Protein AF-A0A7S2BVB6-F1 (afdb_monomer_lite)

Structure (mmCIF, N/CA/C/O backbone):
data_AF-A0A7S2BVB6-F1
#
_entry.id   AF-A0A7S2BVB6-F1
#
loop_
_atom_site.group_PDB
_atom_site.id
_atom_site.type_symbol
_atom_site.label_atom_id
_atom_site.label_alt_id
_atom_site.label_comp_id
_atom_site.label_asym_id
_atom_site.label_entity_id
_atom_site.label_seq_id
_atom_site.pdbx_PDB_ins_code
_atom_site.Cartn_x
_atom_site.Cartn_y
_atom_site.Cartn_z
_atom_site.occupancy
_atom_site.B_iso_or_equiv
_atom_site.auth_seq_id
_atom_site.auth_comp_id
_atom_site.auth_asym_id
_atom_site.auth_atom_id
_atom_site.pdbx_PDB_model_num
ATOM 1 N N . ASN A 1 1 ? 15.156 13.366 -55.997 1.00 27.11 1 ASN A N 1
ATOM 2 C CA . ASN A 1 1 ? 14.305 14.552 -55.785 1.00 27.11 1 ASN A CA 1
ATOM 3 C C . ASN A 1 1 ? 14.972 15.459 -54.782 1.00 27.11 1 ASN A C 1
ATOM 5 O O . ASN A 1 1 ? 15.080 15.095 -53.618 1.00 27.11 1 ASN A O 1
ATOM 9 N N . ALA A 1 2 ? 15.514 16.560 -55.292 1.00 30.41 2 ALA A N 1
ATOM 10 C CA . ALA A 1 2 ? 16.058 17.651 -54.509 1.00 30.41 2 ALA A CA 1
ATOM 11 C C . ALA A 1 2 ? 14.886 18.476 -53.969 1.00 30.41 2 ALA A C 1
ATOM 13 O O . ALA A 1 2 ? 14.149 19.052 -54.754 1.00 30.41 2 ALA A O 1
ATOM 14 N N . GLU A 1 3 ? 14.701 18.439 -52.654 1.00 26.47 3 GLU A N 1
ATOM 15 C CA . GLU A 1 3 ? 14.014 19.425 -51.815 1.00 26.47 3 GLU A CA 1
ATOM 16 C C . GLU A 1 3 ? 14.265 19.015 -50.353 1.00 26.47 3 GLU A C 1
ATOM 18 O O . GLU A 1 3 ? 14.366 17.826 -50.038 1.00 26.47 3 GLU A O 1
ATOM 23 N N . GLY A 1 4 ? 14.474 19.998 -49.476 1.00 29.19 4 GLY A N 1
ATOM 24 C CA . GLY A 1 4 ? 15.047 19.852 -48.135 1.00 29.19 4 GLY A CA 1
ATOM 25 C C . GLY A 1 4 ? 14.201 19.052 -47.142 1.00 29.19 4 GLY A C 1
ATOM 26 O O . GLY A 1 4 ? 13.566 19.615 -46.256 1.00 29.19 4 GLY A O 1
ATOM 27 N N . GLY A 1 5 ? 14.247 17.726 -47.234 1.00 24.59 5 GLY A N 1
ATOM 28 C CA . GLY A 1 5 ? 13.707 16.822 -46.228 1.00 24.59 5 GLY A CA 1
ATOM 29 C C . GLY A 1 5 ? 14.816 16.292 -45.329 1.00 24.59 5 GLY A C 1
ATOM 30 O O . GLY A 1 5 ? 15.674 15.543 -45.794 1.00 24.59 5 GLY A O 1
ATOM 31 N N . TYR A 1 6 ? 14.771 16.621 -44.034 1.00 32.56 6 TYR A N 1
ATOM 32 C CA . TYR A 1 6 ? 15.411 15.816 -42.990 1.00 32.56 6 TYR A CA 1
ATOM 33 C C . TYR A 1 6 ? 15.157 14.337 -43.312 1.00 32.56 6 TYR A C 1
ATOM 35 O O . TYR A 1 6 ? 14.004 13.897 -43.322 1.00 32.56 6 TYR A O 1
ATOM 43 N N . LEU A 1 7 ? 16.217 13.589 -43.631 1.00 39.62 7 LEU A N 1
ATOM 44 C CA . LEU A 1 7 ? 16.149 12.152 -43.878 1.00 39.62 7 LEU A CA 1
ATOM 45 C C . LEU A 1 7 ? 15.531 11.516 -42.634 1.00 39.62 7 LEU A C 1
ATOM 47 O O . LEU A 1 7 ? 16.192 11.411 -41.602 1.00 39.62 7 LEU A O 1
ATOM 51 N N . ARG A 1 8 ? 14.237 11.172 -42.707 1.00 47.62 8 ARG A N 1
ATOM 52 C CA . ARG A 1 8 ? 13.449 10.654 -41.583 1.00 47.62 8 ARG A CA 1
ATOM 53 C C . ARG A 1 8 ? 14.240 9.535 -40.894 1.00 47.62 8 ARG A C 1
ATOM 55 O O . ARG A 1 8 ? 14.338 8.435 -41.426 1.00 47.62 8 ARG A O 1
ATOM 62 N N . GLY A 1 9 ? 14.799 9.829 -39.717 1.00 55.34 9 GLY A N 1
ATOM 63 C CA . GLY A 1 9 ? 15.445 8.841 -38.850 1.00 55.34 9 GLY A CA 1
ATOM 64 C C . GLY A 1 9 ? 16.943 8.637 -38.964 1.00 55.34 9 GLY A C 1
ATOM 65 O O . GLY A 1 9 ? 17.428 7.690 -38.352 1.00 55.34 9 GLY A O 1
ATOM 66 N N . LYS A 1 10 ? 17.677 9.457 -39.720 1.00 65.31 10 LYS A N 1
ATOM 67 C CA . LYS A 1 10 ? 19.145 9.397 -39.762 1.00 65.31 10 LYS A CA 1
ATOM 68 C C . LYS A 1 10 ? 19.737 10.608 -39.044 1.00 65.31 10 LYS A C 1
ATOM 70 O O . LYS A 1 10 ? 19.393 11.740 -39.371 1.00 65.31 10 LYS A O 1
ATOM 75 N N . VAL A 1 11 ? 20.623 10.371 -38.079 1.00 71.12 11 VAL A N 1
ATOM 76 C CA . VAL A 1 11 ? 21.390 11.409 -37.378 1.00 71.12 11 VAL A CA 1
ATOM 77 C C . VAL A 1 11 ? 22.814 11.373 -37.907 1.00 71.12 11 VAL A C 1
ATOM 79 O O . VAL A 1 11 ? 23.478 10.342 -37.813 1.00 71.12 11 VAL A O 1
ATOM 82 N N . LYS A 1 12 ? 23.280 12.485 -38.475 1.00 80.25 12 LYS A N 1
ATOM 83 C CA . LYS A 1 12 ? 24.670 12.615 -38.916 1.00 80.25 12 LYS A CA 1
ATOM 84 C C . LYS A 1 12 ? 25.571 12.800 -37.694 1.00 80.25 12 LYS A C 1
ATOM 86 O O . LYS A 1 12 ? 25.297 13.658 -36.862 1.00 80.25 12 LYS A O 1
ATOM 91 N N . LEU A 1 13 ? 26.602 11.970 -37.574 1.00 79.06 13 LEU A N 1
ATOM 92 C CA . LEU A 1 13 ? 27.528 11.935 -36.436 1.00 79.06 13 LEU A CA 1
ATOM 93 C C . LEU A 1 13 ? 28.867 12.609 -36.748 1.00 79.06 13 LEU A C 1
ATOM 95 O O . LEU A 1 13 ? 29.561 13.045 -35.833 1.00 79.06 13 LEU A O 1
ATOM 99 N N . ASP A 1 14 ? 29.259 12.641 -38.022 1.00 83.12 14 ASP A N 1
ATOM 100 C CA . ASP A 1 14 ? 30.399 13.402 -38.536 1.00 83.12 14 ASP A CA 1
ATOM 101 C C . ASP A 1 14 ? 30.291 13.599 -40.059 1.00 83.12 14 ASP A C 1
ATOM 103 O O . ASP A 1 14 ? 29.449 12.977 -40.707 1.00 83.12 14 ASP A O 1
ATOM 107 N N . ASP A 1 15 ? 31.162 14.442 -40.620 1.00 86.88 15 ASP A N 1
ATOM 108 C CA . ASP A 1 15 ? 31.224 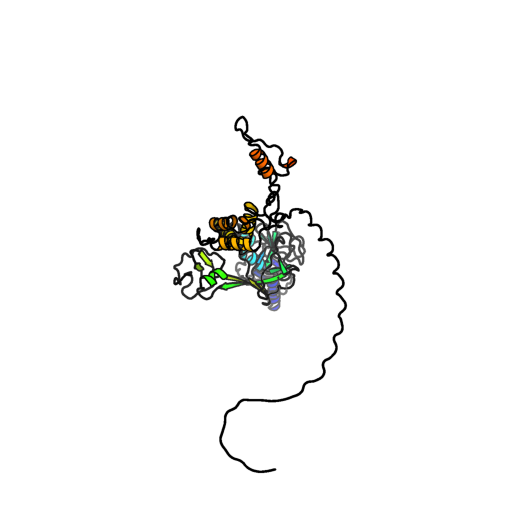14.785 -42.051 1.00 86.88 15 ASP A CA 1
ATOM 109 C C . ASP A 1 15 ? 32.454 14.188 -42.775 1.00 86.88 15 ASP A C 1
ATOM 111 O O . ASP A 1 15 ? 32.846 14.649 -43.847 1.00 86.88 15 ASP A O 1
ATOM 115 N N . LYS A 1 16 ? 33.114 13.180 -42.186 1.00 86.25 16 LYS A N 1
ATOM 116 C CA . LYS A 1 16 ? 34.396 12.647 -42.686 1.00 86.25 16 LYS A CA 1
ATOM 117 C C . LYS A 1 16 ? 34.229 11.815 -43.967 1.00 86.25 16 LYS A C 1
ATOM 119 O O . LYS A 1 16 ? 33.437 10.875 -43.989 1.00 86.25 16 LYS A O 1
ATOM 124 N N . ASN A 1 17 ? 35.061 12.073 -44.984 1.00 85.12 17 ASN A N 1
ATOM 125 C CA . ASN A 1 17 ? 35.145 11.290 -46.229 1.00 85.12 17 ASN A CA 1
ATOM 126 C C . ASN A 1 17 ? 36.442 10.459 -46.302 1.00 85.12 17 ASN A C 1
ATOM 128 O O . ASN A 1 17 ? 37.291 10.672 -47.161 1.00 85.12 17 ASN A O 1
ATOM 132 N N . GLU A 1 18 ? 36.615 9.529 -45.364 1.00 87.88 18 GLU A N 1
ATOM 133 C CA . GLU A 1 18 ? 37.840 8.718 -45.211 1.00 87.88 18 GLU A CA 1
ATOM 134 C C . GLU A 1 18 ? 37.693 7.301 -45.811 1.00 87.88 18 GLU A C 1
ATOM 136 O O . GLU A 1 18 ? 38.426 6.375 -45.462 1.00 87.88 18 GLU A O 1
ATOM 141 N N . GLY A 1 19 ? 36.720 7.104 -46.707 1.00 86.81 19 GLY A N 1
ATOM 142 C CA . GLY A 1 19 ? 36.464 5.810 -47.340 1.00 86.81 19 GLY A CA 1
ATOM 143 C C . GLY A 1 19 ? 35.855 4.765 -46.396 1.00 86.81 19 GLY A C 1
ATOM 144 O O . GLY A 1 19 ? 35.128 5.079 -45.451 1.00 86.81 19 GLY A O 1
ATOM 145 N N . ASP A 1 20 ? 36.152 3.495 -46.673 1.00 88.50 20 ASP A N 1
ATOM 146 C CA . ASP A 1 20 ? 35.557 2.324 -46.012 1.00 88.50 20 ASP A CA 1
ATOM 147 C C . ASP A 1 20 ? 36.606 1.371 -45.421 1.00 88.50 20 ASP A C 1
ATOM 149 O O . ASP A 1 20 ? 36.461 0.146 -45.412 1.00 88.50 20 ASP A O 1
ATOM 153 N N . GLY A 1 21 ? 37.711 1.946 -44.947 1.00 89.75 21 GLY A N 1
ATOM 154 C CA . GLY A 1 21 ? 38.770 1.195 -44.283 1.00 89.75 21 GLY A CA 1
ATOM 155 C C . GLY A 1 21 ? 38.319 0.602 -42.935 1.00 89.75 21 GLY A C 1
ATOM 156 O O . GLY A 1 21 ? 37.399 1.128 -42.301 1.00 89.75 21 GLY A O 1
ATOM 157 N N . PRO A 1 22 ? 38.983 -0.456 -42.431 1.00 89.25 22 PRO A N 1
ATOM 158 C CA . PRO A 1 22 ? 38.637 -1.100 -41.157 1.00 89.25 22 PRO A CA 1
ATOM 159 C C . PRO A 1 22 ? 38.596 -0.135 -39.964 1.00 89.25 22 PRO A C 1
ATOM 161 O O . PRO A 1 22 ? 37.680 -0.205 -39.146 1.00 89.25 22 PRO A O 1
ATOM 164 N 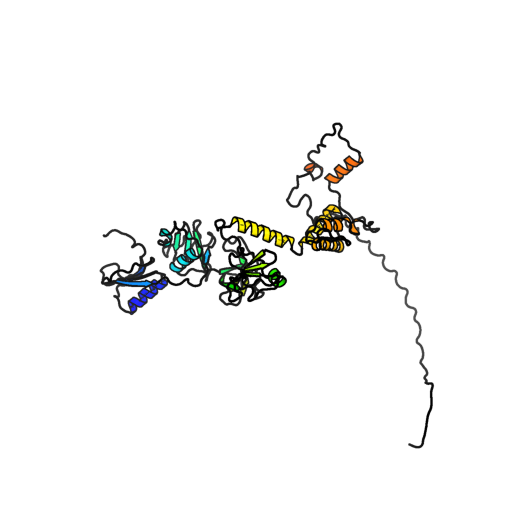N . GLN A 1 23 ? 39.551 0.798 -39.896 1.00 90.38 23 GLN A N 1
ATOM 165 C CA . GLN A 1 23 ? 39.605 1.824 -38.854 1.00 90.38 23 GLN A CA 1
ATOM 166 C C . GLN A 1 23 ? 38.391 2.756 -38.929 1.00 90.38 23 GLN A C 1
ATOM 168 O O . GLN A 1 23 ? 37.699 2.957 -37.932 1.00 90.38 23 GLN A O 1
ATOM 173 N N . ARG A 1 24 ? 38.065 3.247 -40.130 1.00 91.25 24 ARG A N 1
ATOM 174 C CA . ARG A 1 24 ? 36.916 4.129 -40.344 1.00 91.25 24 ARG A CA 1
ATOM 175 C C . ARG A 1 24 ? 35.592 3.441 -40.001 1.00 91.25 24 ARG A C 1
ATOM 177 O O . ARG A 1 24 ? 34.732 4.042 -39.357 1.00 91.25 24 ARG A O 1
ATOM 184 N N . ARG A 1 25 ? 35.449 2.161 -40.361 1.00 89.25 25 ARG A N 1
ATOM 185 C CA . ARG A 1 25 ? 34.302 1.324 -39.976 1.00 89.25 25 ARG A CA 1
ATOM 186 C C . ARG A 1 25 ? 34.181 1.193 -38.457 1.00 89.25 25 ARG A C 1
ATOM 188 O O . ARG A 1 25 ? 33.085 1.355 -37.929 1.00 89.25 25 ARG A O 1
ATOM 195 N N . ALA A 1 26 ? 35.283 0.926 -37.755 1.00 88.62 26 ALA A N 1
ATOM 196 C CA . ALA A 1 26 ? 35.295 0.794 -36.298 1.00 88.62 26 ALA A CA 1
ATOM 197 C C . ALA A 1 26 ? 34.937 2.113 -35.592 1.00 88.62 26 ALA A C 1
ATOM 199 O O . ALA A 1 26 ? 34.099 2.114 -34.690 1.00 88.62 26 ALA A O 1
ATOM 200 N N . GLU A 1 27 ? 35.505 3.236 -36.038 1.00 89.88 27 GLU A N 1
ATOM 201 C CA . GLU A 1 27 ? 35.192 4.571 -35.516 1.00 89.88 27 GLU A CA 1
ATOM 202 C C . GLU A 1 27 ? 33.717 4.932 -35.726 1.00 89.88 27 GLU A C 1
ATOM 204 O O . GLU A 1 27 ? 33.039 5.361 -34.790 1.00 89.88 27 GLU A O 1
ATOM 209 N N . CYS A 1 28 ? 33.197 4.720 -36.939 1.00 86.19 28 CYS A N 1
ATOM 210 C CA . CYS A 1 28 ? 31.801 5.007 -37.253 1.00 86.19 28 CYS A CA 1
ATOM 211 C C . CYS A 1 28 ? 30.849 4.115 -36.435 1.00 86.19 28 CYS A C 1
ATOM 213 O O . CYS A 1 28 ? 29.916 4.615 -35.808 1.00 86.19 28 CYS A O 1
ATOM 215 N N . LEU A 1 29 ? 31.140 2.815 -36.318 1.00 84.81 29 LEU A N 1
ATOM 216 C CA . LEU A 1 29 ? 30.390 1.894 -35.461 1.00 84.81 29 LEU A CA 1
ATOM 217 C C . LEU A 1 29 ? 30.387 2.311 -33.987 1.00 84.81 29 LEU A C 1
ATOM 219 O O . LEU A 1 29 ? 29.337 2.252 -33.346 1.00 84.81 29 LEU A O 1
ATOM 223 N N . ALA A 1 30 ? 31.535 2.720 -33.444 1.00 82.25 30 ALA A N 1
ATOM 224 C CA . ALA A 1 30 ? 31.644 3.167 -32.059 1.00 82.25 30 ALA A CA 1
ATOM 225 C C . ALA A 1 30 ? 30.784 4.413 -31.812 1.00 82.25 30 ALA A C 1
ATOM 227 O O . ALA A 1 30 ? 29.992 4.429 -30.869 1.00 82.25 30 ALA A O 1
ATOM 228 N N . LYS A 1 31 ? 30.856 5.408 -32.707 1.00 79.56 31 LYS A N 1
ATOM 229 C CA . LYS A 1 31 ? 30.015 6.612 -32.647 1.00 79.56 31 LYS A CA 1
ATOM 230 C C . LYS A 1 31 ? 28.530 6.283 -32.772 1.00 79.56 31 LYS A C 1
ATOM 232 O O . LYS A 1 31 ? 27.736 6.779 -31.984 1.00 79.56 31 LYS A O 1
ATOM 237 N N . CYS A 1 32 ? 28.146 5.420 -33.710 1.00 76.12 32 CYS A N 1
ATOM 238 C CA . CYS A 1 32 ? 26.756 4.998 -33.888 1.00 76.12 32 CYS A CA 1
ATOM 239 C C . CYS A 1 32 ? 26.195 4.263 -32.667 1.00 76.12 32 CYS A C 1
ATOM 241 O O . CYS A 1 32 ? 25.042 4.479 -32.294 1.00 76.12 32 CYS A O 1
ATOM 243 N N . ARG A 1 33 ? 27.002 3.400 -32.035 1.00 74.25 33 ARG A N 1
ATOM 244 C CA . ARG A 1 33 ? 26.623 2.702 -30.799 1.00 74.25 33 ARG A CA 1
ATOM 245 C C . ARG A 1 33 ? 26.507 3.668 -29.626 1.00 74.25 33 ARG A C 1
ATOM 247 O O . ARG A 1 33 ? 25.525 3.594 -28.898 1.00 74.25 33 ARG A O 1
ATOM 254 N N . ALA A 1 34 ? 27.454 4.595 -29.486 1.00 66.06 34 ALA A N 1
ATOM 255 C CA . ALA A 1 34 ? 27.394 5.657 -28.483 1.00 66.06 34 ALA A CA 1
ATOM 256 C C . ALA A 1 34 ? 26.179 6.580 -28.688 1.00 66.06 34 ALA A C 1
ATOM 258 O O . ALA A 1 34 ? 25.542 6.980 -27.721 1.00 66.06 34 ALA A O 1
ATOM 259 N N . ALA A 1 35 ? 25.804 6.850 -29.941 1.00 65.00 35 ALA A N 1
ATOM 260 C CA . ALA A 1 35 ? 24.602 7.602 -30.294 1.00 65.00 35 ALA A CA 1
ATOM 261 C C . ALA A 1 35 ? 23.296 6.804 -30.105 1.00 65.00 35 ALA A C 1
ATOM 263 O O . ALA A 1 35 ? 22.209 7.365 -30.235 1.00 65.00 35 ALA A O 1
ATOM 264 N N . GLY A 1 36 ? 23.377 5.499 -29.815 1.00 61.03 36 GLY A N 1
ATOM 265 C CA . GLY A 1 36 ? 22.210 4.653 -29.579 1.00 61.03 36 GLY A CA 1
ATOM 266 C C . GLY A 1 36 ? 21.381 4.357 -30.830 1.00 61.03 36 GLY A C 1
ATOM 267 O O . GLY A 1 36 ? 20.178 4.138 -30.713 1.00 61.03 36 GLY A O 1
ATOM 268 N N . GLY A 1 37 ? 21.991 4.353 -32.021 1.00 65.50 37 GLY A N 1
ATOM 269 C CA . GLY A 1 37 ? 21.303 3.954 -33.251 1.00 65.50 37 GLY A CA 1
ATOM 270 C C . GLY A 1 37 ? 20.776 2.514 -33.179 1.00 65.50 37 GLY A C 1
ATOM 271 O O . GLY A 1 37 ? 21.231 1.701 -32.385 1.00 65.50 37 GLY A O 1
ATOM 272 N N . THR A 1 38 ? 19.803 2.178 -34.015 1.00 61.94 38 THR A N 1
ATOM 273 C CA . THR A 1 38 ? 19.370 0.795 -34.336 1.00 61.94 38 THR A CA 1
ATOM 274 C C . THR A 1 38 ? 20.141 0.216 -35.525 1.00 61.94 38 THR A C 1
ATOM 276 O O . THR A 1 38 ? 19.982 -0.939 -35.896 1.00 61.94 38 THR A O 1
ATOM 279 N N . GLY A 1 39 ? 21.002 1.031 -36.117 1.00 74.25 39 GLY A N 1
ATOM 280 C CA . GLY A 1 39 ? 21.900 0.687 -37.195 1.00 74.25 39 GLY A CA 1
ATOM 281 C C . GLY A 1 39 ? 22.862 1.843 -37.436 1.00 74.25 39 GLY A C 1
ATOM 282 O O . GLY A 1 39 ? 22.779 2.898 -36.796 1.00 74.25 39 GLY A O 1
ATOM 283 N N . CYS A 1 40 ? 23.803 1.623 -38.336 1.00 83.19 40 CYS A N 1
ATOM 284 C CA . CYS A 1 40 ? 24.849 2.575 -38.663 1.00 83.19 40 CYS A CA 1
ATOM 285 C C . CYS A 1 40 ? 25.066 2.586 -40.170 1.00 83.19 40 CYS A C 1
ATOM 287 O O . CYS A 1 40 ? 24.898 1.557 -40.819 1.00 83.19 40 CYS A O 1
ATOM 289 N N . GLU A 1 41 ? 25.443 3.727 -40.722 1.00 85.88 41 GLU A N 1
ATOM 290 C CA . GLU A 1 41 ? 25.705 3.900 -42.145 1.00 85.88 41 GLU A CA 1
ATOM 291 C C . GLU A 1 41 ? 26.937 4.789 -42.317 1.00 85.88 41 GLU A C 1
ATOM 293 O O . GLU A 1 41 ? 26.958 5.938 -41.881 1.00 85.88 41 GLU A O 1
ATOM 298 N N . ASN A 1 42 ? 27.980 4.243 -42.933 1.00 89.44 42 ASN A N 1
ATOM 299 C CA . ASN A 1 42 ? 29.151 4.987 -43.376 1.00 89.44 42 ASN A CA 1
ATOM 300 C C . ASN A 1 42 ? 28.967 5.312 -44.860 1.00 89.44 42 ASN A C 1
ATOM 302 O O . ASN A 1 42 ? 28.931 4.395 -45.682 1.00 89.44 42 ASN A O 1
ATOM 306 N N . VAL A 1 43 ? 28.837 6.599 -45.181 1.00 87.94 43 VAL A N 1
ATOM 307 C CA . VAL A 1 43 ? 28.706 7.104 -46.553 1.00 87.94 43 VAL A CA 1
ATOM 308 C C . VAL A 1 43 ? 30.045 7.683 -46.991 1.00 87.94 43 VAL A C 1
ATOM 310 O O . VAL A 1 43 ? 30.611 8.527 -46.291 1.00 87.94 43 VAL A O 1
ATOM 313 N N . PHE A 1 44 ? 30.556 7.237 -48.135 1.00 89.56 44 PHE A N 1
ATOM 314 C CA . PHE A 1 44 ? 31.870 7.624 -48.646 1.00 89.56 44 PHE A CA 1
ATOM 315 C C . PHE A 1 44 ? 31.901 7.659 -50.176 1.00 89.56 44 PHE A C 1
ATOM 317 O O . PHE A 1 44 ? 31.158 6.946 -50.846 1.00 89.56 44 PHE A O 1
ATOM 324 N N . GLY A 1 45 ? 32.809 8.461 -50.738 1.00 84.50 45 GLY A N 1
ATOM 325 C CA . GLY A 1 45 ? 33.018 8.522 -52.189 1.00 84.50 45 GLY A CA 1
ATOM 326 C C . GLY A 1 45 ? 31.928 9.268 -52.968 1.00 84.50 45 GLY A C 1
ATOM 327 O O . GLY A 1 45 ? 31.837 9.101 -54.181 1.00 84.50 45 GLY A O 1
ATOM 328 N N . HIS A 1 46 ? 31.115 10.083 -52.292 1.00 83.94 46 HIS A N 1
ATOM 329 C CA . HIS A 1 46 ? 30.142 10.981 -52.917 1.00 83.94 46 HIS A CA 1
ATOM 330 C C . HIS A 1 46 ? 30.624 12.439 -52.880 1.00 83.94 46 HIS A C 1
ATOM 332 O O . HIS A 1 46 ? 31.448 12.804 -52.049 1.00 83.94 46 HIS A O 1
ATOM 338 N N . ASP A 1 47 ? 30.087 13.305 -53.740 1.00 81.69 47 ASP A N 1
ATOM 339 C CA . ASP A 1 47 ? 30.441 14.739 -53.736 1.00 81.69 47 ASP A CA 1
ATOM 340 C C . ASP A 1 47 ? 29.791 15.516 -52.573 1.00 81.69 47 ASP A C 1
ATOM 342 O O . ASP A 1 47 ? 30.123 16.667 -52.302 1.00 81.69 47 ASP A O 1
ATOM 346 N N . TRP A 1 48 ? 28.843 14.894 -51.870 1.00 78.50 48 TRP A N 1
ATOM 347 C CA . TRP A 1 48 ? 28.075 15.484 -50.777 1.00 78.50 48 TRP A CA 1
ATOM 348 C C . TRP A 1 48 ? 27.607 14.391 -49.810 1.00 78.50 48 TRP A C 1
ATOM 350 O O . TRP A 1 48 ? 27.498 13.225 -50.179 1.00 78.50 48 TRP A O 1
ATOM 360 N N . ASN A 1 49 ? 27.307 14.770 -48.562 1.00 80.75 49 ASN A N 1
ATOM 361 C CA . ASN A 1 49 ? 26.784 13.861 -47.531 1.00 80.75 49 ASN A CA 1
ATOM 362 C C . ASN A 1 49 ? 27.649 12.622 -47.231 1.00 80.75 49 ASN A C 1
ATOM 364 O O . ASN A 1 49 ? 27.134 11.597 -46.791 1.00 80.75 49 ASN A O 1
ATOM 368 N N . ASN A 1 50 ? 28.970 12.732 -47.382 1.00 86.44 50 ASN A N 1
ATOM 369 C CA . ASN A 1 50 ? 29.869 11.765 -46.757 1.00 86.44 50 ASN A CA 1
ATOM 370 C C . ASN A 1 50 ? 29.838 11.933 -45.238 1.00 86.44 50 ASN A C 1
ATOM 372 O O . ASN A 1 50 ? 29.587 13.033 -44.725 1.00 86.44 50 ASN A O 1
ATOM 376 N N . GLY A 1 51 ? 30.112 10.843 -44.536 1.00 88.00 51 GLY A N 1
ATOM 377 C CA . GLY A 1 51 ? 30.159 10.833 -43.087 1.00 88.00 51 GLY A CA 1
ATOM 378 C C . GLY A 1 51 ? 29.515 9.605 -42.474 1.00 88.00 51 GLY A C 1
ATOM 379 O O . GLY A 1 51 ? 29.007 8.712 -43.155 1.00 88.00 51 GLY A O 1
ATOM 380 N N . CYS A 1 52 ? 29.561 9.570 -41.150 1.00 87.62 52 CYS A N 1
ATOM 381 C CA . CYS A 1 52 ? 28.931 8.533 -40.357 1.00 87.62 52 CYS A CA 1
ATOM 382 C C . CYS A 1 52 ? 27.515 8.951 -39.958 1.00 87.62 52 CYS A C 1
ATOM 384 O O . CYS A 1 52 ? 27.303 10.064 -39.474 1.00 87.62 52 CYS A O 1
ATOM 386 N N . TYR A 1 53 ? 26.555 8.046 -40.103 1.00 82.62 53 TYR A N 1
ATOM 387 C CA . TYR A 1 53 ? 25.155 8.267 -39.773 1.00 82.62 53 TYR A CA 1
ATOM 388 C C . TYR A 1 53 ? 24.652 7.164 -38.840 1.00 82.62 53 TYR A C 1
ATOM 390 O O . TYR A 1 53 ? 24.803 5.978 -39.126 1.00 82.62 53 TYR A O 1
ATOM 398 N N . ALA A 1 54 ? 23.997 7.544 -37.743 1.00 76.56 54 ALA A N 1
ATOM 399 C CA . ALA A 1 54 ? 23.204 6.624 -36.934 1.00 76.56 54 ALA A CA 1
ATOM 400 C C . ALA A 1 54 ? 21.769 6.575 -37.463 1.00 76.56 54 ALA A C 1
ATOM 402 O O . ALA A 1 54 ? 21.121 7.612 -37.626 1.00 76.56 54 ALA A O 1
ATOM 403 N N . THR A 1 55 ? 21.236 5.375 -37.684 1.00 68.31 55 THR A N 1
ATOM 404 C CA . THR A 1 55 ? 19.811 5.190 -37.983 1.00 68.31 55 THR A CA 1
ATOM 405 C C . THR A 1 55 ? 19.043 4.975 -36.683 1.00 68.31 55 THR A C 1
ATOM 407 O O . THR A 1 55 ? 19.305 4.026 -35.951 1.00 68.31 55 THR A O 1
ATOM 410 N N . MET A 1 56 ? 18.048 5.806 -36.398 1.00 61.50 56 MET A N 1
ATOM 411 C CA . MET A 1 56 ? 17.256 5.763 -35.158 1.00 61.50 56 MET A CA 1
ATOM 412 C C . MET A 1 56 ? 15.983 4.897 -35.283 1.00 61.50 56 MET A C 1
ATOM 414 O O . MET A 1 56 ? 15.206 4.778 -34.335 1.00 61.50 56 MET A O 1
ATOM 418 N N . PHE A 1 57 ? 15.771 4.266 -36.445 1.00 58.28 57 PHE A N 1
ATOM 419 C CA . PHE A 1 57 ? 14.641 3.381 -36.751 1.00 58.28 57 PHE A CA 1
ATOM 420 C C . PHE A 1 57 ? 15.097 2.016 -37.250 1.00 58.28 57 PHE A C 1
ATOM 422 O O . PHE A 1 57 ? 16.102 1.929 -37.951 1.00 58.28 57 PHE A O 1
ATOM 429 N N . LYS A 1 58 ? 14.282 0.983 -36.980 1.00 55.88 58 LYS A N 1
ATOM 430 C CA . LYS A 1 58 ? 14.499 -0.382 -37.472 1.00 55.88 58 LYS A CA 1
ATOM 431 C C . LYS A 1 58 ? 14.772 -0.349 -38.976 1.00 55.88 58 LYS A C 1
ATOM 433 O O . LYS A 1 58 ? 13.907 0.040 -39.762 1.00 55.88 58 LYS A O 1
ATOM 438 N N . VAL A 1 59 ? 15.981 -0.739 -39.357 1.00 55.84 59 VAL A N 1
ATOM 439 C CA . VAL A 1 59 ? 16.439 -0.647 -40.740 1.00 55.84 59 VAL A CA 1
ATOM 440 C C . VAL A 1 59 ? 15.904 -1.854 -41.507 1.00 55.84 59 VAL A C 1
ATOM 442 O O . VAL A 1 59 ? 16.129 -3.001 -41.125 1.00 55.84 59 VAL A O 1
ATOM 445 N N . ALA A 1 60 ? 15.172 -1.617 -42.596 1.00 51.09 60 ALA A N 1
ATOM 446 C CA . ALA A 1 60 ? 14.872 -2.678 -43.550 1.00 51.09 60 ALA A CA 1
ATOM 447 C C . ALA A 1 60 ? 16.164 -3.040 -44.293 1.00 51.09 60 ALA A C 1
ATOM 449 O O . ALA A 1 60 ? 16.834 -2.153 -44.829 1.00 51.09 60 ALA A O 1
ATOM 450 N N . LYS A 1 61 ? 16.507 -4.332 -44.327 1.00 54.06 61 LYS A N 1
ATOM 451 C CA . LYS A 1 61 ? 17.678 -4.864 -45.036 1.00 54.06 61 LYS A CA 1
ATOM 452 C C . LYS A 1 61 ? 17.650 -4.372 -46.492 1.00 54.06 61 LYS A C 1
ATOM 454 O O . LYS A 1 61 ? 16.780 -4.785 -47.252 1.00 54.06 61 LYS A O 1
ATOM 459 N N . HIS A 1 62 ? 18.548 -3.459 -46.858 1.00 51.31 62 HIS A N 1
ATOM 460 C CA . HIS A 1 62 ? 18.660 -2.948 -48.226 1.00 51.31 62 HIS A CA 1
ATOM 461 C C . HIS A 1 62 ? 19.702 -3.735 -49.026 1.00 51.31 62 HIS A C 1
ATOM 463 O O . HIS A 1 62 ? 20.630 -4.321 -48.466 1.00 51.31 62 HIS A O 1
ATOM 469 N N . THR A 1 63 ? 19.529 -3.741 -50.346 1.00 54.78 63 THR A N 1
ATOM 470 C CA . THR A 1 63 ? 20.486 -4.260 -51.328 1.00 54.78 63 THR A CA 1
ATOM 471 C C . THR A 1 63 ? 21.808 -3.476 -51.255 1.00 54.78 63 THR A C 1
ATOM 473 O O . THR A 1 63 ? 21.767 -2.266 -51.017 1.00 54.78 63 THR A O 1
ATOM 476 N N . PRO A 1 64 ? 22.977 -4.117 -51.459 1.00 62.81 64 PRO A N 1
ATOM 477 C CA . PRO A 1 64 ? 24.272 -3.436 -51.422 1.00 62.81 64 PRO A CA 1
ATOM 478 C C . PRO A 1 64 ? 24.318 -2.267 -52.413 1.00 62.81 64 PRO A C 1
ATOM 480 O O . PRO A 1 64 ? 23.910 -2.422 -53.565 1.00 62.81 64 PRO A O 1
ATOM 483 N N . ARG A 1 65 ? 24.827 -1.109 -51.978 1.00 72.50 65 ARG A N 1
ATOM 484 C CA . ARG A 1 65 ? 24.967 0.094 -52.809 1.00 72.50 65 ARG A CA 1
ATOM 485 C C . ARG A 1 65 ? 26.416 0.601 -52.744 1.00 72.50 65 ARG A C 1
ATOM 487 O O . ARG A 1 65 ? 26.952 0.683 -51.641 1.00 72.50 65 ARG A O 1
ATOM 494 N N . PRO A 1 66 ? 27.064 0.931 -53.878 1.00 78.38 66 PRO A N 1
ATOM 495 C CA . PRO A 1 66 ? 28.423 1.478 -53.872 1.00 78.38 66 PRO A CA 1
ATOM 496 C C . PRO A 1 66 ? 28.488 2.787 -53.078 1.00 78.38 66 PRO A C 1
ATOM 498 O O . PRO A 1 66 ? 27.595 3.616 -53.235 1.00 78.38 66 PRO A O 1
ATOM 501 N N . GLY A 1 67 ? 29.524 2.961 -52.250 1.00 82.06 67 GLY A N 1
ATOM 502 C CA . GLY A 1 67 ? 29.700 4.155 -51.407 1.00 82.06 67 GLY A CA 1
ATOM 503 C C . GLY A 1 67 ? 28.958 4.122 -50.064 1.00 82.06 67 GLY A C 1
ATOM 504 O O . GLY A 1 67 ? 28.969 5.114 -49.338 1.00 82.06 67 GLY A O 1
ATOM 505 N N . PHE A 1 68 ? 28.323 2.995 -49.713 1.00 84.94 68 PHE A N 1
ATOM 506 C CA . PHE A 1 68 ? 27.576 2.829 -48.464 1.00 84.94 68 PHE A CA 1
ATOM 507 C C . PHE A 1 68 ? 27.968 1.539 -47.745 1.00 84.94 68 PHE A C 1
ATOM 509 O O . PHE A 1 68 ? 27.849 0.446 -48.304 1.00 84.94 68 PHE A O 1
ATOM 516 N N . THR A 1 69 ? 28.322 1.655 -46.467 1.00 84.81 69 THR A N 1
ATOM 517 C CA . THR A 1 69 ? 28.479 0.505 -45.568 1.00 84.81 69 THR A CA 1
ATOM 518 C C . THR A 1 69 ? 27.478 0.619 -44.437 1.00 84.81 69 THR A C 1
ATOM 520 O O . THR A 1 69 ? 27.533 1.566 -43.657 1.00 84.81 69 THR A O 1
ATOM 523 N N . CYS A 1 70 ? 26.561 -0.346 -44.350 1.00 81.00 70 CYS A N 1
ATOM 524 C CA . CYS A 1 70 ? 25.463 -0.324 -43.391 1.00 81.00 70 CYS A CA 1
ATOM 525 C C . CYS A 1 70 ? 25.567 -1.468 -42.378 1.00 81.00 70 CYS A C 1
ATOM 527 O O . CYS A 1 70 ? 25.894 -2.603 -42.728 1.00 81.00 70 CYS A O 1
ATOM 529 N N . TRP A 1 71 ? 25.190 -1.185 -41.137 1.00 82.25 71 TRP A N 1
ATOM 530 C CA . TRP A 1 71 ? 25.058 -2.149 -40.052 1.00 82.25 71 TRP A CA 1
ATOM 531 C C . TRP A 1 71 ? 23.654 -2.079 -39.468 1.00 82.25 71 TRP A C 1
ATOM 533 O O . TRP A 1 71 ? 23.115 -0.993 -39.281 1.00 82.25 71 TRP A O 1
ATOM 543 N N . ASP A 1 72 ? 23.088 -3.236 -39.146 1.00 72.94 72 ASP A N 1
ATOM 544 C CA . ASP A 1 72 ? 21.868 -3.364 -38.351 1.00 72.94 72 ASP A CA 1
ATOM 545 C C . ASP A 1 72 ? 22.268 -3.868 -36.963 1.00 72.94 72 ASP A C 1
ATOM 547 O O . ASP A 1 72 ? 22.982 -4.869 -36.829 1.00 72.94 72 ASP A O 1
ATOM 551 N N . PHE A 1 73 ? 21.848 -3.154 -35.926 1.00 68.00 73 PHE A N 1
ATOM 552 C CA . PHE A 1 73 ? 22.019 -3.598 -34.557 1.00 68.00 73 PHE A CA 1
ATOM 553 C C . PHE A 1 73 ? 20.741 -4.333 -34.176 1.00 68.00 73 PHE A C 1
ATOM 555 O O . PHE A 1 73 ? 19.714 -3.712 -33.910 1.00 68.00 73 PHE A O 1
ATOM 562 N N . LYS A 1 74 ? 20.796 -5.672 -34.138 1.00 55.12 74 LYS A N 1
ATOM 563 C CA . LYS A 1 74 ? 19.688 -6.472 -33.606 1.00 55.12 74 LYS A CA 1
ATOM 564 C C . LYS A 1 74 ? 19.341 -5.949 -32.210 1.00 55.12 74 LYS A C 1
ATOM 566 O O . LYS A 1 74 ? 20.099 -6.162 -31.267 1.00 55.12 74 LYS A O 1
ATOM 571 N N . ALA A 1 75 ? 18.196 -5.278 -32.096 1.00 51.53 75 ALA A N 1
ATOM 572 C CA . ALA A 1 75 ? 17.592 -4.841 -30.841 1.00 51.53 75 ALA A CA 1
ATOM 573 C C . ALA A 1 75 ? 17.055 -6.063 -30.079 1.00 51.53 75 ALA A C 1
ATOM 575 O O . ALA A 1 75 ? 15.852 -6.274 -29.951 1.00 51.53 75 ALA A O 1
ATOM 576 N N . SER A 1 76 ? 17.957 -6.949 -29.673 1.00 40.69 76 SER A N 1
ATOM 577 C CA . SER A 1 76 ? 17.649 -8.105 -28.848 1.00 40.69 76 SER A CA 1
ATOM 578 C C . SER A 1 76 ? 18.385 -7.938 -27.533 1.00 40.69 76 SER A C 1
ATOM 580 O O . SER A 1 76 ? 19.513 -8.405 -27.386 1.00 40.69 76 SER A O 1
ATOM 582 N N . GLY A 1 77 ? 17.759 -7.259 -26.583 1.00 39.56 77 GLY A N 1
ATOM 583 C CA . GLY A 1 77 ? 18.279 -7.241 -25.232 1.00 39.56 77 GLY A CA 1
ATOM 584 C C . GLY A 1 77 ? 17.492 -6.310 -24.348 1.00 39.56 77 GLY A C 1
ATOM 585 O O . GLY A 1 77 ? 17.914 -5.179 -24.174 1.00 39.56 77 GLY A O 1
ATOM 586 N N . LYS A 1 78 ? 16.429 -6.835 -23.720 1.00 42.34 78 LYS A N 1
ATOM 587 C CA . LYS A 1 78 ? 15.967 -6.318 -22.429 1.00 42.34 78 LYS A CA 1
ATOM 588 C C . LYS A 1 78 ? 17.225 -6.060 -21.599 1.00 42.34 78 LYS A C 1
ATOM 590 O O . LYS A 1 78 ? 17.900 -7.023 -21.240 1.00 42.34 78 LYS A O 1
ATOM 595 N N . VAL A 1 79 ? 17.565 -4.803 -21.328 1.00 49.78 79 VAL A N 1
ATOM 596 C CA . VAL A 1 79 ? 18.870 -4.419 -20.744 1.00 49.78 79 VAL A CA 1
ATOM 597 C C . VAL A 1 79 ? 19.027 -4.876 -19.277 1.00 49.78 79 VAL A C 1
ATOM 599 O O . VAL A 1 79 ? 19.947 -4.474 -18.577 1.00 49.78 79 VAL A O 1
ATOM 602 N N . GLY A 1 80 ? 18.114 -5.715 -18.772 1.00 55.09 80 GLY A N 1
ATOM 603 C CA . GLY A 1 80 ? 18.095 -6.190 -17.388 1.00 55.09 80 GLY A CA 1
ATOM 604 C C . GLY A 1 80 ? 17.756 -5.099 -16.370 1.00 55.09 80 GLY A C 1
ATOM 605 O O . GLY A 1 80 ? 17.894 -5.327 -15.172 1.00 55.09 80 GLY A O 1
ATOM 606 N N . HIS A 1 81 ? 17.320 -3.922 -16.824 1.00 68.19 81 HIS A N 1
ATOM 607 C CA . HIS A 1 81 ? 16.956 -2.799 -15.969 1.00 68.19 81 HIS A CA 1
ATOM 608 C C . HIS A 1 81 ? 15.439 -2.735 -15.755 1.00 68.19 81 HIS A C 1
ATOM 610 O O . HIS A 1 81 ? 14.651 -3.094 -16.629 1.00 68.19 81 HIS A O 1
ATOM 616 N N . SER A 1 82 ? 15.043 -2.283 -14.566 1.00 72.75 82 SER A N 1
ATOM 617 C CA . SER A 1 82 ? 13.686 -1.800 -14.289 1.00 72.75 82 SER A CA 1
ATOM 618 C C . SER A 1 82 ? 13.650 -0.285 -14.492 1.00 72.75 82 SER A C 1
ATOM 620 O O . SER A 1 82 ? 14.699 0.360 -14.434 1.00 72.75 82 SER A O 1
ATOM 622 N N . TYR A 1 83 ? 12.467 0.287 -14.712 1.00 83.00 83 TYR A N 1
ATOM 623 C CA . TYR A 1 83 ? 12.302 1.707 -15.035 1.00 83.00 83 TYR A CA 1
ATOM 624 C C . TYR A 1 83 ? 11.200 2.348 -14.193 1.00 83.00 83 TYR A C 1
ATOM 626 O O . TYR A 1 83 ? 10.360 1.647 -13.631 1.00 83.00 83 TYR A O 1
ATOM 634 N N . VAL A 1 84 ? 11.214 3.676 -14.107 1.00 83.81 84 VAL A N 1
ATOM 635 C CA . VAL A 1 84 ? 10.230 4.488 -13.382 1.00 83.81 84 VAL A CA 1
ATOM 636 C C . VAL A 1 84 ? 9.978 5.802 -14.125 1.00 83.81 84 VAL A C 1
ATOM 638 O O . VAL A 1 84 ? 10.859 6.304 -14.824 1.00 83.81 84 VAL A O 1
ATOM 641 N N . VAL A 1 85 ? 8.772 6.353 -13.980 1.00 86.06 85 VAL A N 1
ATOM 642 C CA . VAL A 1 85 ? 8.411 7.692 -14.466 1.00 86.06 85 VAL A CA 1
ATOM 643 C C . VAL A 1 85 ? 8.510 8.671 -13.299 1.00 86.06 85 VAL A C 1
ATOM 645 O O . VAL A 1 85 ? 7.939 8.415 -12.240 1.00 86.06 85 VAL A O 1
ATOM 648 N N . LEU A 1 86 ? 9.240 9.769 -13.482 1.00 85.62 86 LEU A N 1
ATOM 649 C CA . LEU A 1 86 ? 9.386 10.822 -12.477 1.00 85.62 86 LEU A CA 1
ATOM 650 C C . LEU A 1 86 ? 8.281 11.883 -12.587 1.00 85.62 86 LEU A C 1
ATOM 652 O O . LEU A 1 86 ? 7.536 11.948 -13.569 1.00 85.62 86 LEU A O 1
ATOM 656 N N . SER A 1 87 ? 8.193 12.753 -11.580 1.00 82.75 87 SER A N 1
ATOM 657 C CA . SER A 1 87 ? 7.333 13.938 -11.631 1.00 82.75 87 SER A CA 1
ATOM 658 C C . SER A 1 87 ? 7.651 14.846 -12.824 1.00 82.75 87 SER A C 1
ATOM 660 O O . SER A 1 87 ? 8.811 15.015 -13.201 1.00 82.75 87 SER A O 1
ATOM 662 N N . GLN A 1 88 ? 6.634 15.525 -13.357 1.00 83.75 88 GLN A N 1
ATOM 663 C CA . GLN A 1 88 ? 6.779 16.568 -14.386 1.00 83.75 88 GLN A CA 1
ATOM 664 C C . GLN A 1 88 ? 7.628 17.766 -13.919 1.00 83.75 88 GLN A C 1
ATOM 666 O O . GLN A 1 88 ? 8.152 18.519 -14.736 1.00 83.75 88 GLN A O 1
ATOM 671 N N . SER A 1 89 ? 7.808 17.932 -12.605 1.00 80.56 89 SER A N 1
ATOM 672 C CA . SER A 1 89 ? 8.674 18.961 -12.017 1.00 80.56 89 SER A CA 1
ATOM 673 C C . SER A 1 89 ? 10.173 18.640 -12.092 1.00 80.56 89 SER A C 1
ATOM 675 O O . SER A 1 89 ? 10.984 19.435 -11.619 1.00 80.56 89 SER A O 1
ATOM 677 N N . THR A 1 90 ? 10.571 17.508 -12.684 1.00 84.19 90 THR A N 1
ATOM 678 C CA . THR A 1 90 ? 11.980 17.093 -12.763 1.00 84.19 90 THR A CA 1
ATOM 679 C C . THR A 1 90 ? 12.629 17.442 -14.106 1.00 84.19 90 THR A C 1
ATOM 681 O O . THR A 1 90 ? 12.034 17.308 -15.173 1.00 84.19 90 THR A O 1
ATOM 684 N N . ALA A 1 91 ? 13.884 17.898 -14.048 1.00 88.56 91 ALA A N 1
ATOM 685 C CA . ALA A 1 91 ? 14.680 18.324 -15.205 1.00 88.56 91 ALA A CA 1
ATOM 686 C C . ALA A 1 91 ? 15.412 17.173 -15.929 1.00 88.56 91 ALA A C 1
ATOM 688 O O . ALA A 1 91 ? 16.071 17.384 -16.948 1.00 88.56 91 ALA A O 1
ATOM 689 N N . GLY A 1 92 ? 15.327 15.955 -15.398 1.00 87.25 92 GLY A N 1
ATOM 690 C CA . GLY A 1 92 ? 16.038 14.779 -15.886 1.00 87.25 92 GLY A CA 1
ATOM 691 C C . GLY A 1 92 ? 16.127 13.709 -14.803 1.00 87.25 92 GLY A C 1
ATOM 692 O O . GLY A 1 92 ? 15.523 13.835 -13.736 1.00 87.25 92 GLY A O 1
ATOM 693 N N . CYS A 1 93 ? 16.882 12.652 -15.083 1.00 88.62 93 CYS A N 1
ATOM 694 C CA . CYS A 1 93 ? 17.117 11.578 -14.124 1.00 88.62 93 CYS A CA 1
ATOM 695 C C . CYS A 1 93 ? 18.183 11.960 -13.090 1.00 88.62 93 CYS A C 1
ATOM 697 O O . CYS A 1 93 ? 19.118 12.686 -13.433 1.00 88.62 93 CYS A O 1
ATOM 699 N N . PRO A 1 94 ? 18.091 11.452 -11.847 1.00 84.62 94 PRO A N 1
ATOM 700 C CA . PRO A 1 94 ? 19.179 11.588 -10.892 1.00 84.62 94 PRO A CA 1
ATOM 701 C C . PRO A 1 94 ? 20.424 10.843 -11.377 1.00 84.62 94 PRO A C 1
ATOM 703 O O . PRO A 1 94 ? 20.337 9.911 -12.185 1.00 84.62 94 PRO A O 1
ATOM 706 N N . VAL A 1 95 ? 21.576 11.252 -10.844 1.00 81.69 95 VAL A N 1
ATOM 707 C CA . VAL A 1 95 ? 22.882 10.712 -11.232 1.00 81.69 95 VAL A CA 1
ATOM 708 C C . VAL A 1 95 ? 22.902 9.190 -11.076 1.00 81.69 95 VAL A C 1
ATOM 710 O O . VAL A 1 95 ? 22.596 8.660 -10.011 1.00 81.69 95 VAL A O 1
ATOM 713 N N . GLY A 1 96 ? 23.256 8.480 -12.146 1.00 76.25 96 GLY A N 1
ATOM 714 C CA . GLY A 1 96 ? 23.306 7.016 -12.213 1.00 76.25 96 GLY A CA 1
ATOM 715 C C . GLY A 1 96 ? 22.012 6.344 -12.694 1.00 76.25 96 GLY A C 1
ATOM 716 O O . GLY A 1 96 ? 22.066 5.208 -13.181 1.00 76.25 96 GLY A O 1
ATOM 717 N N . ALA A 1 97 ? 20.868 7.030 -12.612 1.00 84.19 97 ALA A N 1
ATOM 718 C CA . ALA A 1 97 ? 19.575 6.535 -13.085 1.00 84.19 97 ALA A CA 1
ATOM 719 C C . ALA A 1 97 ? 19.264 6.943 -14.533 1.00 84.19 97 ALA A C 1
ATOM 721 O O . ALA A 1 97 ? 18.180 6.638 -15.044 1.00 84.19 97 ALA A O 1
ATOM 722 N N . GLU A 1 98 ? 20.183 7.636 -15.207 1.00 86.69 98 GLU A N 1
ATOM 723 C CA . GLU A 1 98 ? 19.975 8.117 -16.562 1.00 86.69 98 GLU A CA 1
ATOM 724 C C . GLU A 1 98 ? 19.832 6.951 -17.540 1.00 86.69 98 GLU A C 1
ATOM 726 O O . GLU A 1 98 ? 20.625 6.003 -17.578 1.00 86.69 98 GLU A O 1
ATOM 731 N N . ILE A 1 99 ? 18.817 7.055 -18.390 1.00 86.62 99 ILE A N 1
ATOM 732 C CA . ILE A 1 99 ? 18.720 6.223 -19.579 1.00 86.62 99 ILE A CA 1
ATOM 733 C C . ILE A 1 99 ? 19.799 6.684 -20.555 1.00 86.62 99 ILE A C 1
ATOM 735 O O . ILE A 1 99 ? 19.882 7.865 -20.883 1.00 86.62 99 ILE A O 1
ATOM 739 N N . LYS A 1 100 ? 20.627 5.749 -21.027 1.00 80.88 100 LYS A N 1
ATOM 740 C CA . LYS A 1 100 ? 21.848 6.082 -21.782 1.00 80.88 100 LYS A CA 1
ATOM 741 C C . LYS A 1 100 ? 21.645 6.128 -23.290 1.00 80.88 100 LYS A C 1
ATOM 743 O O . LYS A 1 100 ? 22.518 6.593 -24.013 1.00 80.88 100 LYS A O 1
ATOM 748 N N . SER A 1 101 ? 20.519 5.618 -23.784 1.00 77.19 101 SER A N 1
ATOM 749 C CA . SER A 1 101 ? 20.225 5.606 -25.215 1.00 77.19 101 SER A CA 1
ATOM 750 C C . SER A 1 101 ? 18.735 5.713 -25.506 1.00 77.19 101 SER A C 1
ATOM 752 O O . SER A 1 101 ? 17.888 5.294 -24.716 1.00 77.19 101 SER A O 1
ATOM 754 N N . ILE A 1 102 ? 18.414 6.188 -26.707 1.00 76.12 102 ILE A N 1
ATOM 755 C CA . ILE A 1 102 ? 17.034 6.232 -27.189 1.00 76.12 102 ILE A CA 1
ATOM 756 C C . ILE A 1 102 ? 16.396 4.838 -27.303 1.00 76.12 102 ILE A C 1
ATOM 758 O O . ILE A 1 102 ? 15.187 4.696 -27.139 1.00 76.12 102 ILE A O 1
ATOM 762 N N . ASN A 1 103 ? 17.190 3.796 -27.557 1.00 72.06 103 ASN A N 1
ATOM 763 C CA . ASN A 1 103 ? 16.687 2.423 -27.618 1.00 72.06 103 ASN A CA 1
ATOM 764 C C . ASN A 1 103 ? 16.254 1.946 -26.236 1.00 72.06 103 ASN A C 1
ATOM 766 O O . ASN A 1 103 ? 15.141 1.454 -26.077 1.00 72.06 103 ASN A O 1
ATOM 770 N N . GLU A 1 104 ? 17.097 2.181 -25.233 1.00 79.81 104 GLU A N 1
ATOM 771 C CA . GLU A 1 104 ? 16.754 1.905 -23.843 1.00 79.81 104 GLU A CA 1
ATOM 772 C C . GLU A 1 104 ? 15.515 2.707 -23.412 1.00 79.81 104 GLU A C 1
ATOM 774 O O . GLU A 1 104 ? 14.625 2.158 -22.780 1.00 79.81 104 GLU A O 1
ATOM 779 N N . CYS A 1 105 ? 15.396 3.970 -23.829 1.00 83.56 105 CYS A N 1
ATOM 780 C CA . CYS A 1 105 ? 14.217 4.805 -23.576 1.00 83.56 105 CYS A CA 1
ATOM 781 C C . CYS A 1 105 ? 12.924 4.189 -24.139 1.00 83.56 105 CYS A C 1
ATOM 783 O O . CYS A 1 105 ? 11.887 4.169 -23.476 1.00 83.56 105 CYS A O 1
ATOM 785 N N . ARG A 1 106 ? 12.978 3.630 -25.352 1.00 79.12 106 ARG A N 1
ATOM 786 C CA . ARG A 1 106 ? 11.831 2.951 -25.971 1.00 79.12 106 ARG A CA 1
ATOM 787 C C . ARG A 1 106 ? 11.471 1.660 -25.241 1.00 79.12 106 ARG A C 1
ATOM 789 O O . ARG A 1 106 ? 10.289 1.420 -25.004 1.00 79.12 106 ARG A O 1
ATOM 796 N N . GLU A 1 107 ? 12.465 0.856 -24.872 1.00 75.69 107 GLU A N 1
ATOM 797 C CA . GLU A 1 107 ? 12.251 -0.355 -24.071 1.00 75.69 107 GLU A CA 1
ATOM 798 C C . GLU A 1 107 ? 11.700 -0.025 -22.679 1.00 75.69 107 GLU A C 1
ATOM 800 O O . GLU A 1 107 ? 10.808 -0.717 -22.189 1.00 75.69 107 GLU A O 1
ATOM 805 N N . ALA A 1 108 ? 12.160 1.069 -22.073 1.00 80.62 108 ALA A N 1
ATOM 806 C CA . ALA A 1 108 ? 11.665 1.563 -20.798 1.00 80.62 108 ALA A CA 1
ATOM 807 C C . ALA A 1 108 ? 10.178 1.914 -20.887 1.00 80.62 108 ALA A C 1
ATOM 809 O O . ALA A 1 108 ? 9.367 1.347 -20.161 1.00 80.62 108 ALA A O 1
ATOM 810 N N . VAL A 1 109 ? 9.792 2.760 -21.845 1.00 80.88 109 VAL A N 1
ATOM 811 C CA . VAL A 1 109 ? 8.389 3.152 -22.069 1.00 80.88 109 VAL A CA 1
ATOM 812 C C . VAL A 1 109 ? 7.505 1.943 -22.386 1.00 80.88 109 VAL A C 1
ATOM 814 O O . VAL A 1 109 ? 6.384 1.847 -21.887 1.00 80.88 109 VAL A O 1
ATOM 817 N N . GLN A 1 110 ? 8.014 0.992 -23.173 1.00 75.88 110 GLN A N 1
ATOM 818 C CA . GLN A 1 110 ? 7.301 -0.246 -23.472 1.00 75.88 110 GLN A CA 1
ATOM 819 C C . GLN A 1 110 ? 7.118 -1.124 -22.227 1.00 75.88 110 GLN A C 1
ATOM 821 O O . GLN A 1 110 ? 6.027 -1.642 -22.000 1.00 75.88 110 GLN A O 1
ATOM 826 N N . SER A 1 111 ? 8.165 -1.300 -21.419 1.00 71.25 111 SER A N 1
ATOM 827 C CA . SER A 1 111 ? 8.115 -2.134 -20.209 1.00 71.25 111 SER A CA 1
ATOM 828 C C . SER A 1 111 ? 7.258 -1.525 -19.098 1.00 71.25 111 SER A C 1
ATOM 830 O O . SER A 1 111 ? 6.672 -2.266 -18.314 1.00 71.25 111 SER A O 1
ATOM 832 N N . LEU A 1 112 ? 7.121 -0.198 -19.082 1.00 77.12 112 LEU A N 1
ATOM 833 C CA . LEU A 1 112 ? 6.223 0.544 -18.199 1.00 77.12 112 LEU A CA 1
ATOM 834 C C . LEU A 1 112 ? 4.748 0.490 -18.627 1.00 77.12 112 LEU A C 1
ATOM 836 O O . LEU A 1 112 ? 3.903 1.067 -17.952 1.00 77.12 112 LEU A O 1
ATOM 840 N N . GLY A 1 113 ? 4.415 -0.168 -19.743 1.00 72.38 113 GLY A N 1
ATOM 841 C CA . GLY A 1 113 ? 3.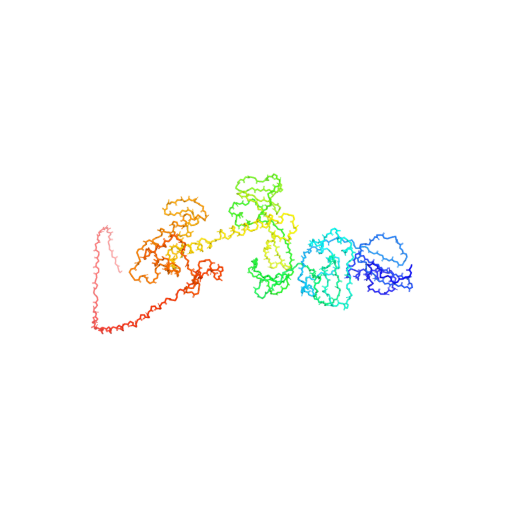028 -0.280 -20.202 1.00 72.38 113 GLY A CA 1
ATOM 842 C C . GLY A 1 113 ? 2.421 1.041 -20.686 1.00 72.38 113 GLY A C 1
ATOM 843 O O . GLY A 1 113 ? 1.220 1.117 -20.910 1.00 72.38 113 GLY A O 1
ATOM 844 N N . LEU A 1 114 ? 3.237 2.072 -20.931 1.00 76.12 114 LEU A N 1
ATOM 845 C CA . LEU A 1 114 ? 2.799 3.367 -21.479 1.00 76.12 114 LEU A CA 1
ATOM 846 C C . LEU A 1 114 ? 2.442 3.279 -22.981 1.00 76.12 114 LEU A C 1
ATOM 848 O O . LEU A 1 114 ? 2.206 4.280 -23.658 1.00 76.12 114 LEU A O 1
ATOM 852 N N . TRP A 1 115 ? 2.421 2.059 -23.518 1.00 63.78 115 TRP A N 1
ATOM 853 C CA . TRP A 1 115 ? 2.184 1.724 -24.909 1.00 63.78 115 TRP A CA 1
ATOM 854 C C . TRP A 1 115 ? 0.744 1.244 -25.121 1.00 63.78 115 TRP A C 1
ATOM 856 O O . TRP A 1 115 ? 0.321 0.248 -24.543 1.00 63.78 115 TRP A O 1
ATOM 866 N N . THR A 1 116 ? 0.018 1.914 -26.018 1.00 56.69 116 THR A N 1
ATOM 867 C CA . THR A 1 116 ? -1.293 1.486 -26.528 1.00 56.69 116 THR A CA 1
ATOM 868 C C . THR A 1 116 ? -1.239 1.265 -28.045 1.00 56.69 116 THR A C 1
ATOM 870 O O . THR A 1 116 ? -0.385 1.836 -28.737 1.00 56.69 116 THR A O 1
ATOM 873 N N . ASP A 1 117 ? -2.168 0.472 -28.595 1.00 50.84 117 ASP A N 1
ATOM 874 C CA . ASP A 1 117 ? -2.251 0.190 -30.040 1.00 50.84 117 ASP A CA 1
ATOM 875 C C . ASP A 1 117 ? -2.415 1.459 -30.904 1.00 50.84 117 ASP A C 1
ATOM 877 O O . ASP A 1 117 ? -1.954 1.496 -32.046 1.00 50.84 117 ASP A O 1
ATOM 881 N N . SER A 1 118 ? -2.968 2.542 -30.347 1.00 55.41 118 SER A N 1
ATOM 882 C CA . SER A 1 118 ? -3.078 3.855 -31.004 1.00 55.41 118 SER A CA 1
ATOM 883 C C . SER A 1 118 ? -1.738 4.592 -31.150 1.00 55.41 118 SER A C 1
ATOM 885 O O . SER A 1 118 ? -1.585 5.435 -32.033 1.00 55.41 118 SER A O 1
ATOM 887 N N . ASN A 1 119 ? -0.739 4.264 -30.322 1.00 53.53 119 ASN A N 1
ATOM 888 C CA . ASN A 1 119 ? 0.553 4.961 -30.258 1.00 53.53 119 ASN A CA 1
ATOM 889 C C . ASN A 1 119 ? 1.664 4.254 -31.053 1.00 53.53 119 ASN A C 1
ATOM 891 O O . ASN A 1 119 ? 2.830 4.662 -31.018 1.00 53.53 119 ASN A O 1
ATOM 895 N N . ARG A 1 120 ? 1.305 3.215 -31.821 1.00 55.50 120 ARG A N 1
ATOM 896 C CA . ARG A 1 120 ? 2.233 2.378 -32.603 1.00 55.50 120 ARG A CA 1
ATOM 897 C C . ARG A 1 120 ? 3.103 3.180 -33.575 1.00 55.50 120 ARG A C 1
ATOM 899 O O . ARG A 1 120 ? 4.264 2.836 -33.776 1.00 55.50 120 ARG A O 1
ATOM 906 N N . ASN A 1 121 ? 2.573 4.263 -34.144 1.00 58.75 121 ASN A N 1
ATOM 907 C CA . ASN A 1 121 ? 3.316 5.113 -35.078 1.00 58.75 121 ASN A CA 1
ATOM 908 C C . ASN A 1 121 ? 4.273 6.082 -34.366 1.00 58.75 121 ASN A C 1
ATOM 910 O O . ASN A 1 121 ? 5.355 6.351 -34.876 1.00 58.75 121 ASN A O 1
ATOM 914 N N . TRP A 1 122 ? 3.928 6.574 -33.173 1.00 57.38 122 TRP A N 1
ATOM 915 C CA . TRP A 1 122 ? 4.682 7.637 -32.495 1.00 57.38 122 TRP A CA 1
ATOM 916 C C . TRP A 1 122 ? 5.854 7.124 -31.653 1.00 57.38 122 TRP A C 1
ATOM 918 O O . TRP A 1 122 ? 6.892 7.774 -31.611 1.00 57.38 122 TRP A O 1
ATOM 928 N N . ILE A 1 123 ? 5.768 5.924 -31.068 1.00 55.38 123 ILE A N 1
ATOM 929 C CA . ILE A 1 123 ? 6.938 5.261 -30.447 1.00 55.38 123 ILE A CA 1
ATOM 930 C C . ILE A 1 123 ? 7.988 4.892 -31.509 1.00 55.38 123 ILE A C 1
ATOM 932 O O . ILE A 1 123 ? 9.189 4.869 -31.239 1.00 55.38 123 ILE A O 1
ATOM 936 N N . ASN A 1 124 ? 7.543 4.643 -32.743 1.00 57.69 124 ASN A N 1
ATOM 937 C CA . ASN A 1 124 ? 8.419 4.464 -33.896 1.00 57.69 124 ASN A CA 1
ATOM 938 C C . ASN A 1 124 ? 8.931 5.785 -34.482 1.00 57.69 124 ASN A C 1
ATOM 940 O O . ASN A 1 124 ? 9.756 5.729 -35.382 1.00 57.69 124 ASN A O 1
ATOM 944 N N . HIS A 1 125 ? 8.494 6.941 -33.975 1.00 67.62 125 HIS A N 1
ATOM 945 C CA . HIS A 1 125 ? 8.931 8.276 -34.386 1.00 67.62 125 HIS A CA 1
ATOM 946 C C . HIS A 1 125 ? 9.145 9.166 -33.148 1.00 67.62 125 HIS A C 1
ATOM 948 O O . HIS A 1 125 ? 8.374 10.106 -32.923 1.00 67.62 125 HIS A O 1
ATOM 954 N N . PRO A 1 126 ? 10.174 8.871 -32.326 1.00 73.19 126 PRO A N 1
ATOM 955 C CA . PRO A 1 126 ? 10.483 9.684 -31.170 1.00 73.19 126 PRO A CA 1
ATOM 956 C C . PRO A 1 126 ? 10.887 11.082 -31.633 1.00 73.19 126 PRO A C 1
ATOM 958 O O . PRO A 1 126 ? 11.507 11.263 -32.687 1.00 73.19 126 PRO A O 1
ATOM 961 N N . TRP A 1 127 ? 10.533 12.080 -30.836 1.00 82.50 127 TRP A N 1
ATOM 962 C CA . TRP A 1 127 ? 11.049 13.419 -31.042 1.00 82.50 127 TRP A CA 1
ATOM 963 C C . TRP A 1 127 ? 12.505 13.466 -30.572 1.00 82.50 127 TRP A C 1
ATOM 965 O O . TRP A 1 127 ? 12.813 13.045 -29.458 1.00 82.50 127 TRP A O 1
ATOM 975 N N . LEU A 1 128 ? 13.391 13.966 -31.433 1.00 80.94 128 LEU A N 1
ATOM 976 C CA . LEU A 1 128 ? 14.810 14.137 -31.135 1.00 80.94 128 LEU A CA 1
ATOM 977 C C . LEU A 1 128 ? 15.077 15.612 -30.837 1.00 80.94 128 LEU A C 1
ATOM 979 O O . LEU A 1 128 ? 14.901 16.470 -31.707 1.00 80.94 128 LEU A O 1
ATOM 983 N N . GLY A 1 129 ? 15.493 15.888 -29.607 1.00 73.25 129 GLY A N 1
ATOM 984 C CA . GLY A 1 129 ? 15.984 17.187 -29.183 1.00 73.25 129 GLY A CA 1
ATOM 985 C C . GLY A 1 129 ? 17.370 17.461 -29.737 1.00 73.25 129 GLY A C 1
ATOM 986 O O . GLY A 1 129 ? 18.167 16.547 -29.953 1.00 73.25 129 GLY A O 1
ATOM 987 N N . ARG A 1 130 ? 17.649 18.739 -29.992 1.00 69.75 130 ARG A N 1
ATOM 988 C CA . ARG A 1 130 ? 18.990 19.173 -30.375 1.00 69.75 130 ARG A CA 1
ATOM 989 C C . ARG A 1 130 ? 19.891 19.255 -29.129 1.00 69.75 130 ARG A C 1
ATOM 991 O O . ARG A 1 130 ? 19.369 19.485 -28.041 1.00 69.75 130 ARG A O 1
ATOM 998 N N . PRO A 1 131 ? 21.219 19.098 -29.260 1.00 71.81 131 PRO A N 1
ATOM 999 C CA . PRO A 1 131 ? 22.137 19.134 -28.115 1.00 71.81 131 PRO A CA 1
ATOM 1000 C C . PRO A 1 131 ? 22.181 20.477 -27.365 1.00 71.81 131 PRO A C 1
ATOM 1002 O O . PRO A 1 131 ? 22.566 20.510 -26.204 1.00 71.81 131 PRO A O 1
ATOM 1005 N N . ASP A 1 132 ? 21.798 21.573 -28.021 1.00 74.88 132 ASP A N 1
ATOM 1006 C CA . ASP A 1 132 ? 21.729 22.939 -27.484 1.00 74.88 132 ASP A CA 1
ATOM 1007 C C . ASP A 1 132 ? 20.396 23.255 -26.788 1.00 74.88 132 ASP A C 1
ATOM 1009 O O . ASP A 1 132 ? 20.215 24.333 -26.224 1.00 74.88 132 ASP A O 1
ATOM 1013 N N . ARG A 1 133 ? 19.443 22.322 -26.832 1.00 78.25 133 ARG A N 1
ATOM 1014 C CA . ARG A 1 133 ? 18.073 22.542 -26.390 1.00 78.25 133 ARG A CA 1
ATOM 1015 C C . ARG A 1 133 ? 17.879 22.111 -24.927 1.00 78.25 133 ARG A C 1
ATOM 1017 O O . ARG A 1 133 ? 17.606 20.945 -24.656 1.00 78.25 133 ARG A O 1
ATOM 1024 N N . THR A 1 134 ? 18.007 23.065 -24.003 1.00 86.50 134 THR A N 1
ATOM 1025 C CA . THR A 1 134 ? 17.937 22.868 -22.537 1.00 86.50 134 THR A CA 1
ATOM 1026 C C . THR A 1 134 ? 16.561 23.172 -21.916 1.00 86.50 134 THR A C 1
ATOM 1028 O O . THR A 1 134 ? 16.388 23.039 -20.705 1.00 86.50 134 THR A O 1
ATOM 1031 N N . ASP A 1 135 ? 15.562 23.556 -22.722 1.00 87.69 135 ASP A N 1
ATOM 1032 C CA . ASP A 1 135 ? 14.165 23.831 -22.315 1.00 87.69 135 ASP A CA 1
ATOM 1033 C C . ASP A 1 135 ? 13.311 22.560 -22.144 1.00 87.69 135 ASP A C 1
ATOM 1035 O O . ASP A 1 135 ? 12.104 22.637 -21.920 1.00 87.69 135 ASP A O 1
ATOM 1039 N N . VAL A 1 136 ? 13.921 21.385 -22.280 1.00 87.94 136 VAL A N 1
ATOM 1040 C CA . VAL A 1 136 ? 13.290 20.075 -22.098 1.00 87.94 136 VAL A CA 1
ATOM 1041 C C . VAL A 1 136 ? 14.145 19.220 -21.167 1.00 87.94 136 VAL A C 1
ATOM 1043 O O . VAL A 1 136 ? 15.349 19.477 -21.068 1.00 87.94 136 VAL A O 1
ATOM 1046 N N . PRO A 1 137 ? 13.586 18.192 -20.506 1.00 92.00 137 PRO A N 1
ATOM 1047 C CA . PRO A 1 137 ? 14.386 17.357 -19.631 1.00 92.00 137 PRO A CA 1
ATOM 1048 C C . PRO A 1 137 ? 15.479 16.608 -20.399 1.00 92.00 137 PRO A C 1
ATOM 1050 O O . PRO A 1 137 ? 15.278 16.180 -21.543 1.00 92.00 137 PRO A O 1
ATOM 1053 N N . THR A 1 138 ? 16.636 16.428 -19.765 1.00 90.44 138 THR A N 1
ATOM 1054 C CA . THR A 1 138 ? 17.743 15.651 -20.337 1.00 90.44 138 THR A CA 1
ATOM 1055 C C . THR A 1 138 ? 17.381 14.167 -20.404 1.00 90.44 138 THR A C 1
ATOM 1057 O O . THR A 1 138 ? 16.814 13.604 -19.467 1.00 90.44 138 THR A O 1
ATOM 1060 N N . GLY A 1 139 ? 17.754 13.502 -21.502 1.00 90.56 139 GLY A N 1
ATOM 1061 C CA . GLY A 1 139 ? 17.555 12.068 -21.683 1.00 90.56 139 GLY A CA 1
ATOM 1062 C C . GLY A 1 139 ? 16.148 11.711 -22.161 1.00 90.56 139 GLY A C 1
ATOM 1063 O O . GLY A 1 139 ? 15.639 12.282 -23.127 1.00 90.56 139 GLY A O 1
ATOM 1064 N N . CYS A 1 140 ? 15.545 10.705 -21.527 1.00 91.38 140 CYS A N 1
ATOM 1065 C CA . CYS A 1 140 ? 14.265 10.126 -21.927 1.00 91.38 140 CYS A CA 1
ATOM 1066 C C . CYS A 1 140 ? 13.095 10.827 -21.230 1.00 91.38 140 CYS A C 1
ATOM 1068 O O . CYS A 1 140 ? 13.042 10.862 -20.005 1.00 91.38 140 CYS A O 1
ATOM 1070 N N . THR A 1 141 ? 12.128 11.323 -22.000 1.00 92.38 141 THR A N 1
ATOM 1071 C CA . THR A 1 141 ? 10.885 11.923 -21.495 1.00 92.38 141 THR A CA 1
ATOM 1072 C C . THR A 1 141 ? 9.683 11.288 -22.190 1.00 92.38 141 THR A C 1
ATOM 1074 O O . THR A 1 141 ? 9.675 11.131 -23.414 1.00 92.38 141 THR A O 1
ATOM 1077 N N . TRP A 1 142 ? 8.650 10.938 -21.427 1.00 89.62 142 TRP A N 1
ATOM 1078 C CA . TRP A 1 142 ? 7.360 10.498 -21.955 1.00 89.62 142 TRP A CA 1
ATOM 1079 C C . TRP A 1 142 ? 6.322 11.607 -21.802 1.00 89.62 142 TRP A C 1
ATOM 1081 O O . TRP A 1 142 ? 6.066 12.083 -20.698 1.00 89.62 142 TRP A O 1
ATOM 1091 N N . GLY A 1 143 ? 5.715 12.016 -22.912 1.00 86.56 143 GLY A N 1
ATOM 1092 C CA . GLY A 1 143 ? 4.713 13.078 -22.944 1.00 86.56 143 GLY A CA 1
ATOM 1093 C C . GLY A 1 143 ? 3.962 13.073 -24.268 1.00 86.56 143 GLY A C 1
ATOM 1094 O O . GLY A 1 143 ? 4.463 12.553 -25.262 1.00 86.56 143 GLY A O 1
ATOM 1095 N N . HIS A 1 144 ? 2.730 13.584 -24.292 1.00 82.88 144 HIS A N 1
ATOM 1096 C CA . HIS A 1 144 ? 1.886 13.593 -25.500 1.00 82.88 144 HIS A CA 1
ATOM 1097 C C . HIS A 1 144 ? 1.784 12.238 -26.228 1.00 82.88 144 HIS A C 1
ATOM 1099 O O . HIS A 1 144 ? 1.732 12.190 -27.458 1.00 82.88 144 HIS A O 1
ATOM 1105 N N . SER A 1 145 ? 1.773 11.122 -25.486 1.00 77.06 145 SER A N 1
ATOM 1106 C CA . SER A 1 145 ? 1.762 9.776 -26.080 1.00 77.06 145 SER A CA 1
ATOM 1107 C C . SER A 1 145 ? 2.958 9.489 -27.012 1.00 77.06 145 SER A C 1
ATOM 1109 O O . SER A 1 145 ? 2.869 8.678 -27.940 1.00 77.06 145 SER A O 1
ATOM 1111 N N . ARG A 1 146 ? 4.091 10.166 -26.787 1.00 81.38 146 ARG A N 1
ATOM 1112 C CA . ARG A 1 146 ? 5.307 10.086 -27.597 1.00 81.38 146 ARG A CA 1
ATOM 1113 C C . ARG A 1 146 ? 6.556 10.040 -26.712 1.00 81.38 146 ARG A C 1
ATOM 1115 O O . ARG A 1 146 ? 6.614 10.617 -25.630 1.00 81.38 146 ARG A O 1
ATOM 1122 N N . VAL A 1 147 ? 7.589 9.371 -27.220 1.00 85.12 147 VAL A N 1
ATOM 1123 C CA . VAL A 1 147 ? 8.947 9.425 -26.666 1.00 85.12 147 VAL A CA 1
ATOM 1124 C C . VAL A 1 147 ? 9.648 10.707 -27.116 1.00 85.12 147 VAL A C 1
ATOM 1126 O O . VAL A 1 147 ? 9.729 10.986 -28.314 1.00 85.12 147 VAL A O 1
ATOM 1129 N N . HIS A 1 148 ? 10.206 11.447 -26.168 1.00 87.62 148 HIS A N 1
ATOM 1130 C CA . HIS A 1 148 ? 11.079 12.593 -26.394 1.00 87.62 148 HIS A CA 1
ATOM 1131 C C . HIS A 1 148 ? 12.483 12.250 -25.889 1.00 87.62 148 HIS A C 1
ATOM 1133 O O . HIS A 1 148 ? 12.641 11.793 -24.759 1.00 87.62 148 HIS A O 1
ATOM 1139 N N . TRP A 1 149 ? 13.494 12.439 -26.735 1.00 88.44 149 TRP A N 1
ATOM 1140 C CA . TRP A 1 149 ? 14.888 12.142 -26.417 1.00 88.44 149 TRP A CA 1
ATOM 1141 C C . TRP A 1 149 ? 15.745 13.396 -26.562 1.00 88.44 149 TRP A C 1
ATOM 1143 O O . TRP A 1 149 ? 15.868 13.921 -27.668 1.00 88.44 149 TRP A O 1
ATOM 1153 N N . SER A 1 150 ? 16.341 13.861 -25.467 1.00 87.69 150 SER A N 1
ATOM 1154 C CA . SER A 1 150 ? 17.278 14.987 -25.455 1.00 87.69 150 SER A CA 1
ATOM 1155 C C . SER A 1 150 ? 18.693 14.513 -25.142 1.00 87.69 150 SER A C 1
ATOM 1157 O O . SER A 1 150 ? 18.907 13.761 -24.192 1.00 87.69 150 SER A O 1
ATOM 1159 N N . THR A 1 151 ? 19.670 14.982 -25.918 1.00 83.50 151 THR A N 1
ATOM 1160 C CA . THR A 1 151 ? 21.103 14.768 -25.655 1.00 83.50 151 THR A CA 1
ATOM 1161 C C . THR A 1 151 ? 21.768 15.982 -25.005 1.00 83.50 151 THR A C 1
ATOM 1163 O O . THR A 1 151 ? 22.994 16.017 -24.920 1.00 83.50 151 THR A O 1
ATOM 1166 N N . ALA A 1 152 ? 20.996 17.001 -24.609 1.00 82.81 152 ALA A N 1
ATOM 1167 C CA . ALA A 1 152 ? 21.535 18.177 -23.937 1.00 82.81 152 ALA A CA 1
ATOM 1168 C C . ALA A 1 152 ? 22.120 17.786 -22.565 1.00 82.81 152 ALA A C 1
ATOM 1170 O O . ALA A 1 152 ? 21.501 16.991 -21.852 1.00 82.81 152 ALA A O 1
ATOM 1171 N N . PRO A 1 153 ? 23.290 18.325 -22.172 1.00 81.56 153 PRO A N 1
ATOM 1172 C CA . PRO A 1 153 ? 23.947 17.965 -20.912 1.00 81.56 153 PRO A CA 1
ATOM 1173 C C . PRO A 1 153 ? 23.139 18.391 -19.680 1.00 81.56 153 PRO A C 1
ATOM 1175 O O . PRO A 1 153 ? 23.288 17.804 -18.613 1.00 81.56 153 PRO A O 1
ATOM 1178 N N . THR A 1 154 ? 22.280 19.397 -19.836 1.00 86.38 154 THR A N 1
ATOM 1179 C CA . THR A 1 154 ? 21.344 19.882 -18.824 1.00 86.38 154 THR A CA 1
ATOM 1180 C C . THR A 1 154 ? 19.968 20.093 -19.447 1.00 86.38 154 THR A C 1
ATOM 1182 O O . THR A 1 154 ? 19.844 20.292 -20.660 1.00 86.38 154 THR A O 1
ATOM 1185 N N . GLY A 1 155 ? 18.935 20.036 -18.610 1.00 88.81 155 GLY A N 1
ATOM 1186 C CA . GLY A 1 155 ? 17.545 20.154 -19.026 1.00 88.81 155 GLY A CA 1
ATOM 1187 C C . GLY A 1 155 ? 16.725 20.989 -18.054 1.00 88.81 155 GLY A C 1
ATOM 1188 O O . GLY A 1 155 ? 17.215 21.405 -17.003 1.00 88.81 155 GLY A O 1
ATOM 1189 N N . SER A 1 156 ? 15.466 21.213 -18.415 1.00 91.25 156 SER A N 1
ATOM 1190 C CA . SER A 1 156 ? 14.479 21.939 -17.611 1.00 91.25 156 SER A CA 1
ATOM 1191 C C . SER A 1 156 ? 13.182 21.131 -17.519 1.00 91.25 156 SER A C 1
ATOM 1193 O O . SER A 1 156 ? 12.853 20.414 -18.468 1.00 91.25 156 SER A O 1
ATOM 1195 N N . PRO A 1 157 ? 12.434 21.222 -16.406 1.00 90.81 157 PRO A N 1
ATOM 1196 C CA . PRO A 1 157 ? 11.152 20.540 -16.268 1.00 90.81 157 PRO A CA 1
ATOM 1197 C C . PRO A 1 157 ? 10.110 21.093 -17.243 1.00 90.81 157 PRO A C 1
ATOM 1199 O O . PRO A 1 157 ? 10.141 22.267 -17.617 1.00 90.81 157 PRO A O 1
ATOM 1202 N N . VAL A 1 158 ? 9.157 20.247 -17.636 1.00 89.62 158 VAL A N 1
ATOM 1203 C CA . VAL A 1 158 ? 8.100 20.596 -18.594 1.00 89.62 158 VAL A CA 1
ATOM 1204 C C . VAL A 1 158 ? 6.744 20.092 -18.116 1.00 89.62 158 VAL A C 1
ATOM 1206 O O . VAL A 1 158 ? 6.613 18.983 -17.620 1.00 89.62 158 VAL A O 1
ATOM 1209 N N . HIS A 1 159 ? 5.697 20.886 -18.330 1.00 89.00 159 HIS A N 1
ATOM 1210 C CA . HIS A 1 159 ? 4.333 20.541 -17.904 1.00 89.00 159 HIS A CA 1
ATOM 1211 C C . HIS A 1 159 ? 3.681 19.420 -18.734 1.00 89.00 159 HIS A C 1
ATOM 1213 O O . HIS A 1 159 ? 2.640 18.890 -18.361 1.00 89.00 159 HIS A O 1
ATOM 1219 N N . TRP A 1 160 ? 4.234 19.087 -19.901 1.00 87.31 160 TRP A N 1
ATOM 1220 C CA . TRP A 1 160 ? 3.622 18.146 -20.844 1.00 87.31 160 TRP A CA 1
ATOM 1221 C C . TRP A 1 160 ? 4.231 16.741 -20.809 1.00 87.31 160 TRP A C 1
ATOM 1223 O O . TRP A 1 160 ? 3.738 15.839 -21.495 1.00 87.31 160 TRP A O 1
ATOM 1233 N N . GLY A 1 161 ? 5.312 16.546 -20.054 1.00 87.56 161 GLY A N 1
ATOM 1234 C CA . GLY A 1 161 ? 6.087 15.317 -20.096 1.00 87.56 161 GLY A CA 1
ATOM 1235 C C . GLY A 1 161 ? 6.838 15.041 -18.806 1.00 87.56 161 GLY A C 1
ATOM 1236 O O . GLY A 1 161 ? 7.247 15.950 -18.094 1.00 87.56 161 GLY A O 1
ATOM 1237 N N . SER A 1 162 ? 7.026 13.756 -18.537 1.00 91.25 162 SER A N 1
ATOM 1238 C CA . SER A 1 162 ? 7.723 13.251 -17.362 1.00 91.25 162 SER A CA 1
ATOM 1239 C C . SER A 1 162 ? 8.995 12.510 -17.771 1.00 91.25 162 SER A C 1
ATOM 1241 O O . SER A 1 162 ? 8.928 11.665 -18.675 1.00 91.25 162 SER A O 1
ATOM 1243 N N . PRO A 1 163 ? 10.142 12.764 -17.118 1.00 92.81 163 PRO A N 1
ATOM 1244 C CA . PRO A 1 163 ? 11.346 11.972 -17.334 1.00 92.81 163 PRO A CA 1
ATOM 1245 C C . PRO A 1 163 ? 11.121 10.492 -17.018 1.00 92.81 163 PRO A C 1
ATOM 1247 O O . PRO A 1 163 ? 10.466 10.138 -16.037 1.00 92.81 163 PRO A O 1
ATOM 1250 N N . VAL A 1 164 ? 11.676 9.620 -17.855 1.00 91.25 164 VAL A N 1
ATOM 1251 C CA . VAL A 1 164 ? 11.696 8.170 -17.648 1.00 91.25 164 VAL A CA 1
ATOM 1252 C C . VAL A 1 164 ? 13.124 7.769 -17.316 1.00 91.25 164 VAL A C 1
ATOM 1254 O O . VAL A 1 164 ? 14.049 8.033 -18.085 1.00 91.25 164 VAL A O 1
ATOM 1257 N N . CYS A 1 165 ? 13.296 7.117 -16.175 1.00 89.69 165 CYS A N 1
ATOM 1258 C CA . CYS A 1 165 ? 14.601 6.814 -15.603 1.00 89.69 165 CYS A CA 1
ATOM 1259 C C . CYS A 1 165 ? 14.718 5.333 -15.276 1.00 89.69 165 CYS A C 1
ATOM 1261 O O . CYS A 1 165 ? 13.719 4.620 -15.153 1.00 89.69 165 CYS A O 1
ATOM 1263 N N . ARG A 1 166 ? 15.950 4.853 -15.111 1.00 86.69 166 ARG A N 1
ATOM 1264 C CA . ARG A 1 166 ? 16.186 3.540 -14.508 1.00 86.69 166 ARG A CA 1
ATOM 1265 C C . ARG A 1 166 ? 15.670 3.555 -13.068 1.00 86.69 166 ARG A C 1
ATOM 1267 O O . ARG A 1 166 ? 15.730 4.581 -12.390 1.00 86.69 166 ARG A O 1
ATOM 1274 N N . ALA A 1 167 ? 15.151 2.422 -12.611 1.00 81.75 167 ALA A N 1
ATOM 1275 C CA . ALA A 1 167 ? 14.621 2.281 -11.264 1.00 81.75 167 ALA A CA 1
ATOM 1276 C C . ALA A 1 167 ? 15.720 2.539 -10.223 1.00 81.75 167 ALA A C 1
ATOM 1278 O O . ALA A 1 167 ? 16.809 1.965 -10.276 1.00 81.75 167 ALA A O 1
ATOM 1279 N N . HIS A 1 168 ? 15.399 3.406 -9.276 1.00 86.06 168 HIS A N 1
ATOM 1280 C CA . HIS A 1 168 ? 16.239 3.803 -8.158 1.00 86.06 168 HIS A CA 1
ATOM 1281 C C . HIS A 1 168 ? 15.332 4.072 -6.958 1.00 86.06 168 HIS A C 1
ATOM 1283 O O . HIS A 1 168 ? 14.117 4.221 -7.105 1.00 86.06 168 HIS A O 1
ATOM 1289 N N . VAL A 1 169 ? 15.929 4.135 -5.777 1.00 87.00 169 VAL A N 1
ATOM 1290 C CA . VAL A 1 169 ? 15.274 4.633 -4.568 1.00 87.00 169 VAL A CA 1
ATOM 1291 C C . VAL A 1 169 ? 15.972 5.915 -4.146 1.00 87.00 169 VAL A C 1
ATOM 1293 O O . VAL A 1 169 ? 17.200 5.970 -4.141 1.00 87.00 169 VAL A O 1
ATOM 1296 N N . ALA A 1 170 ? 15.204 6.954 -3.839 1.00 87.38 170 ALA A N 1
ATOM 1297 C CA . ALA A 1 170 ? 15.729 8.192 -3.279 1.00 87.38 170 ALA A CA 1
ATOM 1298 C C . ALA A 1 170 ? 15.516 8.171 -1.765 1.00 87.38 170 ALA A C 1
ATOM 1300 O O . ALA A 1 170 ? 14.390 7.943 -1.321 1.00 87.38 170 ALA A O 1
ATOM 1301 N N . LEU A 1 171 ? 16.583 8.379 -0.997 1.00 89.62 171 LEU A N 1
ATOM 1302 C CA . LEU A 1 171 ? 16.531 8.492 0.456 1.00 89.62 171 LEU A CA 1
ATOM 1303 C C . LEU A 1 171 ? 16.702 9.947 0.887 1.00 89.62 171 LEU A C 1
ATOM 1305 O O . LEU A 1 171 ? 17.536 10.654 0.319 1.00 89.62 171 LEU A O 1
ATOM 1309 N N . ASP A 1 172 ? 15.928 10.370 1.882 1.00 87.81 172 ASP A N 1
ATOM 1310 C CA . ASP A 1 172 ? 16.159 11.630 2.589 1.00 87.81 172 ASP A CA 1
ATOM 1311 C C . ASP A 1 172 ? 17.167 11.470 3.737 1.00 87.81 172 ASP A C 1
ATOM 1313 O O . ASP A 1 172 ? 17.718 10.387 3.962 1.00 87.81 172 ASP A O 1
ATOM 1317 N N . ASP A 1 173 ? 17.431 12.571 4.440 1.00 88.50 173 ASP A N 1
ATOM 1318 C CA . ASP A 1 173 ? 18.390 12.626 5.546 1.00 88.50 173 ASP A CA 1
ATOM 1319 C C . ASP A 1 173 ? 17.942 11.776 6.750 1.00 88.50 173 ASP A C 1
ATOM 1321 O O . ASP A 1 173 ? 18.770 11.326 7.542 1.00 88.50 173 ASP A O 1
ATOM 1325 N N . GLU A 1 174 ? 16.643 11.480 6.855 1.00 88.31 174 GLU A N 1
ATOM 1326 C CA . GLU A 1 174 ? 16.065 10.572 7.846 1.00 88.31 174 GLU A CA 1
ATOM 1327 C C . GLU A 1 174 ? 16.095 9.091 7.412 1.00 88.31 174 GLU A C 1
ATOM 1329 O O . GLU A 1 174 ? 15.659 8.209 8.160 1.00 88.31 174 GLU A O 1
ATOM 1334 N N . GLY A 1 175 ? 16.603 8.788 6.212 1.00 88.12 175 GLY A N 1
ATOM 1335 C CA . GLY A 1 175 ? 16.690 7.433 5.668 1.00 88.12 175 GLY A CA 1
ATOM 1336 C C . GLY A 1 175 ? 15.354 6.857 5.183 1.00 88.12 175 GLY A C 1
ATOM 1337 O O . GLY A 1 175 ? 15.226 5.635 5.025 1.00 88.12 175 GLY A O 1
ATOM 1338 N N . GLN A 1 176 ? 14.348 7.705 4.956 1.00 90.50 176 GLN A N 1
ATOM 1339 C CA . GLN A 1 176 ? 13.058 7.326 4.388 1.00 90.50 176 GLN A CA 1
ATOM 1340 C C . GLN A 1 176 ? 13.114 7.321 2.864 1.00 90.50 176 GLN A C 1
ATOM 1342 O O . GLN A 1 176 ? 13.796 8.130 2.239 1.00 90.50 176 GLN A O 1
ATOM 1347 N N . ILE A 1 177 ? 12.350 6.420 2.246 1.00 88.62 177 ILE A N 1
ATOM 1348 C CA . ILE A 1 177 ? 12.197 6.406 0.793 1.00 88.62 177 ILE A CA 1
ATOM 1349 C C . ILE A 1 177 ? 11.251 7.534 0.395 1.00 88.62 177 ILE A C 1
ATOM 1351 O O . ILE A 1 177 ? 10.110 7.585 0.854 1.00 88.62 177 ILE A O 1
ATOM 1355 N N . THR A 1 178 ? 11.721 8.399 -0.498 1.00 85.69 178 THR A N 1
ATOM 1356 C CA . THR A 1 178 ? 10.933 9.457 -1.131 1.00 85.69 178 THR A CA 1
ATOM 1357 C C . THR A 1 178 ? 10.430 8.973 -2.486 1.00 85.69 178 THR A C 1
ATOM 1359 O O . THR A 1 178 ? 11.210 8.541 -3.340 1.00 85.69 178 THR A O 1
ATOM 1362 N N . MET A 1 179 ? 9.114 9.030 -2.689 1.00 78.50 179 MET A N 1
ATOM 1363 C CA . MET A 1 179 ? 8.501 8.667 -3.965 1.00 78.50 179 MET A CA 1
ATOM 1364 C C . MET A 1 179 ? 8.908 9.643 -5.087 1.00 78.50 179 MET A C 1
ATOM 1366 O O . MET A 1 179 ? 9.193 10.809 -4.812 1.00 78.50 179 MET A O 1
ATOM 1370 N N . PRO A 1 180 ? 8.903 9.209 -6.364 1.00 69.94 180 PRO A N 1
ATOM 1371 C CA . PRO A 1 180 ? 9.273 10.049 -7.513 1.00 69.94 180 PRO A CA 1
ATOM 1372 C C . PRO A 1 180 ? 8.495 11.362 -7.672 1.00 69.94 180 PRO A C 1
ATOM 1374 O O . PRO A 1 180 ? 8.947 12.269 -8.373 1.00 69.94 180 PRO A O 1
ATOM 1377 N N . ASP A 1 181 ? 7.305 11.444 -7.081 1.00 68.50 181 ASP A N 1
ATOM 1378 C CA . ASP A 1 181 ? 6.443 12.624 -7.076 1.00 68.50 181 ASP A CA 1
ATOM 1379 C C . ASP A 1 181 ? 6.755 13.603 -5.929 1.00 68.50 181 ASP A C 1
ATOM 1381 O O . ASP A 1 181 ? 6.212 14.705 -5.897 1.00 68.50 181 ASP A O 1
ATOM 1385 N N . GLY A 1 182 ? 7.629 13.210 -4.996 1.00 68.19 182 GLY A N 1
ATOM 1386 C CA . GLY A 1 182 ? 8.010 13.972 -3.809 1.00 68.19 182 GLY A CA 1
ATOM 1387 C C . GLY A 1 182 ? 6.904 14.121 -2.760 1.00 68.19 182 GLY A C 1
ATOM 1388 O O . GLY A 1 182 ? 7.144 14.741 -1.728 1.00 68.19 182 GLY A O 1
ATOM 1389 N N . SER A 1 183 ? 5.707 13.574 -2.998 1.00 69.50 183 SER A N 1
ATOM 1390 C CA . SER A 1 183 ? 4.535 13.786 -2.138 1.00 69.50 183 SER A CA 1
ATOM 1391 C C . SER A 1 183 ? 4.533 12.866 -0.921 1.00 69.50 183 SER A C 1
ATOM 1393 O O . SER A 1 183 ? 4.023 13.216 0.142 1.00 69.50 183 SER A O 1
ATOM 1395 N N . THR A 1 184 ? 5.103 11.674 -1.093 1.00 78.38 184 THR A N 1
ATOM 1396 C CA . THR A 1 184 ? 4.991 10.579 -0.140 1.00 78.38 184 THR A CA 1
ATOM 1397 C C . THR A 1 184 ? 6.371 10.109 0.282 1.00 78.38 184 THR A C 1
ATOM 1399 O O . THR A 1 184 ? 7.214 9.764 -0.552 1.00 78.38 184 THR A O 1
ATOM 1402 N N . LYS A 1 185 ? 6.569 10.058 1.597 1.00 86.50 185 LYS A N 1
ATOM 1403 C CA . LYS A 1 185 ? 7.752 9.499 2.241 1.00 86.50 185 LYS A CA 1
ATOM 1404 C C . LYS A 1 185 ? 7.341 8.340 3.129 1.00 86.50 185 LYS A C 1
ATOM 1406 O O . LYS A 1 185 ? 6.314 8.412 3.805 1.00 86.50 185 LYS A O 1
ATOM 1411 N N . PHE A 1 186 ? 8.118 7.268 3.119 1.00 85.19 186 PHE A N 1
ATOM 1412 C CA . PHE A 1 186 ? 7.857 6.134 3.994 1.00 85.19 186 PHE A CA 1
ATOM 1413 C C . PHE A 1 186 ? 9.143 5.429 4.411 1.00 85.19 186 PHE A C 1
ATOM 1415 O O . PHE A 1 186 ? 10.099 5.292 3.647 1.00 85.19 186 PHE A O 1
ATOM 1422 N N . ALA A 1 187 ? 9.148 4.943 5.649 1.00 88.25 187 ALA A N 1
ATOM 1423 C CA . ALA A 1 187 ? 10.232 4.130 6.169 1.00 88.25 187 ALA A CA 1
ATOM 1424 C C . ALA A 1 187 ? 10.091 2.677 5.698 1.00 88.25 187 ALA A C 1
ATOM 1426 O O . ALA A 1 187 ? 8.993 2.116 5.655 1.00 88.25 187 ALA A O 1
ATOM 1427 N N . VAL A 1 188 ? 11.224 2.042 5.407 1.00 88.69 188 VAL A N 1
ATOM 1428 C CA . VAL A 1 188 ? 11.300 0.603 5.142 1.00 88.69 188 VAL A CA 1
ATOM 1429 C C . VAL A 1 188 ? 12.216 -0.072 6.147 1.00 88.69 188 VAL A C 1
ATOM 1431 O O . VAL A 1 188 ? 13.141 0.531 6.687 1.00 88.69 188 VAL A O 1
ATOM 1434 N N . ARG A 1 189 ? 11.971 -1.360 6.389 1.00 89.12 189 ARG A N 1
ATOM 1435 C CA . ARG A 1 189 ? 12.879 -2.186 7.183 1.00 89.12 189 ARG A CA 1
ATOM 1436 C C . ARG A 1 189 ? 13.987 -2.726 6.289 1.00 89.12 189 ARG A C 1
ATOM 1438 O O . ARG A 1 189 ? 13.752 -3.629 5.484 1.00 89.12 189 ARG A O 1
ATOM 1445 N N . TRP A 1 190 ? 15.180 -2.172 6.453 1.00 89.81 190 TRP A N 1
ATOM 1446 C CA . TRP A 1 190 ? 16.389 -2.639 5.787 1.00 89.81 190 TRP A CA 1
ATOM 1447 C C . TRP A 1 190 ? 16.878 -3.946 6.412 1.00 89.81 190 TRP A C 1
ATOM 1449 O O . TRP A 1 190 ? 16.961 -4.070 7.631 1.00 89.81 190 TRP A O 1
ATOM 1459 N N . ALA A 1 191 ? 17.237 -4.920 5.580 1.00 89.38 191 ALA A N 1
ATOM 1460 C CA . ALA A 1 191 ? 17.809 -6.193 6.015 1.00 89.38 191 ALA A CA 1
ATOM 1461 C C . ALA A 1 191 ? 19.168 -6.012 6.713 1.00 89.38 191 ALA A C 1
ATOM 1463 O O . ALA A 1 191 ? 19.515 -6.802 7.583 1.00 89.38 191 ALA A O 1
ATOM 1464 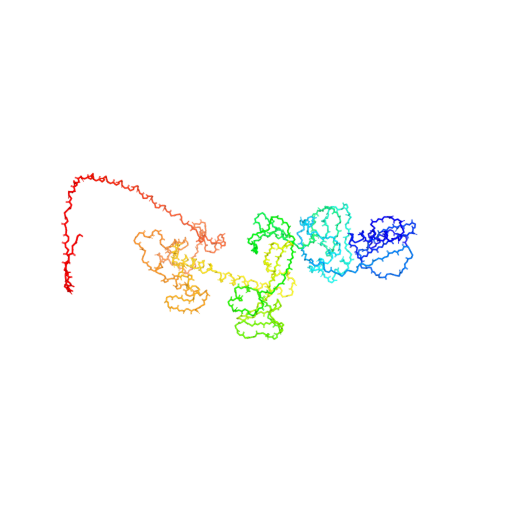N N . SER A 1 192 ? 19.904 -4.952 6.366 1.00 87.50 192 SER A N 1
ATOM 1465 C CA . SER A 1 192 ? 21.134 -4.513 7.038 1.00 87.50 192 SER A CA 1
ATOM 1466 C C . SER A 1 192 ? 20.890 -3.882 8.415 1.00 87.50 192 SER A C 1
ATOM 1468 O O . SER A 1 192 ? 21.845 -3.569 9.115 1.00 87.50 192 SER A O 1
ATOM 1470 N N . GLY A 1 193 ? 19.633 -3.637 8.802 1.00 89.56 193 GLY A N 1
ATOM 1471 C CA . GLY A 1 193 ? 19.261 -2.889 10.006 1.00 89.56 193 GLY A CA 1
ATOM 1472 C C . GLY A 1 193 ? 19.314 -1.368 9.830 1.00 89.56 193 GLY A C 1
ATOM 1473 O O . GLY A 1 193 ? 18.487 -0.669 10.409 1.00 89.56 193 GLY A O 1
ATOM 1474 N N . THR A 1 194 ? 20.213 -0.857 8.984 1.00 90.06 194 THR A N 1
ATOM 1475 C CA . THR A 1 194 ? 20.370 0.578 8.693 1.00 90.06 194 THR A CA 1
ATOM 1476 C C . THR A 1 194 ? 20.135 0.917 7.214 1.00 90.06 194 THR A C 1
ATOM 1478 O O . THR A 1 194 ? 20.421 0.077 6.348 1.00 90.06 194 THR A O 1
ATOM 1481 N N . PRO A 1 195 ? 19.612 2.125 6.910 1.00 91.00 195 PRO A N 1
ATOM 1482 C CA . PRO A 1 195 ? 19.475 2.619 5.542 1.00 91.00 195 PRO A CA 1
ATOM 1483 C C . PRO A 1 195 ? 20.839 2.959 4.909 1.00 91.00 195 PRO A C 1
ATOM 1485 O O . PRO A 1 195 ? 21.794 3.253 5.633 1.00 91.00 195 PRO A O 1
ATOM 1488 N N . PRO A 1 196 ? 20.931 2.969 3.565 1.00 89.56 196 PRO A N 1
ATOM 1489 C CA . PRO A 1 196 ? 21.981 3.682 2.841 1.00 89.56 196 PRO A CA 1
ATOM 1490 C C . PRO A 1 196 ? 22.030 5.174 3.208 1.00 89.56 196 PRO A C 1
ATOM 1492 O O . PRO A 1 196 ? 21.079 5.724 3.762 1.00 89.56 196 PRO A O 1
ATOM 1495 N N . ALA A 1 197 ? 23.118 5.851 2.830 1.00 89.94 197 ALA A N 1
ATOM 1496 C CA . ALA A 1 197 ? 23.213 7.308 2.942 1.00 89.94 197 ALA A CA 1
ATOM 1497 C C . ALA A 1 197 ? 22.106 8.022 2.137 1.00 89.94 197 ALA A C 1
ATOM 1499 O O . ALA A 1 197 ? 21.586 7.463 1.170 1.00 89.94 197 ALA A O 1
ATOM 1500 N N . ALA A 1 198 ? 21.780 9.267 2.488 1.00 89.62 198 ALA A N 1
ATOM 1501 C CA . ALA A 1 198 ? 20.828 10.078 1.729 1.00 89.62 198 ALA A CA 1
ATOM 1502 C C . ALA A 1 198 ? 21.241 10.216 0.248 1.00 89.62 198 ALA A C 1
ATOM 1504 O O . ALA A 1 198 ? 22.430 10.233 -0.087 1.00 89.62 198 ALA A O 1
ATOM 1505 N N . GLY A 1 199 ? 20.254 10.308 -0.646 1.00 85.75 199 GLY A N 1
ATOM 1506 C CA . GLY A 1 199 ? 20.458 10.419 -2.093 1.00 85.75 199 GLY A CA 1
ATOM 1507 C C . GLY A 1 199 ? 19.847 9.279 -2.912 1.00 85.75 199 GLY A C 1
ATOM 1508 O O . GLY A 1 199 ? 19.096 8.444 -2.410 1.00 85.75 199 GLY A O 1
ATOM 1509 N N . ALA A 1 200 ? 20.132 9.276 -4.217 1.00 84.75 200 ALA A N 1
ATOM 1510 C CA . ALA A 1 200 ? 19.594 8.294 -5.155 1.00 84.75 200 ALA A CA 1
ATOM 1511 C C . ALA A 1 200 ? 20.485 7.048 -5.235 1.00 84.75 200 ALA A C 1
ATOM 1513 O O . ALA A 1 200 ? 21.664 7.134 -5.571 1.00 84.75 200 ALA A O 1
ATOM 1514 N N . HIS A 1 201 ? 19.894 5.879 -4.993 1.00 86.56 201 HIS A N 1
ATOM 1515 C CA . HIS A 1 201 ? 20.569 4.586 -5.053 1.00 86.56 201 HIS A CA 1
ATOM 1516 C C . HIS A 1 201 ? 19.955 3.713 -6.130 1.00 86.56 201 HIS A C 1
ATOM 1518 O O . HIS A 1 201 ? 18.743 3.489 -6.164 1.00 86.56 201 HIS A O 1
ATOM 1524 N N . MET A 1 202 ? 20.805 3.181 -7.003 1.00 83.12 202 MET A N 1
ATOM 1525 C CA . MET A 1 202 ? 20.381 2.232 -8.024 1.00 83.12 202 MET A CA 1
ATOM 1526 C C . MET A 1 202 ? 19.989 0.907 -7.389 1.00 83.12 202 MET A C 1
ATOM 1528 O O . MET A 1 202 ? 20.701 0.386 -6.524 1.00 83.12 202 MET A O 1
ATOM 1532 N N . VAL A 1 203 ? 18.881 0.338 -7.863 1.00 82.06 203 VAL A N 1
ATOM 1533 C CA . VAL A 1 203 ? 18.339 -0.894 -7.295 1.00 82.06 203 VAL A CA 1
ATOM 1534 C C . VAL A 1 203 ? 18.008 -1.943 -8.344 1.00 82.06 203 VAL A C 1
ATOM 1536 O O . VAL A 1 203 ? 17.642 -1.646 -9.481 1.00 82.06 203 VAL A O 1
ATOM 1539 N N . ALA A 1 204 ? 18.094 -3.198 -7.921 1.00 77.25 204 ALA A N 1
ATOM 1540 C CA . ALA A 1 204 ? 17.574 -4.349 -8.632 1.00 77.25 204 ALA A CA 1
ATOM 1541 C C . ALA A 1 204 ? 16.385 -4.928 -7.862 1.00 77.25 204 ALA A C 1
ATOM 1543 O O . ALA A 1 204 ? 16.443 -5.107 -6.644 1.00 77.25 204 ALA A O 1
ATOM 1544 N N . VAL A 1 205 ? 15.320 -5.266 -8.587 1.00 77.00 205 VAL A N 1
ATOM 1545 C CA . VAL A 1 205 ? 14.172 -5.985 -8.031 1.00 77.00 205 VAL A CA 1
ATOM 1546 C C . VAL A 1 205 ? 14.359 -7.469 -8.312 1.00 77.00 205 VAL A C 1
ATOM 1548 O O . VAL A 1 205 ? 14.475 -7.879 -9.468 1.00 77.00 205 VAL A O 1
ATOM 1551 N N . LYS A 1 206 ? 14.393 -8.281 -7.257 1.00 79.19 206 LYS A N 1
ATOM 1552 C CA . LYS A 1 206 ? 14.448 -9.741 -7.355 1.00 79.19 206 LYS A CA 1
ATOM 1553 C C . LYS A 1 206 ? 13.200 -10.340 -6.734 1.00 79.19 206 LYS A C 1
ATOM 1555 O O . LYS A 1 206 ? 12.860 -10.048 -5.591 1.00 79.19 206 LYS A O 1
ATOM 1560 N N . THR A 1 207 ? 12.543 -11.210 -7.484 1.00 80.31 207 THR A N 1
ATOM 1561 C CA . THR A 1 207 ? 11.403 -11.986 -7.004 1.00 80.31 207 THR A CA 1
ATOM 1562 C C . THR A 1 207 ? 11.881 -13.370 -6.579 1.00 80.31 207 THR A C 1
ATOM 1564 O O . THR A 1 207 ? 12.598 -14.029 -7.331 1.00 80.31 207 THR A O 1
ATOM 1567 N N . ARG A 1 208 ? 11.504 -13.815 -5.379 1.00 85.19 208 ARG A N 1
ATOM 1568 C CA . ARG A 1 208 ? 11.827 -15.146 -4.842 1.00 85.19 208 ARG A CA 1
ATOM 1569 C C . ARG A 1 208 ? 10.630 -15.759 -4.121 1.00 85.19 208 ARG A C 1
ATOM 1571 O O . ARG A 1 208 ? 9.675 -15.053 -3.801 1.00 85.19 208 ARG A O 1
ATOM 1578 N N . ALA A 1 209 ? 10.692 -17.061 -3.861 1.00 88.69 209 ALA A N 1
ATOM 1579 C CA . ALA A 1 209 ? 9.667 -17.747 -3.087 1.00 88.69 209 ALA A CA 1
ATOM 1580 C C . ALA A 1 209 ? 9.729 -17.319 -1.610 1.00 88.69 209 ALA A C 1
ATOM 1582 O O . ALA A 1 209 ? 10.822 -17.201 -1.051 1.00 88.69 209 ALA A O 1
ATOM 1583 N N . ALA A 1 210 ? 8.577 -17.078 -0.980 1.00 88.94 210 ALA A N 1
ATOM 1584 C CA . ALA A 1 210 ? 8.517 -16.797 0.461 1.00 88.94 210 ALA A CA 1
ATOM 1585 C C . ALA A 1 210 ? 8.835 -18.058 1.283 1.00 88.94 210 ALA A C 1
ATOM 1587 O O . ALA A 1 210 ? 9.495 -17.984 2.322 1.00 88.94 210 ALA A O 1
ATOM 1588 N N . PHE A 1 211 ? 8.380 -19.206 0.792 1.00 91.50 211 PHE A N 1
ATOM 1589 C CA . PHE A 1 211 ? 8.636 -20.537 1.312 1.00 91.50 211 PHE A CA 1
ATOM 1590 C C . PHE A 1 211 ? 9.105 -21.456 0.185 1.00 91.50 211 PHE A C 1
ATOM 1592 O O . PHE A 1 211 ? 8.644 -21.355 -0.947 1.00 91.50 211 PHE A O 1
ATOM 1599 N N . ASP A 1 212 ? 9.999 -22.376 0.508 1.00 91.44 212 ASP A N 1
ATOM 1600 C CA . ASP A 1 212 ? 10.476 -23.471 -0.346 1.00 91.44 212 ASP A CA 1
ATOM 1601 C C . ASP A 1 212 ? 9.741 -24.799 -0.067 1.00 91.44 212 ASP A C 1
ATOM 1603 O O . ASP A 1 212 ? 9.939 -25.802 -0.755 1.00 91.44 212 ASP A O 1
ATOM 1607 N N . ARG A 1 213 ? 8.851 -24.799 0.932 1.00 91.69 213 ARG A N 1
ATOM 1608 C CA . ARG A 1 213 ? 7.981 -25.909 1.337 1.00 91.69 213 ARG A CA 1
ATOM 1609 C C . ARG A 1 213 ? 6.573 -25.417 1.652 1.00 91.69 213 ARG A C 1
ATOM 1611 O O . ARG A 1 213 ? 6.335 -24.218 1.748 1.00 91.69 213 ARG A O 1
ATOM 1618 N N . VAL A 1 214 ? 5.639 -26.347 1.854 1.00 91.75 214 VAL A N 1
ATOM 1619 C CA . VAL A 1 214 ? 4.317 -25.993 2.390 1.00 91.75 214 VAL A CA 1
ATOM 1620 C C . VAL A 1 214 ? 4.509 -25.566 3.855 1.00 91.75 214 VAL A C 1
ATOM 1622 O O . VAL A 1 214 ? 5.073 -26.345 4.633 1.00 91.75 214 VAL A O 1
ATOM 1625 N N . PRO A 1 215 ? 4.149 -24.326 4.228 1.00 93.38 215 PRO A N 1
ATOM 1626 C CA . PRO A 1 215 ? 4.285 -23.839 5.597 1.00 93.38 215 PRO A CA 1
ATOM 1627 C C . PRO A 1 215 ? 3.180 -24.395 6.501 1.00 93.38 215 PRO A C 1
ATOM 1629 O O . PRO A 1 215 ? 2.137 -24.841 6.027 1.00 93.38 215 PRO A O 1
ATOM 1632 N N . THR A 1 216 ? 3.378 -24.321 7.817 1.00 93.50 216 THR A N 1
ATOM 1633 C CA . THR A 1 216 ? 2.271 -24.510 8.768 1.00 93.50 216 THR A CA 1
ATOM 1634 C C . THR A 1 216 ? 1.308 -23.321 8.715 1.00 93.50 216 THR A C 1
ATOM 1636 O O . THR A 1 216 ? 1.670 -22.235 8.257 1.00 93.50 216 THR A O 1
ATOM 1639 N N . LYS A 1 217 ? 0.088 -23.488 9.241 1.00 90.19 217 LYS A N 1
ATOM 1640 C CA . LYS A 1 217 ? -0.889 -22.394 9.362 1.00 90.19 217 LYS A CA 1
ATOM 1641 C C . LYS A 1 217 ? -0.308 -21.170 10.082 1.00 90.19 217 LYS A C 1
ATOM 1643 O O . LYS A 1 217 ? -0.448 -20.053 9.593 1.00 90.19 217 LYS A O 1
ATOM 1648 N N . ALA A 1 218 ? 0.409 -21.383 11.187 1.00 88.81 218 ALA A N 1
ATOM 1649 C CA . ALA A 1 218 ? 1.042 -20.307 11.948 1.00 88.81 218 ALA A CA 1
ATOM 1650 C C . ALA A 1 218 ? 2.172 -19.614 11.162 1.00 88.81 218 ALA A C 1
ATOM 1652 O O . ALA A 1 218 ? 2.242 -18.387 11.144 1.00 88.81 218 ALA A O 1
ATOM 1653 N N . GLU A 1 219 ? 3.026 -20.377 10.468 1.00 91.50 219 GLU A N 1
ATOM 1654 C CA . GLU A 1 219 ? 4.095 -19.824 9.620 1.00 91.50 219 GLU A CA 1
ATOM 1655 C C . GLU A 1 219 ? 3.522 -18.994 8.465 1.00 91.50 219 GLU A C 1
ATOM 1657 O O . GLU A 1 219 ? 3.978 -17.875 8.211 1.00 91.50 219 GLU A O 1
ATOM 1662 N N . LEU A 1 220 ? 2.499 -19.528 7.790 1.00 89.31 220 LEU A N 1
ATOM 1663 C CA . LEU A 1 220 ? 1.803 -18.854 6.701 1.00 89.31 220 LEU A CA 1
ATOM 1664 C C . LEU A 1 220 ? 1.197 -17.546 7.194 1.00 89.31 220 LEU A C 1
ATOM 1666 O O . LEU A 1 220 ? 1.498 -16.497 6.632 1.00 89.31 220 LEU A O 1
ATOM 1670 N N . GLN A 1 221 ? 0.410 -17.591 8.270 1.00 84.75 221 GLN A N 1
ATOM 1671 C CA . GLN A 1 221 ? -0.243 -16.410 8.826 1.00 84.75 221 GLN A CA 1
ATOM 1672 C C . GLN A 1 221 ? 0.765 -15.382 9.342 1.00 84.75 221 GLN A C 1
ATOM 1674 O O . GLN A 1 221 ? 0.480 -14.190 9.276 1.00 84.75 221 GLN A O 1
ATOM 1679 N N . ALA A 1 222 ? 1.938 -15.786 9.833 1.00 83.94 222 ALA A N 1
ATOM 1680 C CA . ALA A 1 222 ? 2.970 -14.852 10.276 1.00 83.94 222 ALA A CA 1
ATOM 1681 C C . ALA A 1 222 ? 3.642 -14.117 9.104 1.00 83.94 222 ALA A C 1
ATOM 1683 O O . ALA A 1 222 ? 3.888 -12.912 9.198 1.00 83.94 222 ALA A O 1
ATOM 1684 N N . LYS A 1 223 ? 3.929 -14.823 8.001 1.00 82.69 223 LYS A N 1
ATOM 1685 C CA . LYS A 1 223 ? 4.781 -14.316 6.913 1.00 82.69 223 LYS A CA 1
ATOM 1686 C C . LYS A 1 223 ? 4.008 -13.830 5.687 1.00 82.69 223 LYS A C 1
ATOM 1688 O O . LYS A 1 223 ? 4.340 -12.788 5.122 1.00 82.69 223 LYS A O 1
ATOM 1693 N N . LEU A 1 224 ? 2.991 -14.573 5.260 1.00 82.69 224 LEU A N 1
ATOM 1694 C CA . LEU A 1 224 ? 2.178 -14.240 4.096 1.00 82.69 224 LEU A CA 1
ATOM 1695 C C . LEU A 1 224 ? 0.927 -13.492 4.534 1.00 82.69 224 LEU A C 1
ATOM 1697 O O . LEU A 1 224 ? 0.035 -14.028 5.179 1.00 82.69 224 LEU A O 1
ATOM 1701 N N . LYS A 1 225 ? 0.874 -12.224 4.142 1.00 71.62 225 LYS A N 1
ATOM 1702 C CA . LYS A 1 225 ? -0.274 -11.333 4.351 1.00 71.62 225 LYS A CA 1
ATOM 1703 C C . LYS A 1 225 ? -0.981 -10.982 3.039 1.00 71.62 225 LYS A C 1
ATOM 1705 O O . LYS A 1 225 ? -1.864 -10.141 3.023 1.00 71.62 225 LYS A O 1
ATOM 1710 N N . PHE A 1 226 ? -0.544 -11.589 1.936 1.00 66.25 226 PHE A N 1
ATOM 1711 C CA . PHE A 1 226 ? -0.904 -11.190 0.579 1.00 66.25 226 PHE A CA 1
ATOM 1712 C C . PHE A 1 226 ? -1.882 -12.159 -0.032 1.00 66.25 226 PHE A C 1
ATOM 1714 O O . PHE A 1 226 ? -1.521 -13.317 -0.225 1.00 66.25 226 PHE A O 1
ATOM 1721 N N . GLY A 1 227 ? -3.055 -11.649 -0.395 1.00 69.25 227 GLY A N 1
ATOM 1722 C CA . GLY A 1 227 ? -4.050 -12.384 -1.153 1.00 69.25 227 GLY A CA 1
ATOM 1723 C C . GLY A 1 227 ? -3.531 -12.817 -2.528 1.00 69.25 227 GLY A C 1
ATOM 1724 O O . GLY A 1 227 ? -2.742 -12.126 -3.171 1.00 69.25 227 GLY A O 1
ATOM 1725 N N . ALA A 1 228 ? -3.997 -13.964 -2.999 1.00 72.38 228 ALA A N 1
ATOM 1726 C CA . ALA A 1 228 ? -3.882 -14.405 -4.379 1.00 72.38 228 ALA A CA 1
ATOM 1727 C C . ALA A 1 228 ? -5.276 -14.663 -4.949 1.00 72.38 228 ALA A C 1
ATOM 1729 O O . ALA A 1 228 ? -6.239 -14.911 -4.226 1.00 72.38 228 ALA A O 1
ATOM 1730 N N . THR A 1 229 ? -5.390 -14.635 -6.276 1.00 73.88 229 THR A N 1
ATOM 1731 C CA . THR A 1 229 ? -6.614 -15.128 -6.913 1.00 73.88 229 THR A CA 1
ATOM 1732 C C . THR A 1 229 ? -6.692 -16.640 -6.732 1.00 73.88 229 THR A C 1
ATOM 1734 O O . THR A 1 229 ? -5.684 -17.327 -6.899 1.00 73.88 229 THR A O 1
ATOM 1737 N N . ALA A 1 230 ? -7.891 -17.147 -6.435 1.00 79.50 230 ALA A N 1
ATOM 1738 C CA . ALA A 1 230 ? -8.154 -18.578 -6.362 1.00 79.50 230 ALA A CA 1
ATOM 1739 C C . ALA A 1 230 ? -7.627 -19.288 -7.631 1.00 79.50 230 ALA A C 1
ATOM 1741 O O . ALA A 1 230 ? -8.047 -18.943 -8.746 1.00 79.50 230 ALA A O 1
ATOM 1742 N N . PRO A 1 231 ? -6.695 -20.246 -7.494 1.00 83.69 231 PRO A N 1
ATOM 1743 C CA . PRO A 1 231 ? -6.130 -20.958 -8.629 1.00 83.69 231 PRO A CA 1
ATOM 1744 C C . PRO A 1 231 ? -7.203 -21.759 -9.368 1.00 83.69 231 PRO A C 1
ATOM 1746 O O . PRO A 1 231 ? -8.038 -22.422 -8.761 1.00 83.69 231 PRO A O 1
ATOM 1749 N N . ARG A 1 232 ? -7.164 -21.734 -10.704 1.00 83.81 232 ARG A N 1
ATOM 1750 C CA . ARG A 1 232 ? -8.028 -22.588 -11.548 1.00 83.81 232 ARG A CA 1
ATOM 1751 C C . ARG A 1 232 ? -7.479 -24.007 -11.715 1.00 83.81 232 ARG A C 1
ATOM 1753 O O . ARG A 1 232 ? -8.144 -24.871 -12.281 1.00 83.81 232 ARG A O 1
ATOM 1760 N N . THR A 1 233 ? -6.237 -24.222 -11.303 1.00 82.38 233 THR A N 1
ATOM 1761 C CA . THR A 1 233 ? -5.536 -25.500 -11.380 1.00 82.38 233 THR A CA 1
ATOM 1762 C C . THR A 1 233 ? -5.949 -26.409 -10.231 1.00 82.38 233 THR A C 1
ATOM 1764 O O . THR A 1 233 ? -6.351 -25.947 -9.165 1.00 82.38 233 THR A O 1
ATOM 1767 N N . LYS A 1 234 ? -5.833 -27.726 -10.434 1.00 85.50 234 LYS A N 1
ATOM 1768 C CA . LYS A 1 234 ? -6.013 -28.678 -9.335 1.00 85.50 234 LYS A CA 1
ATOM 1769 C C . LYS A 1 234 ? -4.936 -28.443 -8.276 1.00 85.50 234 LYS A C 1
ATOM 1771 O O . LYS A 1 234 ? -3.791 -28.137 -8.610 1.00 85.50 234 LYS A O 1
ATOM 1776 N N . CYS A 1 235 ? -5.329 -28.600 -7.020 1.00 88.44 235 CYS A N 1
ATOM 1777 C CA . CYS A 1 235 ? -4.425 -28.527 -5.884 1.00 88.44 235 CYS A CA 1
ATOM 1778 C C . CYS A 1 235 ? -3.287 -29.557 -6.040 1.00 88.44 235 CYS A C 1
ATOM 1780 O O . CYS A 1 235 ? -3.533 -30.705 -6.417 1.00 88.44 235 CYS A O 1
ATOM 1782 N N . SER A 1 236 ? -2.043 -29.119 -5.819 1.00 88.81 236 SER A N 1
ATOM 1783 C CA . SER A 1 236 ? -0.833 -29.931 -6.004 1.00 88.81 236 SER A CA 1
ATOM 1784 C C . SER A 1 236 ? -0.390 -30.624 -4.716 1.00 88.81 236 SER A C 1
ATOM 1786 O O . SER A 1 236 ? 0.064 -31.763 -4.772 1.00 88.81 236 SER A O 1
ATOM 1788 N N . LYS A 1 237 ? -0.549 -29.971 -3.558 1.00 88.75 237 LYS A N 1
ATOM 1789 C CA . LYS A 1 237 ? -0.390 -30.586 -2.230 1.00 88.75 237 LYS A CA 1
ATOM 1790 C C . LYS A 1 237 ? -1.568 -30.183 -1.360 1.00 88.75 237 LYS A C 1
ATOM 1792 O O . LYS A 1 237 ? -1.712 -29.007 -1.049 1.00 88.75 237 LYS A O 1
ATOM 1797 N N . CYS A 1 238 ? -2.411 -31.138 -0.996 1.00 87.69 238 CYS A N 1
ATOM 1798 C CA . CYS A 1 238 ? -3.719 -30.847 -0.399 1.00 87.69 238 CYS A CA 1
ATOM 1799 C C . CYS A 1 238 ? -3.870 -31.391 1.021 1.00 87.69 238 CYS A C 1
ATOM 1801 O O . CYS A 1 238 ? -4.966 -31.340 1.577 1.00 87.69 238 CYS A O 1
ATOM 1803 N N . ASP A 1 239 ? -2.781 -31.913 1.580 1.00 81.50 239 ASP A N 1
ATOM 1804 C CA . ASP A 1 239 ? -2.756 -32.521 2.900 1.00 81.50 239 ASP A CA 1
ATOM 1805 C C . ASP A 1 239 ? -2.536 -31.444 3.971 1.00 81.50 239 ASP A C 1
ATOM 1807 O O . ASP A 1 239 ? -1.588 -30.661 3.891 1.00 81.50 239 ASP A O 1
ATOM 1811 N N . GLY A 1 240 ? -3.399 -31.427 4.989 1.00 84.69 240 GLY A N 1
ATOM 1812 C CA . GLY A 1 240 ? -3.312 -30.514 6.133 1.00 84.69 240 GLY A CA 1
ATOM 1813 C C . GLY A 1 240 ? -4.064 -29.187 5.970 1.00 84.69 240 GLY A C 1
ATOM 1814 O O . GLY A 1 240 ? -4.854 -28.995 5.046 1.00 84.69 240 GLY A O 1
ATOM 1815 N N . ASP A 1 241 ? -3.815 -28.271 6.911 1.00 90.06 241 ASP A N 1
ATOM 1816 C CA . ASP A 1 241 ? -4.515 -26.977 7.028 1.00 90.06 241 ASP A CA 1
ATOM 1817 C C . ASP A 1 241 ? -4.102 -25.947 5.966 1.00 90.06 241 ASP A C 1
ATOM 1819 O O . ASP A 1 241 ? -4.781 -24.936 5.773 1.00 90.06 241 ASP A O 1
ATOM 1823 N N . VAL A 1 242 ? -2.964 -26.180 5.305 1.00 92.31 242 VAL A N 1
ATOM 1824 C CA . VAL A 1 242 ? -2.435 -25.330 4.239 1.00 92.31 242 VAL A CA 1
ATOM 1825 C C . VAL A 1 242 ? -2.321 -26.154 2.970 1.00 92.31 242 VAL A C 1
ATOM 1827 O O . VAL A 1 242 ? -1.490 -27.056 2.871 1.00 92.31 242 VAL A O 1
ATOM 1830 N N . ARG A 1 243 ? -3.132 -25.814 1.971 1.00 92.06 243 ARG A N 1
ATOM 1831 C CA . ARG A 1 243 ? -3.073 -26.442 0.648 1.00 92.06 243 ARG A CA 1
ATOM 1832 C C . ARG A 1 243 ? -2.188 -25.618 -0.270 1.00 92.06 243 ARG A C 1
ATOM 1834 O O . ARG A 1 243 ? -2.113 -24.404 -0.132 1.00 92.06 243 ARG A O 1
ATOM 1841 N N . ALA A 1 244 ? -1.526 -26.257 -1.222 1.00 92.81 244 ALA A N 1
ATOM 1842 C CA . ALA A 1 244 ? -0.671 -25.612 -2.205 1.00 92.81 244 ALA A CA 1
ATOM 1843 C C . ALA A 1 244 ? -1.146 -25.916 -3.625 1.00 92.81 244 ALA A C 1
ATOM 1845 O O . ALA A 1 244 ? -1.538 -27.038 -3.950 1.00 92.81 244 ALA A O 1
ATOM 1846 N N . TYR A 1 245 ? -1.057 -24.903 -4.476 1.00 91.81 245 TYR A N 1
ATOM 1847 C CA . TYR A 1 245 ? -1.423 -24.924 -5.882 1.00 91.81 245 TYR A CA 1
ATOM 1848 C C . TYR A 1 245 ? -0.221 -24.427 -6.681 1.00 91.81 245 TYR A C 1
ATOM 1850 O O . TYR A 1 245 ? 0.143 -23.257 -6.601 1.00 91.81 245 TYR A O 1
ATOM 1858 N N . GLY A 1 246 ? 0.419 -25.309 -7.440 1.00 86.25 246 GLY A N 1
ATOM 1859 C CA . GLY A 1 246 ? 1.652 -24.986 -8.152 1.00 86.25 246 GLY A CA 1
ATOM 1860 C C . GLY A 1 246 ? 2.086 -26.101 -9.091 1.00 86.25 246 GLY A C 1
ATOM 1861 O O . GLY A 1 246 ? 1.341 -27.054 -9.333 1.00 86.25 246 GLY A O 1
ATOM 1862 N N . SER A 1 247 ? 3.296 -25.975 -9.631 1.00 78.06 247 SER A N 1
ATOM 1863 C CA . SER A 1 247 ? 3.880 -27.012 -10.478 1.00 78.06 247 SER A CA 1
ATOM 1864 C C . SER A 1 247 ? 4.106 -28.301 -9.669 1.00 78.06 247 SER A C 1
ATOM 1866 O O . SER A 1 247 ? 4.427 -28.266 -8.483 1.00 78.06 247 SER A O 1
ATOM 1868 N N . ALA A 1 248 ? 3.928 -29.469 -10.294 1.00 64.62 248 ALA A N 1
ATOM 1869 C CA . ALA A 1 248 ? 4.025 -30.764 -9.605 1.00 64.62 248 ALA A CA 1
ATOM 1870 C C . ALA A 1 248 ? 5.433 -31.073 -9.040 1.00 64.62 248 ALA A C 1
ATOM 1872 O O . ALA A 1 248 ? 5.595 -32.038 -8.299 1.00 64.62 248 ALA A O 1
ATOM 1873 N N . GLY A 1 249 ? 6.447 -30.269 -9.389 1.00 64.25 249 GLY A N 1
ATOM 1874 C CA . GLY A 1 249 ? 7.854 -30.490 -9.050 1.00 64.25 249 GLY A CA 1
ATOM 1875 C C . GLY A 1 249 ? 8.354 -29.808 -7.772 1.00 64.25 249 GLY A C 1
ATOM 1876 O O . GLY A 1 249 ? 9.494 -30.055 -7.390 1.00 64.25 249 GLY A O 1
ATOM 1877 N N . GLY A 1 250 ? 7.558 -28.968 -7.100 1.00 81.44 250 GLY A N 1
ATOM 1878 C CA . GLY A 1 250 ? 8.007 -28.291 -5.879 1.00 81.44 250 GLY A CA 1
ATOM 1879 C C . GLY A 1 250 ? 7.153 -27.098 -5.462 1.00 81.44 250 GLY A C 1
ATOM 1880 O O . GLY A 1 250 ? 6.187 -26.743 -6.130 1.00 81.44 250 GLY A O 1
ATOM 1881 N N . VAL A 1 251 ? 7.514 -26.495 -4.327 1.00 88.12 251 VAL A N 1
ATOM 1882 C CA . VAL A 1 251 ? 6.984 -25.197 -3.895 1.00 88.12 251 VAL A CA 1
ATOM 1883 C C . VAL A 1 251 ? 7.950 -24.118 -4.377 1.00 88.12 251 VAL A C 1
ATOM 1885 O O . VAL A 1 251 ? 9.133 -24.138 -4.049 1.00 88.12 251 VAL A O 1
ATOM 1888 N N . ASP A 1 252 ? 7.439 -23.187 -5.170 1.00 88.75 252 ASP A N 1
ATOM 1889 C CA . ASP A 1 252 ? 8.194 -22.118 -5.821 1.00 88.75 252 ASP A CA 1
ATOM 1890 C C . ASP A 1 252 ? 7.464 -20.766 -5.708 1.00 88.75 252 ASP A C 1
ATOM 1892 O O . ASP A 1 252 ? 6.400 -20.654 -5.094 1.00 88.75 252 ASP A O 1
ATOM 1896 N N . ALA A 1 253 ? 8.029 -19.715 -6.312 1.00 85.94 253 ALA A N 1
ATOM 1897 C CA . ALA A 1 253 ? 7.456 -18.367 -6.272 1.00 85.94 253 ALA A CA 1
ATOM 1898 C C . ALA A 1 253 ? 6.109 -18.236 -7.013 1.00 85.94 253 ALA A C 1
ATOM 1900 O O . ALA A 1 253 ? 5.404 -17.250 -6.813 1.00 85.94 253 ALA A O 1
ATOM 1901 N N . ALA A 1 254 ? 5.759 -19.202 -7.871 1.00 84.19 254 ALA A N 1
ATOM 1902 C CA . ALA A 1 254 ? 4.479 -19.252 -8.574 1.00 84.19 254 ALA A CA 1
ATOM 1903 C C . ALA A 1 254 ? 3.408 -20.026 -7.786 1.00 84.19 254 ALA A C 1
ATOM 1905 O O . ALA A 1 254 ? 2.245 -20.054 -8.187 1.00 84.19 254 ALA A O 1
ATOM 1906 N N . THR A 1 255 ? 3.793 -20.654 -6.674 1.00 89.75 255 THR A N 1
ATOM 1907 C CA . THR A 1 255 ? 2.883 -21.422 -5.832 1.00 89.75 255 THR A CA 1
ATOM 1908 C C . THR A 1 255 ? 1.916 -20.493 -5.101 1.00 89.75 255 THR A C 1
ATOM 1910 O O . THR A 1 255 ? 2.297 -19.454 -4.560 1.00 89.75 255 THR A O 1
ATOM 1913 N N . VAL A 1 256 ? 0.648 -20.886 -5.064 1.00 90.88 256 VAL A N 1
ATOM 1914 C CA . VAL A 1 256 ? -0.394 -20.238 -4.268 1.00 90.88 256 VAL A CA 1
ATOM 1915 C C . VAL A 1 256 ? -0.770 -21.168 -3.127 1.00 90.88 256 VAL A C 1
ATOM 1917 O O . VAL A 1 256 ? -1.033 -22.347 -3.356 1.00 90.88 256 VAL A O 1
ATOM 1920 N N . PHE A 1 257 ? -0.798 -20.651 -1.904 1.00 92.62 257 PHE A N 1
ATOM 1921 C CA . PHE A 1 257 ? -1.278 -21.388 -0.742 1.00 92.62 257 PHE A CA 1
ATOM 1922 C C . PHE A 1 257 ? -2.735 -21.057 -0.445 1.00 92.62 257 PHE A C 1
ATOM 1924 O O . PHE A 1 257 ? -3.155 -19.930 -0.658 1.00 92.62 257 PHE A O 1
ATOM 1931 N N . GLU A 1 258 ? -3.496 -22.007 0.074 1.00 91.50 258 GLU A N 1
ATOM 1932 C CA . GLU A 1 258 ? -4.837 -21.795 0.616 1.00 91.50 258 GLU A CA 1
ATOM 1933 C C . GLU A 1 258 ? -4.826 -22.139 2.104 1.00 91.50 258 GLU A C 1
ATOM 1935 O O . GLU A 1 258 ? -4.321 -23.194 2.487 1.00 91.50 258 GLU A O 1
ATOM 1940 N N . CYS A 1 259 ? -5.391 -21.264 2.930 1.00 90.38 259 CYS A N 1
ATOM 1941 C CA . CYS A 1 259 ? -5.591 -21.489 4.356 1.00 90.38 259 CYS A CA 1
ATOM 1942 C C . CYS A 1 259 ? -6.900 -20.819 4.791 1.00 90.38 259 CYS A C 1
ATOM 1944 O O . CYS A 1 259 ? -7.115 -19.646 4.488 1.00 90.38 259 CYS A O 1
ATOM 1946 N N . ASP A 1 260 ? -7.783 -21.564 5.462 1.00 86.56 260 ASP A N 1
ATOM 1947 C CA . ASP A 1 260 ? -9.110 -21.100 5.907 1.00 86.56 260 ASP A CA 1
ATOM 1948 C C . ASP A 1 260 ? -9.957 -20.441 4.790 1.00 86.56 260 ASP A C 1
ATOM 1950 O O . ASP A 1 260 ? -10.671 -19.468 5.017 1.00 86.56 260 ASP A O 1
ATOM 1954 N N . GLY A 1 261 ? -9.861 -20.946 3.553 1.00 82.44 261 GLY A N 1
ATOM 1955 C CA . GLY A 1 261 ? -10.582 -20.405 2.391 1.00 82.44 261 GLY A CA 1
ATOM 1956 C C . GLY A 1 261 ? -9.979 -19.129 1.784 1.00 82.44 261 GLY A C 1
ATOM 1957 O O . GLY A 1 261 ? -10.473 -18.653 0.761 1.00 82.44 261 GLY A O 1
ATOM 1958 N N . MET A 1 262 ? -8.897 -18.600 2.362 1.00 81.38 262 MET A N 1
ATOM 1959 C CA . MET A 1 262 ? -8.111 -17.503 1.798 1.00 81.38 262 MET A CA 1
ATOM 1960 C C . MET A 1 262 ? -6.937 -18.040 0.984 1.00 81.38 262 MET A C 1
ATOM 1962 O O . MET A 1 262 ? -6.325 -19.040 1.356 1.00 81.38 262 MET A O 1
ATOM 1966 N N . TYR A 1 263 ? -6.589 -17.350 -0.100 1.00 86.06 263 TYR A N 1
ATOM 1967 C CA . TYR A 1 263 ? -5.483 -17.724 -0.982 1.00 86.06 263 TYR A CA 1
ATOM 1968 C C . TYR A 1 263 ? -4.332 -16.735 -0.846 1.00 86.06 263 TYR A C 1
ATOM 1970 O O . TYR A 1 263 ? -4.579 -15.535 -0.797 1.00 86.06 263 TYR A O 1
ATOM 1978 N N . PHE A 1 264 ? -3.089 -17.218 -0.847 1.00 87.31 264 PHE A N 1
ATOM 1979 C CA . PHE A 1 264 ? -1.887 -16.425 -0.620 1.00 87.31 264 PHE A CA 1
ATOM 1980 C C . PHE A 1 264 ? -0.808 -16.686 -1.664 1.00 87.31 264 PHE A C 1
ATOM 1982 O O . PHE A 1 264 ? -0.473 -17.836 -1.947 1.00 87.31 264 PHE A O 1
ATOM 1989 N N . SER A 1 265 ? -0.212 -15.626 -2.210 1.00 86.62 265 SER A N 1
ATOM 1990 C CA . SER A 1 265 ? 0.884 -15.768 -3.176 1.00 86.62 265 SER A CA 1
ATOM 1991 C C . SER A 1 265 ? 2.194 -16.074 -2.450 1.00 86.62 265 SER A C 1
ATOM 1993 O O . SER A 1 265 ? 2.609 -15.304 -1.584 1.00 86.62 265 SER A O 1
ATOM 1995 N N . ASN A 1 266 ? 2.902 -17.139 -2.838 1.00 89.38 266 ASN A N 1
ATOM 1996 C CA . ASN A 1 266 ? 4.193 -17.519 -2.252 1.00 89.38 266 ASN A CA 1
ATOM 1997 C C . ASN A 1 266 ? 5.364 -16.673 -2.783 1.00 89.38 266 ASN A C 1
ATOM 1999 O O . ASN A 1 266 ? 6.428 -17.189 -3.120 1.00 89.38 266 ASN A O 1
ATOM 2003 N N . VAL A 1 267 ? 5.178 -15.362 -2.900 1.00 83.50 267 VAL A N 1
ATOM 2004 C CA . VAL A 1 267 ? 6.126 -14.482 -3.577 1.00 83.50 267 VAL A CA 1
ATOM 2005 C C . VAL A 1 267 ? 6.602 -13.360 -2.664 1.00 83.50 267 VAL A C 1
ATOM 2007 O O . VAL A 1 267 ? 5.818 -12.656 -2.029 1.00 83.50 267 VAL A O 1
ATOM 2010 N N . GLU A 1 268 ? 7.913 -13.156 -2.633 1.00 83.88 268 GLU A N 1
ATOM 2011 C CA . GLU A 1 268 ? 8.547 -11.977 -2.061 1.00 83.88 268 GLU A CA 1
ATOM 2012 C C . GLU A 1 268 ? 9.314 -11.240 -3.148 1.00 83.88 268 GLU A C 1
ATOM 2014 O O . GLU A 1 268 ? 10.165 -11.809 -3.831 1.00 83.88 268 GLU A O 1
ATOM 2019 N N . SER A 1 269 ? 9.025 -9.949 -3.287 1.00 81.56 269 SER A N 1
ATOM 2020 C CA . SER A 1 269 ? 9.856 -9.045 -4.073 1.00 81.56 269 SER A CA 1
ATOM 2021 C C . SER A 1 269 ? 10.809 -8.330 -3.128 1.00 81.56 269 SER A C 1
ATOM 2023 O O . SER A 1 269 ? 10.377 -7.705 -2.163 1.00 81.56 269 SER A O 1
ATOM 2025 N N . VAL A 1 270 ? 12.103 -8.446 -3.389 1.00 85.19 270 VAL A N 1
ATOM 2026 C CA . VAL A 1 270 ? 13.167 -7.801 -2.622 1.00 85.19 270 VAL A CA 1
ATOM 2027 C C . VAL A 1 270 ? 13.836 -6.781 -3.523 1.00 85.19 270 VAL A C 1
ATOM 2029 O O . VAL A 1 270 ? 14.207 -7.088 -4.657 1.00 85.19 270 VAL A O 1
ATOM 2032 N N . ILE A 1 271 ? 13.970 -5.567 -3.009 1.00 84.94 271 ILE A N 1
ATOM 2033 C CA . ILE A 1 271 ? 14.766 -4.514 -3.619 1.00 84.94 271 ILE A CA 1
ATOM 2034 C C . ILE A 1 271 ? 16.154 -4.604 -2.999 1.00 84.94 271 ILE A C 1
ATOM 2036 O O . ILE A 1 271 ? 16.285 -4.614 -1.777 1.00 84.94 271 ILE A O 1
ATOM 2040 N N . SER A 1 272 ? 17.183 -4.695 -3.833 1.00 86.88 272 SER A N 1
ATOM 2041 C CA . SER A 1 272 ? 18.583 -4.675 -3.408 1.00 86.88 272 SER A CA 1
ATOM 2042 C C . SER A 1 272 ? 19.307 -3.527 -4.089 1.00 86.88 272 SER A C 1
ATOM 2044 O O . SER A 1 272 ? 19.106 -3.308 -5.285 1.00 86.88 272 SER A O 1
ATOM 2046 N N . THR A 1 273 ? 20.165 -2.824 -3.360 1.00 85.38 273 THR A N 1
ATOM 2047 C CA . THR A 1 273 ? 21.115 -1.882 -3.953 1.00 85.38 273 THR A CA 1
ATOM 2048 C C . THR A 1 273 ? 22.103 -2.632 -4.846 1.00 85.38 273 THR A C 1
ATOM 2050 O O . THR A 1 273 ? 22.357 -3.827 -4.666 1.00 85.38 273 THR A O 1
ATOM 2053 N N . MET A 1 274 ? 22.641 -1.952 -5.859 1.00 80.25 274 MET A N 1
ATOM 2054 C CA . MET A 1 274 ? 23.541 -2.586 -6.835 1.00 80.25 274 MET A CA 1
ATOM 2055 C C . MET A 1 274 ? 24.874 -3.053 -6.230 1.00 80.25 274 MET A C 1
ATOM 2057 O O . MET A 1 274 ? 25.492 -3.965 -6.774 1.00 80.25 274 MET A O 1
ATOM 2061 N N . ASP A 1 275 ? 25.296 -2.470 -5.107 1.00 79.25 275 ASP A N 1
ATOM 2062 C CA . ASP A 1 275 ? 26.450 -2.922 -4.317 1.00 79.25 275 ASP A CA 1
ATOM 2063 C C . ASP A 1 275 ? 26.169 -4.201 -3.500 1.00 79.25 275 ASP A C 1
ATOM 2065 O O . ASP A 1 275 ? 27.092 -4.813 -2.967 1.00 79.25 275 ASP A O 1
ATOM 2069 N N . GLY A 1 276 ? 24.900 -4.619 -3.408 1.00 81.44 276 GLY A N 1
ATOM 2070 C CA . GLY A 1 276 ? 24.451 -5.771 -2.633 1.00 81.44 276 GLY A CA 1
ATOM 2071 C C . GLY A 1 276 ? 24.491 -5.590 -1.113 1.00 81.44 276 GLY A C 1
ATOM 2072 O O . GLY A 1 276 ? 24.183 -6.550 -0.408 1.00 81.44 276 GLY A O 1
ATOM 2073 N N . GLN A 1 277 ? 24.844 -4.408 -0.598 1.00 86.25 277 GLN A N 1
ATOM 2074 C CA . GLN A 1 277 ? 24.987 -4.171 0.845 1.00 86.25 277 GLN A CA 1
ATOM 2075 C C . GLN A 1 277 ? 23.643 -3.956 1.536 1.00 86.25 277 GLN A C 1
ATOM 2077 O O . GLN A 1 277 ? 23.437 -4.404 2.665 1.00 86.25 277 GLN A O 1
ATOM 2082 N N . HIS A 1 278 ? 22.708 -3.313 0.842 1.00 90.69 278 HIS A N 1
ATOM 2083 C CA . HIS A 1 278 ? 21.415 -2.959 1.390 1.00 90.69 278 HIS A CA 1
ATOM 2084 C C . HIS A 1 278 ? 20.297 -3.638 0.610 1.00 90.69 278 HIS A C 1
ATOM 2086 O O . HIS A 1 278 ? 20.286 -3.724 -0.619 1.00 90.69 278 HIS A O 1
ATOM 2092 N N . SER A 1 279 ? 19.310 -4.144 1.339 1.00 91.56 279 SER A N 1
ATOM 2093 C CA . SER A 1 279 ? 18.093 -4.654 0.726 1.00 91.56 279 SER A CA 1
ATOM 2094 C C . SER A 1 279 ? 16.903 -4.479 1.645 1.00 91.56 279 SER A C 1
ATOM 2096 O O . SER A 1 279 ? 17.051 -4.422 2.862 1.00 91.56 279 SER A O 1
ATOM 2098 N N . PHE A 1 280 ? 15.718 -4.396 1.065 1.00 89.88 280 PHE A N 1
ATOM 2099 C CA . PHE A 1 280 ? 14.466 -4.359 1.802 1.00 89.88 280 PHE A CA 1
ATOM 2100 C C . PHE A 1 280 ? 13.379 -5.065 0.997 1.00 89.88 280 PHE A C 1
ATOM 2102 O O . PHE A 1 280 ? 13.470 -5.239 -0.222 1.00 89.88 280 PHE A O 1
ATOM 2109 N N . ARG A 1 281 ? 12.333 -5.511 1.688 1.00 84.50 281 ARG A N 1
ATOM 2110 C CA . ARG A 1 281 ? 11.166 -6.099 1.032 1.00 84.50 281 ARG A CA 1
ATOM 2111 C C . ARG A 1 281 ? 10.420 -4.993 0.291 1.00 84.50 281 ARG A C 1
ATOM 2113 O O . ARG A 1 281 ? 10.028 -4.016 0.921 1.00 84.50 281 ARG A O 1
ATOM 2120 N N . ASN A 1 282 ? 10.215 -5.161 -1.014 1.00 79.31 282 ASN A N 1
ATOM 2121 C CA . ASN A 1 282 ? 9.433 -4.224 -1.810 1.00 79.31 282 ASN A CA 1
ATOM 2122 C C . ASN A 1 282 ? 8.036 -4.092 -1.188 1.00 79.31 282 ASN A C 1
ATOM 2124 O O . ASN A 1 282 ? 7.369 -5.125 -1.020 1.00 79.31 282 ASN A O 1
ATOM 2128 N N . PRO A 1 283 ? 7.586 -2.874 -0.852 1.00 70.75 283 PRO A N 1
ATOM 2129 C CA . PRO A 1 283 ? 6.214 -2.670 -0.458 1.00 70.75 283 PRO A CA 1
ATOM 2130 C C . PRO A 1 283 ? 5.281 -3.183 -1.563 1.00 70.75 283 PRO A C 1
ATOM 2132 O O . PRO A 1 283 ? 5.517 -2.946 -2.751 1.00 70.75 283 PRO A O 1
ATOM 2135 N N . PRO A 1 284 ? 4.248 -3.943 -1.196 1.00 63.28 284 PRO A N 1
ATOM 2136 C CA . PRO A 1 284 ? 3.231 -4.372 -2.142 1.00 63.28 284 PRO A CA 1
ATOM 2137 C C . PRO A 1 284 ? 2.548 -3.151 -2.776 1.00 63.28 284 PRO A C 1
ATOM 2139 O O . PRO A 1 284 ? 2.191 -2.201 -2.086 1.00 63.28 284 PRO A O 1
ATOM 2142 N N . VAL A 1 285 ? 2.357 -3.192 -4.095 1.00 63.44 285 VAL A N 1
ATOM 2143 C CA . VAL A 1 285 ? 1.518 -2.230 -4.821 1.00 63.44 285 VAL A CA 1
ATOM 2144 C C . VAL A 1 285 ? 0.306 -2.995 -5.312 1.00 63.44 285 VAL A C 1
ATOM 2146 O O . VAL A 1 285 ? 0.430 -3.868 -6.173 1.00 63.44 285 VAL A O 1
ATOM 2149 N N . PHE A 1 286 ? -0.842 -2.689 -4.729 1.00 57.69 286 PHE A N 1
ATOM 2150 C CA . PHE A 1 286 ? -2.056 -3.475 -4.906 1.00 57.69 286 PHE A CA 1
ATOM 2151 C C . PHE A 1 286 ? -2.961 -2.963 -6.031 1.00 57.69 286 PHE A C 1
ATOM 2153 O O . PHE A 1 286 ? -3.671 -3.740 -6.665 1.00 57.69 286 PHE A O 1
ATOM 2160 N N . LEU A 1 287 ? -2.860 -1.670 -6.348 1.00 61.91 287 LEU A N 1
ATOM 2161 C CA . LEU A 1 287 ? -3.463 -1.055 -7.523 1.00 61.91 287 LEU A CA 1
ATOM 2162 C C . LEU A 1 287 ? -2.378 -0.277 -8.269 1.00 61.91 287 LEU A C 1
ATOM 2164 O O . LEU A 1 287 ? -1.810 0.665 -7.721 1.00 61.91 287 LEU A O 1
ATOM 2168 N N . ARG A 1 288 ? -2.055 -0.686 -9.501 1.00 58.38 288 ARG A N 1
ATOM 2169 C CA . ARG A 1 288 ? -1.074 0.028 -10.336 1.00 58.38 288 ARG A CA 1
ATOM 2170 C C . ARG A 1 288 ? -1.749 1.064 -11.220 1.00 58.38 288 ARG A C 1
ATOM 2172 O O . ARG A 1 288 ? -1.241 2.174 -11.340 1.00 58.38 288 ARG A O 1
ATOM 2179 N N . ALA A 1 289 ? -2.896 0.720 -11.797 1.00 61.53 289 ALA A N 1
ATOM 2180 C CA . ALA A 1 289 ? -3.737 1.653 -12.526 1.00 61.53 289 ALA A CA 1
ATOM 2181 C C . ALA A 1 289 ? -5.220 1.378 -12.261 1.00 61.53 289 ALA A C 1
ATOM 2183 O O . ALA A 1 289 ? -5.656 0.236 -12.149 1.00 61.53 289 ALA A O 1
ATOM 2184 N N . THR A 1 290 ? -6.031 2.436 -12.246 1.00 61.38 290 THR A N 1
ATOM 2185 C CA . THR A 1 290 ? -7.498 2.327 -12.148 1.00 61.38 290 THR A CA 1
ATOM 2186 C C . THR A 1 290 ? -8.135 1.643 -13.362 1.00 61.38 290 THR A C 1
ATOM 2188 O O . THR A 1 290 ? -9.294 1.248 -13.303 1.00 61.38 290 THR A O 1
ATOM 2191 N N . SER A 1 291 ? -7.385 1.493 -14.458 1.00 67.69 291 SER A N 1
ATOM 2192 C CA . SER A 1 291 ? -7.805 0.802 -15.681 1.00 67.69 291 SER A CA 1
ATOM 2193 C C . SER A 1 291 ? -7.412 -0.679 -15.722 1.00 67.69 291 SER A C 1
ATOM 2195 O O . SER A 1 291 ? -7.752 -1.362 -16.690 1.00 67.69 291 SER A O 1
ATOM 2197 N N . ASP A 1 292 ? -6.722 -1.191 -14.696 1.00 63.53 292 ASP A N 1
ATOM 2198 C CA . ASP A 1 292 ? -6.321 -2.596 -14.656 1.00 63.53 292 ASP A CA 1
ATOM 2199 C C . ASP A 1 292 ? -7.563 -3.515 -14.636 1.00 63.53 292 ASP A C 1
ATOM 2201 O O . ASP A 1 292 ? -8.526 -3.258 -13.903 1.00 63.53 292 ASP A O 1
ATOM 2205 N N . PRO A 1 293 ? -7.577 -4.621 -15.407 1.00 61.53 293 PRO A N 1
ATOM 2206 C CA . PRO A 1 293 ? -8.665 -5.590 -15.347 1.00 61.53 293 PRO A CA 1
ATOM 2207 C C . PRO A 1 293 ? -8.865 -6.117 -13.918 1.00 61.53 293 PRO A C 1
ATOM 2209 O O . PRO A 1 293 ? -7.960 -6.711 -13.335 1.00 61.53 293 PRO A O 1
ATOM 2212 N N . GLY A 1 294 ? -10.063 -5.923 -13.360 1.00 67.69 294 GLY A N 1
ATOM 2213 C CA . GLY A 1 294 ? -10.380 -6.319 -11.983 1.00 67.69 294 GLY A CA 1
ATOM 2214 C C . GLY A 1 294 ? -9.999 -5.296 -10.905 1.00 67.69 294 GLY A C 1
ATOM 2215 O O . GLY A 1 294 ? -10.107 -5.631 -9.728 1.00 67.69 294 GLY A O 1
ATOM 2216 N N . ALA A 1 295 ? -9.614 -4.069 -11.283 1.00 71.50 295 ALA A N 1
ATOM 2217 C CA . ALA A 1 295 ? -9.247 -2.985 -10.366 1.00 71.50 295 ALA A CA 1
ATOM 2218 C C . ALA A 1 295 ? -10.256 -2.767 -9.226 1.00 71.50 295 ALA A C 1
ATOM 2220 O O . ALA A 1 295 ? -9.845 -2.664 -8.077 1.00 71.50 295 ALA A O 1
ATOM 2221 N N . GLU A 1 296 ? -11.561 -2.752 -9.513 1.00 76.38 296 GLU A N 1
ATOM 2222 C CA . GLU A 1 296 ? -12.605 -2.567 -8.492 1.00 76.38 296 GLU A CA 1
ATOM 2223 C C . GLU A 1 296 ? -12.549 -3.652 -7.410 1.00 76.38 296 GLU A C 1
ATOM 2225 O O . GLU A 1 296 ? -12.497 -3.349 -6.220 1.00 76.38 296 GLU A O 1
ATOM 2230 N N . ARG A 1 297 ? -12.461 -4.923 -7.821 1.00 73.38 297 ARG A N 1
ATOM 2231 C CA . ARG A 1 297 ? -12.338 -6.047 -6.888 1.00 73.38 297 ARG A CA 1
ATOM 2232 C C . ARG A 1 297 ? -11.052 -5.953 -6.070 1.00 73.38 297 ARG A C 1
ATOM 2234 O O . ARG A 1 297 ? -11.083 -6.248 -4.879 1.00 73.38 297 ARG A O 1
ATOM 2241 N N . SER A 1 298 ? -9.941 -5.563 -6.698 1.00 68.25 298 SER A N 1
ATOM 2242 C CA . SER A 1 298 ? -8.677 -5.342 -5.990 1.00 68.25 298 SER A CA 1
ATOM 2243 C C . SER A 1 298 ? -8.832 -4.248 -4.937 1.00 68.25 298 SER A C 1
ATOM 2245 O O . SER A 1 298 ? -8.452 -4.464 -3.798 1.00 68.25 298 SER A O 1
ATOM 2247 N N . VAL A 1 299 ? -9.467 -3.119 -5.269 1.00 76.38 299 VAL A N 1
ATOM 2248 C CA . VAL A 1 299 ? -9.713 -2.025 -4.317 1.00 76.38 299 VAL A CA 1
ATOM 2249 C C . VAL A 1 299 ? -10.543 -2.492 -3.123 1.00 76.38 299 VAL A C 1
ATOM 2251 O O . VAL A 1 299 ? -10.174 -2.204 -1.988 1.00 76.38 299 VAL A O 1
ATOM 2254 N N . THR A 1 300 ? -11.632 -3.232 -3.343 1.00 78.94 300 THR A N 1
ATOM 2255 C CA . THR A 1 300 ? -12.442 -3.760 -2.235 1.00 78.94 300 THR A CA 1
ATOM 2256 C C . THR A 1 300 ? -11.630 -4.696 -1.345 1.00 78.94 300 THR A C 1
ATOM 2258 O O . THR A 1 300 ? -11.637 -4.525 -0.129 1.00 78.94 300 THR A O 1
ATOM 2261 N N . ALA A 1 301 ? -10.876 -5.623 -1.941 1.00 72.94 301 ALA A N 1
ATOM 2262 C CA . ALA A 1 301 ? -10.027 -6.546 -1.193 1.00 72.94 301 ALA A CA 1
ATOM 2263 C C . ALA A 1 301 ? -8.942 -5.816 -0.379 1.00 72.94 301 ALA A C 1
ATOM 2265 O O . ALA A 1 301 ? -8.618 -6.244 0.725 1.00 72.94 301 ALA A O 1
ATOM 2266 N N . GLU A 1 302 ? -8.415 -4.697 -0.884 1.00 72.88 302 GLU A N 1
ATOM 2267 C CA . GLU A 1 302 ? -7.458 -3.861 -0.152 1.00 72.88 302 GLU A CA 1
ATOM 2268 C C . GLU A 1 302 ? -8.078 -3.158 1.047 1.00 72.88 302 GLU A C 1
ATOM 2270 O O . GLU A 1 302 ? -7.499 -3.146 2.133 1.00 72.88 302 GLU A O 1
ATOM 2275 N N . VAL A 1 303 ? -9.262 -2.573 0.863 1.00 80.88 303 VAL A N 1
ATOM 2276 C CA . VAL A 1 303 ? -9.982 -1.923 1.960 1.00 80.88 303 VAL A CA 1
ATOM 2277 C C . VAL A 1 303 ? -10.309 -2.950 3.039 1.00 80.88 303 VAL A C 1
ATOM 2279 O O . VAL A 1 303 ? -10.038 -2.700 4.210 1.00 80.88 303 VAL A O 1
ATOM 2282 N N . GLU A 1 304 ? -10.825 -4.117 2.657 1.00 79.81 304 GLU A N 1
ATOM 2283 C CA . GLU A 1 304 ? -11.107 -5.215 3.586 1.00 79.81 304 GLU A CA 1
ATOM 2284 C C . GLU A 1 304 ? -9.835 -5.693 4.294 1.00 79.81 304 GLU A C 1
ATOM 2286 O O . GLU A 1 304 ? -9.814 -5.767 5.520 1.00 79.81 304 GLU A O 1
ATOM 2291 N N . GLY A 1 305 ? -8.740 -5.910 3.560 1.00 73.62 305 GLY A N 1
ATOM 2292 C CA . GLY A 1 305 ? -7.460 -6.323 4.137 1.00 73.62 305 GLY A CA 1
ATOM 2293 C C . GLY A 1 305 ? -6.880 -5.303 5.124 1.00 73.62 305 GLY A C 1
ATOM 2294 O O . GLY A 1 305 ? -6.355 -5.684 6.174 1.00 73.62 305 GLY A O 1
ATOM 2295 N N . LEU A 1 306 ? -7.002 -4.003 4.834 1.00 78.81 306 LEU A N 1
ATOM 2296 C CA . LEU A 1 306 ? -6.604 -2.938 5.755 1.00 78.81 306 LEU A CA 1
ATOM 2297 C C . LEU A 1 306 ? -7.491 -2.919 7.005 1.00 78.81 306 LEU A C 1
ATOM 2299 O O . LEU A 1 306 ? -6.973 -2.805 8.117 1.00 78.81 306 LEU A O 1
ATOM 2303 N N . LEU A 1 307 ? -8.810 -3.032 6.840 1.00 86.44 307 LEU A N 1
ATOM 2304 C CA . LEU A 1 307 ? -9.747 -3.078 7.961 1.00 86.44 307 LEU A CA 1
ATOM 2305 C C . LEU A 1 307 ? -9.485 -4.296 8.850 1.00 86.44 307 LEU A C 1
ATOM 2307 O O . LEU A 1 307 ? -9.421 -4.140 10.067 1.00 86.44 307 LEU A O 1
ATOM 2311 N N . ASP A 1 308 ? -9.237 -5.467 8.264 1.00 82.88 308 ASP A N 1
ATOM 2312 C CA . ASP A 1 308 ? -8.871 -6.681 8.993 1.00 82.88 308 ASP A CA 1
ATOM 2313 C C . ASP A 1 308 ? -7.547 -6.514 9.737 1.00 82.88 308 ASP A C 1
ATOM 2315 O O . ASP A 1 308 ? -7.425 -6.937 10.891 1.00 82.88 308 ASP A O 1
ATOM 2319 N N . HIS A 1 309 ? -6.557 -5.868 9.115 1.00 80.56 309 HIS A N 1
ATOM 2320 C CA . HIS A 1 309 ? -5.286 -5.570 9.767 1.00 80.56 309 HIS A CA 1
ATOM 2321 C C . HIS A 1 309 ? -5.474 -4.658 10.982 1.00 80.56 309 HIS A C 1
ATOM 2323 O O . HIS A 1 309 ? -4.946 -4.950 12.056 1.00 80.56 309 HIS A O 1
ATOM 2329 N N . LEU A 1 310 ? -6.240 -3.574 10.830 1.00 86.44 310 LEU A N 1
ATOM 2330 C CA . LEU A 1 310 ? -6.535 -2.645 11.918 1.00 86.44 310 LEU A CA 1
ATOM 2331 C C . LEU A 1 310 ? -7.362 -3.320 13.014 1.00 86.44 310 LEU A C 1
ATOM 2333 O O . LEU A 1 310 ? -7.064 -3.157 14.193 1.00 86.44 310 LEU A O 1
ATOM 2337 N N . PHE A 1 311 ? -8.362 -4.122 12.659 1.00 91.31 311 PHE A N 1
ATOM 2338 C CA . PHE A 1 311 ? -9.211 -4.820 13.620 1.00 91.31 311 PHE A CA 1
ATOM 2339 C C . PHE A 1 311 ? -8.412 -5.810 14.482 1.00 91.31 311 PHE A C 1
ATOM 2341 O O . PHE A 1 311 ? -8.532 -5.794 15.709 1.00 91.31 311 PHE A O 1
ATOM 2348 N N . HIS A 1 312 ? -7.527 -6.600 13.869 1.00 87.56 312 HIS A N 1
ATOM 2349 C CA . HIS A 1 312 ? -6.673 -7.570 14.567 1.00 87.56 312 HIS A CA 1
ATOM 2350 C C . HIS A 1 312 ? -5.380 -6.968 15.139 1.00 87.56 312 HIS A C 1
ATOM 2352 O O . HIS A 1 312 ? -4.544 -7.693 15.686 1.00 87.56 312 HIS A O 1
ATOM 2358 N N . HIS A 1 313 ? -5.183 -5.654 15.024 1.00 90.94 313 HIS A N 1
ATOM 2359 C CA . HIS A 1 313 ? -4.025 -4.993 15.603 1.00 90.94 313 HIS A CA 1
ATOM 2360 C C . HIS A 1 313 ? -4.068 -5.076 17.138 1.00 90.94 313 HIS A C 1
ATOM 2362 O O . HIS A 1 313 ? -5.103 -4.831 17.758 1.00 90.94 313 HIS A O 1
ATOM 2368 N N . GLY A 1 314 ? -2.927 -5.355 17.778 1.00 89.12 314 GLY A N 1
ATOM 2369 C CA . GLY A 1 314 ? -2.858 -5.575 19.232 1.00 89.12 314 GLY A CA 1
ATOM 2370 C C . GLY A 1 314 ? -3.337 -4.393 20.088 1.00 89.12 314 GLY A C 1
ATOM 2371 O O . GLY A 1 314 ? -3.799 -4.591 21.208 1.00 89.12 314 GLY A O 1
ATOM 2372 N N . ASN A 1 315 ? -3.294 -3.172 19.547 1.00 93.44 315 ASN A N 1
ATOM 2373 C CA . ASN A 1 315 ? -3.781 -1.968 20.234 1.00 93.44 315 ASN A CA 1
ATOM 2374 C C . ASN A 1 315 ? -5.302 -1.770 20.136 1.00 93.44 315 ASN A C 1
ATOM 2376 O O . ASN A 1 315 ? -5.859 -0.982 20.899 1.00 93.44 315 ASN A O 1
ATOM 2380 N N . THR A 1 316 ? -5.985 -2.456 19.219 1.00 95.19 316 THR A N 1
ATOM 2381 C CA . THR A 1 316 ? -7.419 -2.252 18.968 1.00 95.19 316 THR A CA 1
ATOM 2382 C C . THR A 1 316 ? -8.292 -2.588 20.180 1.00 95.19 316 THR A C 1
ATOM 2384 O O . THR A 1 316 ? -9.110 -1.740 20.548 1.00 95.19 316 THR A O 1
ATOM 2387 N N . PRO A 1 317 ? -8.092 -3.721 20.887 1.00 95.69 317 PRO A N 1
ATOM 2388 C CA . PRO A 1 317 ? -8.851 -4.029 22.099 1.00 95.69 317 PRO A CA 1
ATOM 2389 C C . PRO A 1 317 ? -8.690 -2.962 23.192 1.00 95.69 317 PRO A C 1
ATOM 2391 O O . PRO A 1 317 ? -9.659 -2.596 23.852 1.00 95.69 317 PRO A O 1
ATOM 2394 N N . VAL A 1 318 ? -7.478 -2.423 23.355 1.00 94.25 318 VAL A N 1
ATOM 2395 C CA . VAL A 1 318 ? -7.166 -1.385 24.353 1.00 94.25 318 VAL A CA 1
ATOM 2396 C C . VAL A 1 318 ? -7.843 -0.065 23.990 1.00 94.25 318 VAL A C 1
ATOM 2398 O O . VAL A 1 318 ? -8.477 0.568 24.834 1.00 94.25 318 VAL A O 1
ATOM 2401 N N . PHE A 1 319 ? -7.740 0.343 22.726 1.00 92.31 319 PHE A N 1
ATOM 2402 C CA . PHE A 1 319 ? -8.286 1.606 22.242 1.00 92.31 319 PHE A CA 1
ATOM 2403 C C . PHE A 1 319 ? -9.816 1.636 22.292 1.00 92.31 319 PHE A C 1
ATOM 2405 O O . PHE A 1 319 ? -10.406 2.593 22.800 1.00 92.31 319 PHE A O 1
ATOM 2412 N N . ILE A 1 320 ? -10.464 0.576 21.802 1.00 93.06 320 ILE A N 1
ATOM 2413 C CA . ILE A 1 320 ? -11.922 0.438 21.855 1.00 93.06 320 ILE A CA 1
ATOM 2414 C C . ILE A 1 320 ? -12.386 0.276 23.303 1.00 93.06 320 ILE A C 1
ATOM 2416 O O . ILE A 1 320 ? -13.315 0.969 23.721 1.00 93.06 320 ILE A O 1
ATOM 2420 N N . GLY A 1 321 ? -11.706 -0.565 24.088 1.00 94.69 321 GLY A N 1
ATOM 2421 C CA . GLY A 1 321 ? -12.025 -0.792 25.495 1.00 94.69 321 GLY A CA 1
ATOM 2422 C C . GLY A 1 321 ? -12.012 0.499 26.310 1.00 94.69 321 GLY A C 1
ATOM 2423 O O . GLY A 1 321 ? -13.015 0.827 26.941 1.00 94.69 321 GLY A O 1
ATOM 2424 N N . LYS A 1 322 ? -10.935 1.293 26.226 1.00 92.81 322 LYS A N 1
ATOM 2425 C CA . LYS A 1 322 ? -10.830 2.583 26.929 1.00 92.81 322 LYS A CA 1
ATOM 2426 C C . LYS A 1 322 ? -11.984 3.528 26.571 1.00 92.81 322 LYS A C 1
ATOM 2428 O O . LYS A 1 322 ? -12.602 4.091 27.470 1.00 92.81 322 LYS A O 1
ATOM 2433 N N . ARG A 1 323 ? -12.320 3.663 25.283 1.00 90.94 323 ARG A N 1
ATOM 2434 C CA . ARG A 1 323 ? -13.413 4.541 24.819 1.00 90.94 323 ARG A CA 1
ATOM 2435 C C . ARG A 1 323 ? -14.784 4.089 25.312 1.00 90.94 323 ARG A C 1
ATOM 2437 O O . ARG A 1 323 ? -15.599 4.924 25.693 1.00 90.94 323 ARG A O 1
ATOM 2444 N N . LEU A 1 324 ? -15.044 2.782 25.312 1.00 93.88 324 LEU A N 1
ATOM 2445 C CA . LEU A 1 324 ? -16.295 2.240 25.839 1.00 93.88 324 LEU A CA 1
ATOM 2446 C C . LEU A 1 324 ? -16.406 2.497 27.344 1.00 93.88 324 LEU A C 1
ATOM 2448 O O . LEU A 1 324 ? -17.442 2.981 27.794 1.00 93.88 324 LEU A O 1
ATOM 2452 N N . ILE A 1 325 ? -15.334 2.278 28.110 1.00 93.12 325 ILE A N 1
ATOM 2453 C CA . ILE A 1 325 ? -15.332 2.588 29.545 1.00 93.12 325 ILE A CA 1
ATOM 2454 C C . ILE A 1 325 ? -15.603 4.081 29.786 1.00 93.12 325 ILE A C 1
ATOM 2456 O O . ILE A 1 325 ? -16.481 4.420 30.579 1.00 93.12 325 ILE A O 1
ATOM 2460 N N . GLN A 1 326 ? -14.924 4.967 29.050 1.00 88.75 326 GLN A N 1
ATOM 2461 C CA . GLN A 1 326 ? -15.121 6.420 29.138 1.00 88.75 326 GLN A CA 1
ATOM 2462 C C . GLN A 1 326 ? -16.541 6.861 28.784 1.00 88.75 326 GLN A C 1
ATOM 2464 O O . GLN A 1 326 ? -17.039 7.838 29.342 1.00 88.75 326 GLN A O 1
ATOM 2469 N N . ARG A 1 327 ? -17.215 6.148 27.874 1.00 87.06 327 ARG A N 1
ATOM 2470 C CA . ARG A 1 327 ? -18.584 6.477 27.472 1.00 87.06 327 ARG A CA 1
ATOM 2471 C C . ARG A 1 327 ? -19.637 5.984 28.460 1.00 87.06 327 ARG A C 1
ATOM 2473 O O . ARG A 1 327 ? -20.669 6.636 28.594 1.00 87.06 327 ARG A O 1
ATOM 2480 N N . PHE A 1 328 ? -19.405 4.840 29.101 1.00 88.75 328 PHE A N 1
ATOM 2481 C CA . PHE A 1 328 ? -20.415 4.173 29.926 1.00 88.75 328 PHE A CA 1
ATOM 2482 C C . PHE A 1 328 ? -20.217 4.340 31.433 1.00 88.75 328 PHE A C 1
ATOM 2484 O O . PHE A 1 328 ? -21.201 4.237 32.162 1.00 88.75 328 PHE A O 1
ATOM 2491 N N . VAL A 1 329 ? -18.988 4.558 31.910 1.00 89.25 329 VAL A N 1
ATOM 2492 C CA . VAL A 1 329 ? -18.662 4.388 33.335 1.00 89.25 329 VAL A CA 1
ATOM 2493 C C . VAL A 1 329 ? -17.840 5.547 33.901 1.00 89.25 329 VAL A C 1
ATOM 2495 O O . VAL A 1 329 ? -18.346 6.295 34.735 1.00 89.25 329 VAL A O 1
ATOM 2498 N N . THR A 1 330 ? -16.578 5.700 33.489 1.00 86.50 330 THR A N 1
ATOM 2499 C CA . THR A 1 330 ? -15.619 6.602 34.157 1.00 86.50 330 THR A CA 1
ATOM 2500 C C . THR A 1 330 ? -14.650 7.246 33.172 1.00 86.50 330 THR A C 1
ATOM 2502 O O . THR A 1 330 ? -14.160 6.584 32.258 1.00 86.50 330 THR A O 1
ATOM 2505 N N . SER A 1 331 ? -14.338 8.531 33.364 1.00 84.19 331 SER A N 1
ATOM 2506 C CA . SER A 1 331 ? -13.414 9.280 32.500 1.00 84.19 331 SER A CA 1
ATOM 2507 C C . SER A 1 331 ? -11.956 8.827 32.643 1.00 84.19 331 SER A C 1
ATOM 2509 O O . SER A 1 331 ? -11.191 8.951 31.684 1.00 84.19 331 SER A O 1
ATOM 2511 N N . ASN A 1 332 ? -11.586 8.273 33.803 1.00 82.88 332 ASN A N 1
ATOM 2512 C CA . ASN A 1 332 ? -10.222 7.852 34.125 1.00 82.88 332 ASN A CA 1
ATOM 2513 C C . ASN A 1 332 ? -10.173 6.386 34.604 1.00 82.88 332 ASN A C 1
ATOM 2515 O O . ASN A 1 332 ? -10.088 6.142 35.807 1.00 82.88 332 ASN A O 1
ATOM 2519 N N . PRO A 1 333 ? -10.286 5.404 33.692 1.00 89.12 333 PRO A N 1
ATOM 2520 C CA . PRO A 1 333 ? -10.255 3.994 34.065 1.00 89.12 333 PRO A CA 1
ATOM 2521 C C . PRO A 1 333 ? -8.858 3.510 34.450 1.00 89.12 333 PRO A C 1
ATOM 2523 O O . PRO A 1 333 ? -7.869 3.875 33.807 1.00 89.12 333 PRO A O 1
ATOM 2526 N N . SER A 1 334 ? -8.775 2.615 35.435 1.00 89.75 334 SER A N 1
ATOM 2527 C CA . SER A 1 334 ? -7.502 1.989 35.801 1.00 89.75 334 SER A CA 1
ATOM 2528 C C . SER A 1 334 ? -6.920 1.111 34.672 1.00 89.75 334 SER A C 1
ATOM 2530 O O . SER A 1 334 ? -7.663 0.542 33.861 1.00 89.75 334 SER A O 1
ATOM 2532 N N . PRO A 1 335 ? -5.587 0.907 34.628 1.00 93.00 335 PRO A N 1
ATOM 2533 C CA . PRO A 1 335 ? -4.961 -0.010 33.670 1.00 93.00 335 PRO A CA 1
ATOM 2534 C C . PRO A 1 335 ? -5.511 -1.443 33.742 1.00 93.00 335 PRO A C 1
ATOM 2536 O O . PRO A 1 335 ? -5.663 -2.100 32.713 1.00 93.00 335 PRO A O 1
ATOM 2539 N N . GLN A 1 336 ? -5.857 -1.909 34.946 1.00 93.19 336 GLN A N 1
ATOM 2540 C CA . GLN A 1 336 ? -6.427 -3.240 35.190 1.00 93.19 336 GLN A CA 1
ATOM 2541 C C . GLN A 1 336 ? -7.806 -3.381 34.537 1.00 93.19 336 GLN A C 1
ATOM 2543 O O . GLN A 1 336 ? -8.098 -4.395 33.904 1.00 93.19 336 GLN A O 1
ATOM 2548 N N . TYR A 1 337 ? -8.629 -2.336 34.620 1.00 93.44 337 TYR A N 1
ATOM 2549 C CA . TYR A 1 337 ? -9.944 -2.312 33.995 1.00 93.44 337 TYR A CA 1
ATOM 2550 C C . TYR A 1 337 ? -9.848 -2.320 32.465 1.00 93.44 337 TYR A C 1
ATOM 2552 O O . TYR A 1 337 ? -10.519 -3.109 31.795 1.00 93.44 337 TYR A O 1
ATOM 2560 N N . ILE A 1 338 ? -8.941 -1.517 31.899 1.00 95.69 338 ILE A N 1
ATOM 2561 C CA . ILE A 1 338 ? -8.666 -1.526 30.454 1.00 95.69 338 ILE A CA 1
ATOM 2562 C C . ILE A 1 338 ? -8.203 -2.920 30.003 1.00 95.69 338 ILE A C 1
ATOM 2564 O O . ILE A 1 338 ? -8.661 -3.421 28.973 1.00 95.69 338 ILE A O 1
ATOM 2568 N N . GLN A 1 339 ? -7.334 -3.572 30.781 1.00 95.75 339 GLN A N 1
ATOM 2569 C CA . GLN A 1 339 ? -6.854 -4.920 30.489 1.00 95.75 339 GLN A CA 1
ATOM 2570 C C . GLN A 1 339 ? -7.990 -5.954 30.512 1.00 95.75 339 GLN A C 1
ATOM 2572 O O . GLN A 1 339 ? -8.086 -6.760 29.585 1.00 95.75 339 GLN A O 1
ATOM 2577 N N . ALA A 1 340 ? -8.870 -5.911 31.517 1.00 96.00 340 ALA A N 1
ATOM 2578 C CA . ALA A 1 340 ? -10.004 -6.827 31.640 1.00 96.00 340 ALA A CA 1
ATOM 2579 C C . ALA A 1 340 ? -10.976 -6.709 30.454 1.00 96.00 340 ALA A C 1
ATOM 2581 O O . ALA A 1 340 ? -11.401 -7.717 29.886 1.00 96.00 340 ALA A O 1
ATOM 2582 N N . VAL A 1 341 ? -11.283 -5.479 30.032 1.00 97.38 341 VAL A N 1
ATOM 2583 C CA . VAL A 1 341 ? -12.131 -5.226 28.857 1.00 97.38 341 VAL A CA 1
ATOM 2584 C C . VAL A 1 341 ? -11.436 -5.677 27.570 1.00 97.38 341 VAL A C 1
ATOM 2586 O O . VAL A 1 341 ? -12.064 -6.303 26.718 1.00 97.38 341 VAL A O 1
ATOM 2589 N N . GLY A 1 342 ? -10.130 -5.429 27.440 1.00 96.94 342 GLY A N 1
ATOM 2590 C CA . GLY A 1 342 ? -9.344 -5.888 26.295 1.00 96.94 342 GLY A CA 1
ATOM 2591 C C . GLY A 1 342 ? -9.244 -7.417 26.191 1.00 96.94 342 GLY A C 1
ATOM 2592 O O . GLY A 1 342 ? -9.203 -7.949 25.083 1.00 96.94 342 GLY A O 1
ATOM 2593 N N . GLU A 1 343 ? -9.213 -8.138 27.315 1.00 96.56 343 GLU A N 1
ATOM 2594 C CA . GLU A 1 343 ? -9.275 -9.609 27.348 1.00 96.56 343 GLU A CA 1
ATOM 2595 C C . GLU A 1 343 ? -10.651 -10.124 26.921 1.00 96.56 343 GLU A C 1
ATOM 2597 O O . GLU A 1 343 ? -10.737 -11.035 26.097 1.00 96.56 343 GLU A O 1
ATOM 2602 N N . ALA A 1 344 ? -11.727 -9.506 27.413 1.00 97.44 344 ALA A N 1
ATOM 2603 C CA . ALA A 1 344 ? -13.084 -9.869 27.017 1.00 97.44 344 ALA A CA 1
ATOM 2604 C C . ALA A 1 344 ? -13.326 -9.642 25.517 1.00 97.44 344 ALA A C 1
ATOM 2606 O O . ALA A 1 344 ? -13.919 -10.490 24.855 1.00 97.44 344 ALA A O 1
ATOM 2607 N N . PHE A 1 345 ? -12.791 -8.551 24.959 1.00 97.44 345 PHE A N 1
ATOM 2608 C CA . PHE A 1 345 ? -12.810 -8.298 23.517 1.00 97.44 345 PHE A CA 1
ATOM 2609 C C . PHE A 1 345 ? -12.046 -9.377 22.742 1.00 97.44 345 PHE A C 1
ATOM 2611 O O . PHE A 1 345 ? -12.511 -9.831 21.702 1.00 97.44 345 PHE A O 1
ATOM 2618 N N . ARG A 1 346 ? -10.880 -9.818 23.233 1.00 96.25 346 ARG A N 1
ATOM 2619 C CA . ARG A 1 346 ? -10.057 -10.837 22.559 1.00 96.25 346 ARG A CA 1
ATOM 2620 C C . ARG A 1 346 ? -10.678 -12.231 22.584 1.00 96.25 346 ARG A C 1
ATOM 2622 O O . ARG A 1 346 ? -10.596 -12.943 21.589 1.00 96.25 346 ARG A O 1
ATOM 2629 N N . THR A 1 347 ? -11.261 -12.614 23.713 1.00 96.38 347 THR A N 1
ATOM 2630 C CA . THR A 1 347 ? -11.738 -13.985 23.961 1.00 96.38 347 THR A CA 1
ATOM 2631 C C . THR A 1 347 ? -13.218 -14.178 23.664 1.00 96.38 347 THR A C 1
ATOM 2633 O O . THR A 1 347 ? -13.668 -15.307 23.492 1.00 96.38 347 THR A O 1
ATOM 2636 N N . GLY A 1 348 ? -13.999 -13.098 23.637 1.00 96.69 348 GLY A N 1
ATOM 2637 C CA . GLY A 1 348 ? -15.452 -13.173 23.560 1.00 96.69 348 GLY A CA 1
ATOM 2638 C C . GLY A 1 348 ? -16.096 -13.829 24.780 1.00 96.69 348 GLY A C 1
ATOM 2639 O O . GLY A 1 348 ? -17.183 -14.403 24.675 1.00 96.69 348 GLY A O 1
ATOM 2640 N N . ALA A 1 349 ? -15.432 -13.756 25.935 1.00 96.50 349 ALA A N 1
ATOM 2641 C CA . ALA A 1 349 ? -15.926 -14.275 27.198 1.00 96.50 349 ALA A CA 1
ATOM 2642 C C . ALA A 1 349 ? -15.665 -13.292 28.343 1.00 96.50 349 ALA A C 1
ATOM 2644 O O . ALA A 1 349 ? -14.679 -12.558 28.352 1.00 96.50 349 ALA A O 1
ATOM 2645 N N . HIS A 1 350 ? -16.547 -13.286 29.336 1.00 95.62 350 HIS A N 1
ATOM 2646 C CA . HIS A 1 350 ? -16.352 -12.512 30.554 1.00 95.62 350 HIS A CA 1
ATOM 2647 C C . HIS A 1 350 ? -16.995 -13.222 31.747 1.00 95.62 350 HIS A C 1
ATOM 2649 O O . HIS A 1 350 ? -18.116 -13.716 31.646 1.00 95.62 350 HIS A O 1
ATOM 2655 N N . SER A 1 351 ? -16.289 -13.269 32.883 1.00 89.94 351 SER A N 1
ATOM 2656 C CA . SER A 1 351 ? -16.787 -13.842 34.146 1.00 89.94 351 SER A CA 1
ATOM 2657 C C . SER A 1 351 ? -17.390 -15.252 34.005 1.00 89.94 351 SER A C 1
ATOM 2659 O O . SER A 1 351 ? -18.439 -15.554 34.564 1.00 89.94 351 SER A O 1
ATOM 2661 N N . GLY A 1 352 ? -16.735 -16.115 33.220 1.00 90.50 352 GLY A N 1
ATOM 2662 C CA . GLY A 1 352 ? -17.165 -17.500 32.985 1.00 90.50 352 GLY A CA 1
ATOM 2663 C C . GLY A 1 352 ? -18.301 -17.671 31.969 1.00 90.50 352 GLY A C 1
ATOM 2664 O O . GLY A 1 352 ? -18.666 -18.803 31.664 1.00 90.50 352 GLY A O 1
ATOM 2665 N N . VAL A 1 353 ? -18.835 -16.581 31.409 1.00 94.19 353 VAL A N 1
ATOM 2666 C CA . VAL A 1 353 ? -19.841 -16.616 30.341 1.00 94.19 353 VAL A CA 1
ATOM 2667 C C . VAL A 1 353 ? -19.159 -16.385 28.998 1.00 94.19 353 VAL A C 1
ATOM 2669 O O . VAL A 1 353 ? -18.544 -15.341 28.774 1.00 94.19 353 VAL A O 1
ATOM 2672 N N . THR A 1 354 ? -19.286 -17.352 28.092 1.00 95.19 354 THR A N 1
ATOM 2673 C CA . THR A 1 354 ? -18.883 -17.201 26.691 1.00 95.19 354 THR A CA 1
ATOM 2674 C C . THR A 1 354 ? -20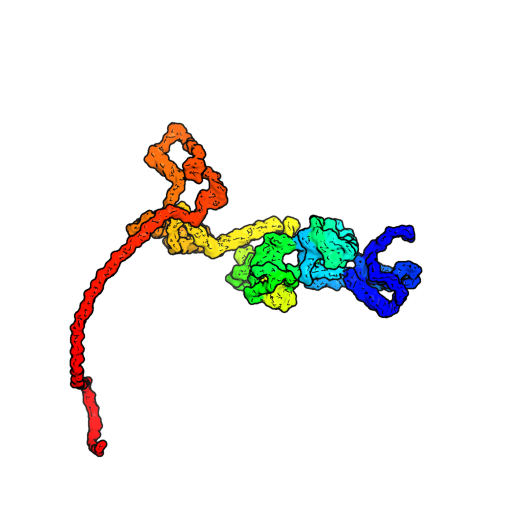.052 -16.636 25.897 1.00 95.19 354 THR A C 1
ATOM 2676 O O . THR A 1 354 ? -21.147 -17.194 25.922 1.00 95.19 354 THR A O 1
ATOM 2679 N N . PHE A 1 355 ? -19.814 -15.528 25.201 1.00 94.75 355 PHE A N 1
ATOM 2680 C CA . PHE A 1 355 ? -20.779 -14.919 24.294 1.00 94.75 355 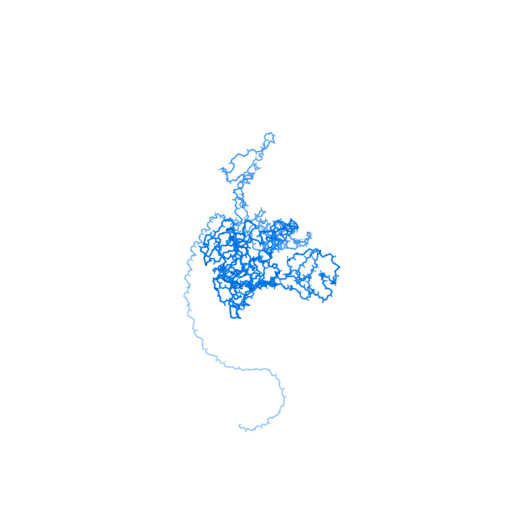PHE A CA 1
ATOM 2681 C C . PHE A 1 355 ? -20.649 -15.608 22.928 1.00 94.75 355 PHE A C 1
ATOM 2683 O O . PHE A 1 355 ? -20.987 -16.781 22.799 1.00 94.75 355 PHE A O 1
ATOM 2690 N N . SER A 1 356 ? -20.104 -14.949 21.908 1.00 94.38 356 SER A N 1
ATOM 2691 C CA . SER A 1 356 ? -19.759 -15.617 20.647 1.00 94.38 356 SER A CA 1
ATOM 2692 C C . SER A 1 356 ? -18.460 -16.426 20.723 1.00 94.38 356 SER A C 1
ATOM 2694 O O . SER A 1 356 ? -18.246 -17.288 19.872 1.00 94.38 356 SER A O 1
ATOM 2696 N N . GLY A 1 357 ? -17.583 -16.142 21.698 1.00 93.06 357 GLY A N 1
ATOM 2697 C CA . GLY A 1 357 ? -16.247 -16.746 21.797 1.00 93.06 357 GLY A CA 1
ATOM 2698 C C . GLY A 1 357 ? -15.274 -16.307 20.694 1.00 93.06 357 GLY A C 1
ATOM 2699 O O . GLY A 1 357 ? -14.254 -16.959 20.473 1.00 93.06 357 GLY A O 1
ATOM 2700 N N . LYS A 1 358 ? -15.605 -15.241 19.956 1.00 93.81 358 LYS A N 1
ATOM 2701 C CA . LYS A 1 358 ? -14.790 -14.700 18.864 1.00 93.81 358 LYS A CA 1
ATOM 2702 C C . LYS A 1 358 ? -14.100 -13.407 19.287 1.00 93.81 358 LYS A C 1
ATOM 2704 O O . LYS A 1 358 ? -14.600 -12.662 20.127 1.00 93.81 358 LYS A O 1
ATOM 2709 N N . TYR A 1 359 ? -12.973 -13.122 18.642 1.00 94.50 359 TYR A N 1
ATOM 2710 C CA . TYR A 1 359 ? -12.298 -11.836 18.760 1.00 94.50 359 TYR A CA 1
ATOM 2711 C C . TYR A 1 359 ? -13.224 -10.699 18.287 1.00 94.50 359 TYR A C 1
ATOM 2713 O O . TYR A 1 359 ? -13.858 -10.795 17.237 1.00 94.50 359 TYR A O 1
ATOM 2721 N N . GLY A 1 360 ? -13.292 -9.627 19.072 1.00 94.62 360 GLY A N 1
ATOM 2722 C CA . GLY A 1 360 ? -14.143 -8.459 18.851 1.00 94.62 360 GLY A CA 1
ATOM 2723 C C . GLY A 1 360 ? -15.600 -8.607 19.276 1.00 94.62 360 GLY A C 1
ATOM 2724 O O . GLY A 1 360 ? -16.457 -7.874 18.782 1.00 94.62 360 GLY A O 1
ATOM 2725 N N . ASP A 1 361 ? -15.907 -9.522 20.194 1.00 96.44 361 ASP A N 1
ATOM 2726 C CA . ASP A 1 361 ? -17.258 -9.668 20.731 1.00 96.44 361 ASP A CA 1
ATOM 2727 C C . ASP A 1 361 ? -17.670 -8.465 21.596 1.00 96.44 361 ASP A C 1
ATOM 2729 O O . ASP A 1 361 ? -17.182 -8.265 22.714 1.00 96.44 361 ASP A O 1
ATOM 2733 N N . LEU A 1 362 ? -18.619 -7.669 21.101 1.00 95.44 362 LEU A N 1
ATOM 2734 C CA . LEU A 1 362 ? -19.127 -6.505 21.827 1.00 95.44 362 LEU A CA 1
ATOM 2735 C C . LEU A 1 362 ? -19.989 -6.864 23.045 1.00 95.44 362 LEU A C 1
ATOM 2737 O O . LEU A 1 362 ? -20.050 -6.069 23.977 1.00 95.44 362 LEU A O 1
ATOM 2741 N N . GLY A 1 363 ? -20.630 -8.034 23.073 1.00 96.31 363 GLY A N 1
ATOM 2742 C CA . GLY A 1 363 ? -21.412 -8.500 24.219 1.00 96.31 363 GLY A CA 1
ATOM 2743 C C . GLY A 1 363 ? -20.518 -8.795 25.420 1.00 96.31 363 GLY A C 1
ATOM 2744 O O . GLY A 1 363 ? -20.736 -8.243 26.499 1.00 96.31 363 GLY A O 1
ATOM 2745 N N . ALA A 1 364 ? -19.454 -9.573 25.209 1.00 97.50 364 ALA A N 1
ATOM 2746 C CA . ALA A 1 364 ? -18.444 -9.845 26.229 1.00 97.50 364 ALA A CA 1
ATOM 2747 C C . ALA A 1 364 ? -17.724 -8.564 26.664 1.00 97.50 364 ALA A C 1
ATOM 2749 O O . ALA A 1 364 ? -17.548 -8.320 27.858 1.00 97.50 364 ALA A O 1
ATOM 2750 N N . THR A 1 365 ? -17.362 -7.715 25.696 1.00 97.12 365 THR A N 1
ATOM 2751 C CA . THR A 1 365 ? -16.701 -6.431 25.958 1.00 97.12 365 THR A CA 1
ATOM 2752 C C . THR A 1 365 ? -17.578 -5.524 26.818 1.00 97.12 365 THR A C 1
ATOM 2754 O O . THR A 1 365 ? -17.112 -4.997 27.824 1.00 97.12 365 THR A O 1
ATOM 2757 N N . LEU A 1 366 ? -18.857 -5.354 26.471 1.00 96.75 366 LEU A N 1
ATOM 2758 C CA . LEU A 1 366 ? -19.764 -4.482 27.215 1.00 96.75 366 LEU A CA 1
ATOM 2759 C C . LEU A 1 366 ? -20.119 -5.059 28.589 1.00 96.75 366 LEU A C 1
ATOM 2761 O O . LEU A 1 366 ? -20.239 -4.301 29.549 1.00 96.75 366 LEU A O 1
ATOM 2765 N N . ALA A 1 367 ? -20.230 -6.383 28.714 1.00 96.31 367 ALA A N 1
ATOM 2766 C CA . ALA A 1 367 ? -20.369 -7.034 30.011 1.00 96.31 367 ALA A CA 1
ATOM 2767 C C . ALA A 1 367 ? -19.159 -6.731 30.904 1.00 96.31 367 ALA A C 1
ATOM 2769 O O . ALA A 1 367 ? -19.340 -6.307 32.041 1.00 96.31 367 ALA A O 1
ATOM 2770 N N . ALA A 1 368 ? -17.939 -6.852 30.372 1.00 96.62 368 ALA A N 1
ATOM 2771 C CA . ALA A 1 368 ? -16.727 -6.487 31.098 1.00 96.62 368 ALA A CA 1
ATOM 2772 C C . ALA A 1 368 ? -16.703 -5.003 31.476 1.00 96.62 368 ALA A C 1
ATOM 2774 O O . ALA A 1 368 ? -16.307 -4.675 32.588 1.00 96.62 368 ALA A O 1
ATOM 2775 N N . VAL A 1 369 ? -17.174 -4.107 30.601 1.00 96.38 369 VAL A N 1
ATOM 2776 C CA . VAL A 1 369 ? -17.330 -2.683 30.929 1.00 96.38 369 VAL A CA 1
ATOM 2777 C C . VAL A 1 369 ? -18.297 -2.522 32.106 1.00 96.38 369 VAL A C 1
ATOM 2779 O O . VAL A 1 369 ? -17.913 -2.013 33.147 1.00 96.38 369 VAL A O 1
ATOM 2782 N N . LEU A 1 370 ? -19.539 -2.983 32.009 1.00 95.06 370 LEU A N 1
ATOM 2783 C CA . LEU A 1 370 ? -20.568 -2.651 33.004 1.00 95.06 370 LEU A CA 1
ATOM 2784 C C . LEU A 1 370 ? -20.454 -3.439 34.320 1.00 95.06 370 LEU A C 1
ATOM 2786 O O . LEU A 1 370 ? -21.007 -3.018 35.338 1.00 95.06 370 LEU A O 1
ATOM 2790 N N . LEU A 1 371 ? -19.788 -4.596 34.306 1.00 94.25 371 LEU A N 1
ATOM 2791 C CA . LEU A 1 371 ? -19.720 -5.505 35.452 1.00 94.25 371 LEU A CA 1
ATOM 2792 C C . LEU A 1 371 ? -18.392 -5.463 36.207 1.00 94.25 371 LEU A C 1
ATOM 2794 O O . LEU A 1 371 ? -18.287 -6.091 37.261 1.00 94.25 371 LEU A O 1
ATOM 2798 N N . HIS A 1 372 ? -17.401 -4.718 35.717 1.00 93.06 372 HIS A N 1
ATOM 2799 C CA . HIS A 1 372 ? -16.120 -4.595 36.403 1.00 93.06 372 HIS A CA 1
ATOM 2800 C C . HIS A 1 372 ? -16.289 -4.042 37.831 1.00 93.06 372 HIS A C 1
ATOM 2802 O O . HIS A 1 372 ? -17.129 -3.161 38.045 1.00 93.06 372 HIS A O 1
ATOM 2808 N N . PRO A 1 373 ? -15.477 -4.480 38.813 1.00 89.12 373 PRO A N 1
ATOM 2809 C CA . PRO A 1 373 ? -15.532 -3.946 40.173 1.00 89.12 373 PRO A CA 1
ATOM 2810 C C . PRO A 1 373 ? -15.388 -2.424 40.239 1.00 89.12 373 PRO A C 1
ATOM 2812 O O . PRO A 1 373 ? -16.083 -1.788 41.017 1.00 89.12 373 PRO A O 1
ATOM 2815 N N . GLU A 1 374 ? -14.567 -1.820 39.378 1.00 86.31 374 GLU A N 1
ATOM 2816 C CA . GLU A 1 374 ? -14.436 -0.355 39.291 1.00 86.31 374 GLU A CA 1
ATOM 2817 C C . GLU A 1 374 ? -15.712 0.332 38.774 1.00 86.31 374 GLU A C 1
ATOM 2819 O O . GLU A 1 374 ? -15.964 1.476 39.116 1.00 86.31 374 GLU A O 1
ATOM 2824 N N . ALA A 1 375 ? -16.550 -0.359 37.995 1.00 88.94 375 ALA A N 1
ATOM 2825 C CA . ALA A 1 375 ? -17.829 0.178 37.527 1.00 88.94 375 ALA A CA 1
ATOM 2826 C C . ALA A 1 375 ? -18.949 0.071 38.571 1.00 88.94 375 ALA A C 1
ATOM 2828 O O . ALA A 1 375 ? -19.928 0.815 38.513 1.00 88.94 375 ALA A O 1
ATOM 2829 N N . ARG A 1 376 ? -18.842 -0.896 39.490 1.00 85.62 376 ARG A N 1
ATOM 2830 C CA . ARG A 1 376 ? -19.903 -1.256 40.447 1.00 85.62 376 ARG A CA 1
ATOM 2831 C C . ARG A 1 376 ? -19.572 -0.922 41.900 1.00 85.62 376 ARG A C 1
ATOM 2833 O O . ARG A 1 376 ? -20.468 -0.941 42.742 1.00 85.62 376 ARG A O 1
ATOM 2840 N N . GLY A 1 377 ? -18.297 -0.716 42.204 1.00 72.25 377 GLY A N 1
ATOM 2841 C CA . GLY A 1 377 ? -17.778 -0.532 43.549 1.00 72.25 377 GLY A CA 1
ATOM 2842 C C . GLY A 1 377 ? -18.177 0.810 44.145 1.00 72.25 377 GLY A C 1
ATOM 2843 O O . GLY A 1 377 ? -18.391 1.794 43.439 1.00 72.25 377 GLY A O 1
ATOM 2844 N N . GLN A 1 378 ? -18.267 0.852 45.472 1.00 56.00 378 GLN A N 1
ATOM 2845 C CA . GLN A 1 378 ? -18.366 2.116 46.188 1.00 56.00 378 GLN A CA 1
ATOM 2846 C C . GLN A 1 378 ? -17.020 2.834 46.109 1.00 56.00 378 GLN A C 1
ATOM 2848 O O . GLN A 1 378 ? -15.972 2.233 46.343 1.00 56.00 378 GLN A O 1
ATOM 2853 N N . VAL A 1 379 ? -17.070 4.121 45.767 1.00 59.88 379 VAL A N 1
ATOM 2854 C CA . VAL A 1 379 ? -15.908 5.009 45.728 1.00 59.88 379 VAL A CA 1
ATOM 2855 C C . VAL A 1 379 ? -15.133 4.875 47.047 1.00 59.88 379 VAL A C 1
ATOM 2857 O O . VAL A 1 379 ? -15.747 5.056 48.103 1.00 59.88 379 VAL A O 1
ATOM 2860 N N . PRO A 1 380 ? -13.821 4.567 47.029 1.00 55.16 380 PRO A N 1
ATOM 2861 C CA . PRO A 1 380 ? -13.017 4.552 48.247 1.00 55.16 380 PRO A CA 1
ATOM 2862 C C . PRO A 1 380 ? -13.188 5.878 48.999 1.00 55.16 380 PRO A C 1
ATOM 2864 O O . PRO A 1 380 ? -13.229 6.937 48.366 1.00 55.16 380 PRO A O 1
ATOM 2867 N N . GLN A 1 381 ? -13.299 5.852 50.331 1.00 45.44 381 GLN A N 1
ATOM 2868 C CA . GLN A 1 381 ? -13.336 7.082 51.132 1.00 45.44 381 GLN A CA 1
ATOM 2869 C C . GLN A 1 381 ? -12.103 7.941 50.794 1.00 45.44 381 GLN A C 1
ATOM 2871 O O . GLN A 1 381 ? -10.974 7.509 50.998 1.00 45.44 381 GLN A O 1
ATOM 2876 N N . GLY A 1 382 ? -12.328 9.125 50.209 1.00 53.53 382 GLY A N 1
ATOM 2877 C CA . GLY A 1 382 ? -11.279 10.027 49.703 1.00 53.53 382 GLY A CA 1
ATOM 2878 C C . GLY A 1 382 ? -11.096 10.058 48.173 1.00 53.53 382 GLY A C 1
ATOM 2879 O O . GLY A 1 382 ? -10.475 10.983 47.663 1.00 53.53 382 GLY A O 1
ATOM 2880 N N . GLY A 1 383 ? -11.686 9.119 47.420 1.00 53.84 383 GLY A N 1
ATOM 2881 C CA . GLY A 1 383 ? -11.579 9.012 45.952 1.00 53.84 383 GLY A CA 1
ATOM 2882 C C . GLY A 1 383 ? -12.695 9.694 45.143 1.00 53.84 383 GLY A C 1
ATOM 2883 O O . GLY A 1 383 ? -12.713 9.599 43.918 1.00 53.84 383 GLY A O 1
ATOM 2884 N N . LEU A 1 384 ? -13.638 10.384 45.800 1.00 54.97 384 LEU A N 1
ATOM 2885 C CA . LEU A 1 384 ? -14.778 11.059 45.145 1.00 54.97 384 LEU A CA 1
ATOM 2886 C C . LEU A 1 384 ? -14.359 12.124 44.127 1.00 54.97 384 LEU A C 1
ATOM 2888 O O . LEU A 1 384 ? -15.122 12.411 43.210 1.00 54.97 384 LEU A O 1
ATOM 2892 N N . ALA A 1 385 ? -13.158 12.687 44.263 1.00 58.38 385 ALA A N 1
ATOM 2893 C CA . ALA A 1 385 ? -12.657 13.692 43.335 1.00 58.38 385 ALA A CA 1
ATOM 2894 C C . ALA A 1 385 ? -12.263 13.113 41.962 1.00 58.38 385 ALA A C 1
ATOM 2896 O O . ALA A 1 385 ? -12.261 13.853 40.986 1.00 58.38 385 ALA A O 1
ATOM 2897 N N . SER A 1 386 ? -11.941 11.819 41.857 1.00 61.94 386 SER A N 1
ATOM 2898 C CA . SER A 1 386 ? -11.362 11.221 40.640 1.00 61.94 386 SER A CA 1
ATOM 2899 C C . SER A 1 386 ? -12.174 10.066 40.046 1.00 61.94 386 SER A C 1
ATOM 2901 O O . SER A 1 386 ? -11.752 9.477 39.051 1.00 61.94 386 SER A O 1
ATOM 2903 N N . HIS A 1 387 ? -13.335 9.744 40.622 1.00 69.75 387 HIS A N 1
ATOM 2904 C CA . HIS A 1 387 ? -14.165 8.621 40.194 1.00 69.75 387 HIS A CA 1
ATOM 2905 C C . HIS A 1 387 ? -15.451 9.073 39.484 1.00 69.75 387 HIS A C 1
ATOM 2907 O O . HIS A 1 387 ? -16.175 9.938 39.977 1.00 69.75 387 HIS A O 1
ATOM 2913 N N . GLY A 1 388 ? -15.764 8.446 38.346 1.00 76.06 388 GLY A N 1
ATOM 2914 C CA . GLY A 1 388 ? -16.940 8.744 37.526 1.00 76.06 388 GLY A CA 1
ATOM 2915 C C . GLY A 1 388 ? -16.615 9.593 36.296 1.00 76.06 388 GLY A C 1
ATOM 2916 O O . GLY A 1 388 ? -15.476 9.650 35.834 1.00 76.06 388 GLY A O 1
ATOM 2917 N N . ALA A 1 389 ? -17.636 10.226 35.722 1.00 78.75 389 ALA A N 1
ATOM 2918 C CA . ALA A 1 389 ? -17.501 11.069 34.538 1.00 78.75 389 ALA A CA 1
ATOM 2919 C C . ALA A 1 389 ? -18.233 12.399 34.732 1.00 78.75 389 ALA A C 1
ATOM 2921 O O . ALA A 1 389 ? -19.325 12.444 35.311 1.00 78.75 389 ALA A O 1
ATOM 2922 N N . LEU A 1 390 ? -17.659 13.491 34.217 1.00 79.06 390 LEU A N 1
ATOM 2923 C CA . LEU A 1 390 ? -18.382 14.757 34.179 1.00 79.06 390 LEU A CA 1
ATOM 2924 C C . LEU A 1 390 ? -19.587 14.641 33.251 1.00 79.06 390 LEU A C 1
ATOM 2926 O O . LEU A 1 390 ? -19.495 14.210 32.103 1.00 79.06 390 LEU A O 1
ATOM 2930 N N . ARG A 1 391 ? -20.737 15.080 33.759 1.00 82.88 391 ARG A N 1
ATOM 2931 C CA . ARG A 1 391 ? -21.972 15.116 32.985 1.00 82.88 391 ARG A CA 1
ATOM 2932 C C . ARG A 1 391 ? -21.867 16.186 31.899 1.00 82.88 391 ARG A C 1
ATOM 2934 O O . ARG A 1 391 ? -21.637 17.355 32.210 1.00 82.88 391 ARG A O 1
ATOM 2941 N N . GLU A 1 392 ? -22.087 15.790 30.651 1.00 86.00 392 GLU A N 1
ATOM 2942 C CA . GLU A 1 392 ? -22.119 16.707 29.507 1.00 86.00 392 GLU A CA 1
ATOM 2943 C C . GLU A 1 392 ? -23.178 17.816 29.693 1.00 86.00 392 GLU A C 1
ATOM 2945 O O . GLU A 1 392 ? -24.219 17.559 30.317 1.00 86.00 392 GLU A O 1
ATOM 2950 N N . PRO A 1 393 ? -22.964 19.034 29.154 1.00 89.94 393 PRO A N 1
ATOM 2951 C CA . PRO A 1 393 ? -23.916 20.142 29.261 1.00 89.94 393 PRO A CA 1
ATOM 2952 C C . PRO A 1 393 ? -25.357 19.768 28.889 1.00 89.94 393 PRO A C 1
ATOM 2954 O O . PRO A 1 393 ? -26.280 20.047 29.660 1.00 89.94 393 PRO A O 1
ATOM 2957 N N . ILE A 1 394 ? -25.563 19.052 27.776 1.00 88.62 394 ILE A N 1
ATOM 2958 C CA . ILE A 1 394 ? -26.907 18.630 27.357 1.00 88.62 394 ILE A CA 1
ATOM 2959 C C . ILE A 1 394 ? -27.550 17.658 28.354 1.00 88.62 394 ILE A C 1
ATOM 2961 O O . ILE A 1 394 ? -28.742 17.748 28.646 1.00 88.62 394 ILE A O 1
ATOM 2965 N N . LEU A 1 395 ? -26.758 16.760 28.948 1.00 89.38 395 LEU A N 1
ATOM 2966 C CA . LEU A 1 395 ? -27.245 15.804 29.941 1.00 89.38 395 LEU A CA 1
ATOM 2967 C C . LEU A 1 395 ? -27.616 16.493 31.257 1.00 89.38 395 LEU A C 1
ATOM 2969 O O . LEU A 1 395 ? -28.530 16.030 31.938 1.00 89.38 395 LEU A O 1
ATOM 2973 N N . LYS A 1 396 ? -26.954 17.600 31.622 1.00 91.06 396 LYS A N 1
ATOM 2974 C CA . LYS A 1 396 ? -27.357 18.423 32.775 1.00 91.06 396 LYS A CA 1
ATOM 2975 C C . LYS A 1 396 ? -28.742 19.030 32.553 1.00 91.06 396 LYS A C 1
ATOM 2977 O O . LYS A 1 396 ? -29.584 18.934 33.444 1.00 91.06 396 LYS A O 1
ATOM 2982 N N . LEU A 1 397 ? -28.995 19.576 31.363 1.00 90.50 397 LEU A N 1
ATOM 2983 C CA . LEU A 1 397 ? -30.298 20.135 31.001 1.00 90.50 397 LEU A CA 1
ATOM 2984 C C . LEU A 1 397 ? -31.396 19.063 31.004 1.00 90.50 397 LEU A C 1
ATOM 2986 O O . LEU A 1 397 ? -32.421 19.236 31.657 1.00 90.50 397 LEU A O 1
ATOM 2990 N N . VAL A 1 398 ? -31.158 17.920 30.351 1.00 90.94 398 VAL A N 1
ATOM 2991 C CA . VAL A 1 398 ? -32.115 16.799 30.334 1.00 90.94 398 VAL A CA 1
ATOM 2992 C C . VAL A 1 398 ? -32.403 16.302 31.751 1.00 90.94 398 VAL A C 1
ATOM 2994 O O . VAL A 1 398 ? -33.554 16.040 32.095 1.00 90.94 398 VAL A O 1
ATOM 2997 N N . HIS A 1 399 ? -31.378 16.193 32.596 1.00 93.12 399 HIS A N 1
ATOM 2998 C CA . HIS A 1 399 ? -31.563 15.782 33.982 1.00 93.12 399 HIS A CA 1
ATOM 2999 C C . HIS A 1 399 ? -32.403 16.788 34.774 1.00 93.12 399 HIS A C 1
ATOM 3001 O O . HIS A 1 399 ? -33.269 16.362 35.532 1.00 93.12 399 HIS A O 1
ATOM 3007 N N . LEU A 1 400 ? -32.181 18.094 34.589 1.00 92.81 400 LEU A N 1
ATOM 3008 C CA . LEU A 1 400 ? -32.983 19.143 35.222 1.00 92.81 400 LEU A CA 1
ATOM 3009 C C . LEU A 1 400 ? -34.454 19.051 34.799 1.00 92.81 400 LEU A C 1
ATOM 3011 O O . LEU A 1 400 ? -35.348 19.061 35.638 1.00 92.81 400 LEU A O 1
ATOM 3015 N N . MET A 1 401 ? -34.717 18.907 33.501 1.00 92.19 401 MET A N 1
ATOM 3016 C CA . MET A 1 401 ? -36.083 18.767 32.991 1.00 92.19 401 MET A CA 1
ATOM 3017 C C . MET A 1 401 ? -36.783 17.543 33.587 1.00 92.19 401 MET A C 1
ATOM 3019 O O . MET A 1 401 ? -37.933 17.631 34.009 1.00 92.19 401 MET A O 1
ATOM 3023 N N . ARG A 1 402 ? -36.074 16.410 33.681 1.00 92.88 402 ARG A N 1
ATOM 3024 C CA . ARG A 1 402 ? -36.603 15.186 34.295 1.00 92.88 402 ARG A CA 1
ATOM 3025 C C . ARG A 1 402 ? -36.844 15.337 35.795 1.00 92.88 402 ARG A C 1
ATOM 3027 O O . ARG A 1 402 ? -37.858 14.845 36.271 1.00 92.88 402 ARG A O 1
ATOM 3034 N N . SER A 1 403 ? -35.949 15.998 36.533 1.00 95.94 403 SER A N 1
ATOM 3035 C CA . SER A 1 403 ? -36.115 16.198 37.982 1.00 95.94 403 SER A CA 1
ATOM 3036 C C . SER A 1 403 ? -37.262 17.143 38.326 1.00 95.94 403 SER A C 1
ATOM 3038 O O . SER A 1 403 ? -37.819 17.045 39.409 1.00 95.94 403 SER A O 1
ATOM 3040 N N . MET A 1 404 ? -37.612 18.043 37.407 1.00 95.31 404 MET A N 1
ATOM 3041 C CA . MET A 1 404 ? -38.773 18.927 37.528 1.00 95.31 404 MET A CA 1
ATOM 3042 C C . MET A 1 404 ? -40.059 18.290 36.982 1.00 95.31 404 MET A C 1
ATOM 3044 O O . MET A 1 404 ? -41.062 18.985 36.851 1.00 95.31 404 MET A O 1
ATOM 3048 N N . GLU A 1 405 ? -40.013 17.006 36.602 1.00 92.44 405 GLU A N 1
ATOM 3049 C CA . GLU A 1 405 ? -41.117 16.281 35.962 1.00 92.44 405 GLU A CA 1
ATOM 3050 C C . GLU A 1 405 ? -41.723 17.041 34.772 1.00 92.44 405 GLU A C 1
ATOM 3052 O O . GLU A 1 405 ? -42.933 17.023 34.548 1.00 92.44 405 GLU A O 1
ATOM 3057 N N . TYR A 1 406 ? -40.875 17.730 34.000 1.00 90.81 406 TYR A N 1
ATOM 3058 C CA . TYR A 1 406 ? -41.326 18.553 32.888 1.00 90.81 406 TYR A CA 1
ATOM 3059 C C . TYR A 1 406 ? -42.139 17.716 31.893 1.00 90.81 406 TYR A C 1
ATOM 3061 O O . TYR A 1 406 ? -41.652 16.728 31.335 1.00 90.81 406 TYR A O 1
ATOM 3069 N N . GLN A 1 407 ? -43.368 18.156 31.641 1.00 87.50 407 GLN A N 1
ATOM 3070 C CA . GLN A 1 407 ? -44.234 17.637 30.595 1.00 87.50 407 GLN A CA 1
ATOM 3071 C C . GLN A 1 407 ? -44.650 18.800 29.705 1.00 87.50 407 GLN A C 1
ATOM 3073 O O . GLN A 1 407 ? -45.142 19.820 30.189 1.00 87.50 407 GLN A O 1
ATOM 3078 N N . ASP A 1 408 ? -44.450 18.643 28.400 1.00 86.75 408 ASP A N 1
ATOM 3079 C CA . ASP A 1 408 ? -44.975 19.599 27.437 1.00 86.75 408 ASP A CA 1
ATOM 3080 C C . ASP A 1 408 ? -46.507 19.501 27.391 1.00 86.75 408 ASP A C 1
ATOM 3082 O O . ASP A 1 408 ? -47.066 18.398 27.384 1.00 86.75 408 ASP A O 1
ATOM 3086 N N . ARG A 1 409 ? -47.185 20.654 27.362 1.00 82.38 409 ARG A N 1
ATOM 3087 C CA . ARG A 1 409 ? -48.650 20.736 27.466 1.00 82.38 409 ARG A CA 1
ATOM 3088 C C . ARG A 1 409 ? -49.358 19.949 26.365 1.00 82.38 409 ARG A C 1
ATOM 3090 O O . ARG A 1 409 ? -50.389 19.335 26.627 1.00 82.38 409 ARG A O 1
ATOM 3097 N N . ASP A 1 410 ? -48.774 19.928 25.173 1.00 87.75 410 ASP A N 1
ATOM 3098 C CA . ASP A 1 410 ? -49.353 19.291 23.994 1.00 87.75 410 ASP A CA 1
ATOM 3099 C C . ASP A 1 410 ? -48.642 17.962 23.667 1.00 87.75 410 ASP A C 1
ATOM 3101 O O . ASP A 1 410 ? -48.844 17.387 22.597 1.00 87.75 410 ASP A O 1
ATOM 3105 N N . ARG A 1 411 ? -47.802 17.455 24.591 1.00 83.69 411 ARG A N 1
ATOM 3106 C CA . ARG A 1 411 ? -46.867 16.332 24.368 1.00 83.69 411 ARG A CA 1
ATOM 3107 C C . ARG A 1 411 ? -45.997 16.541 23.120 1.00 83.69 411 ARG A C 1
ATOM 3109 O O . ARG A 1 411 ? -45.601 15.576 22.463 1.00 83.69 411 ARG A O 1
ATOM 3116 N N . GLY A 1 412 ? -45.726 17.802 22.791 1.00 82.75 412 GLY A N 1
ATOM 3117 C CA . GLY A 1 412 ? -44.911 18.201 21.660 1.00 82.75 412 GLY A CA 1
ATOM 3118 C C . GLY A 1 412 ? -43.429 17.917 21.881 1.00 82.75 412 GLY A C 1
ATOM 3119 O O . GLY A 1 412 ? -42.977 17.547 22.968 1.00 82.75 412 GLY A O 1
ATOM 3120 N N . GLN A 1 413 ? -42.648 18.096 20.817 1.00 83.06 413 GLN A N 1
ATOM 3121 C CA . GLN A 1 413 ? -41.195 18.055 20.924 1.00 83.06 413 GLN A CA 1
ATOM 3122 C C . GLN A 1 413 ? -40.700 19.269 21.708 1.00 83.06 413 GLN A C 1
ATOM 3124 O O . GLN A 1 413 ? -41.102 20.400 21.444 1.00 83.06 413 GLN A O 1
ATOM 3129 N N . VAL A 1 414 ? -39.772 19.034 22.632 1.00 84.50 414 VAL A N 1
ATOM 3130 C CA . VAL A 1 414 ? -39.086 20.114 23.342 1.00 84.50 414 VAL A CA 1
ATOM 3131 C C . VAL A 1 414 ? -38.168 20.834 22.361 1.00 84.50 414 VAL A C 1
ATOM 3133 O O . VAL A 1 414 ? -37.201 20.253 21.867 1.00 84.50 414 VAL A O 1
ATOM 3136 N N . ILE A 1 415 ? -38.460 22.104 22.086 1.00 84.56 415 ILE A N 1
ATOM 3137 C CA . ILE A 1 415 ? -37.640 22.932 21.201 1.00 84.56 415 ILE A CA 1
ATOM 3138 C C . ILE A 1 415 ? -36.633 23.707 22.044 1.00 84.56 415 ILE A C 1
ATOM 3140 O O . ILE A 1 415 ? -36.976 24.676 22.719 1.00 84.56 415 ILE A O 1
ATOM 3144 N N . LEU A 1 416 ? -35.373 23.294 21.959 1.00 86.12 416 LEU A N 1
ATOM 3145 C CA . LEU A 1 416 ? -34.236 24.008 22.525 1.00 86.12 416 LEU A CA 1
ATOM 3146 C C . LEU A 1 416 ? -33.511 24.733 21.390 1.00 86.12 416 LEU A C 1
ATOM 3148 O O . LEU A 1 416 ? -33.132 24.112 20.398 1.00 86.12 416 LEU A O 1
ATOM 3152 N N . ARG A 1 417 ? -33.362 26.053 21.508 1.00 86.88 417 ARG A N 1
ATOM 3153 C CA . ARG A 1 417 ? -32.730 26.903 20.489 1.00 86.88 417 ARG A CA 1
ATOM 3154 C C . ARG A 1 417 ? -31.334 27.293 20.946 1.00 86.88 417 ARG A C 1
ATOM 3156 O O . ARG A 1 417 ? -31.136 27.500 22.137 1.00 86.88 417 ARG A O 1
ATOM 3163 N N . GLU A 1 418 ? -30.404 27.381 19.996 1.00 88.19 418 GLU A N 1
ATOM 3164 C CA . GLU A 1 418 ? -29.090 28.015 20.199 1.00 88.19 418 GLU A CA 1
ATOM 3165 C C . GLU A 1 418 ? -28.291 27.447 21.395 1.00 88.19 418 GLU A C 1
ATOM 3167 O O . GLU A 1 418 ? -27.534 28.134 22.073 1.00 88.19 418 GLU A O 1
ATOM 3172 N N . LEU A 1 419 ? -28.453 26.149 21.697 1.00 89.88 419 LEU A N 1
ATOM 3173 C CA . LEU A 1 419 ? -27.684 25.497 22.768 1.00 89.88 419 LEU A CA 1
ATOM 3174 C C . LEU A 1 419 ? -26.173 25.515 22.507 1.00 89.88 419 LEU A C 1
ATOM 3176 O O . LEU A 1 419 ? -25.394 25.425 23.457 1.00 89.88 419 LEU A O 1
ATOM 3180 N N . GLN A 1 420 ? -25.747 25.629 21.247 1.00 89.12 420 GLN A N 1
ATOM 3181 C CA . GLN A 1 420 ? -24.330 25.722 20.919 1.00 89.12 420 GLN A CA 1
ATOM 3182 C C . GLN A 1 420 ? -23.738 27.026 21.462 1.00 89.12 420 GLN A C 1
ATOM 3184 O O . GLN A 1 420 ? -22.651 27.015 22.029 1.00 89.12 420 GLN A O 1
ATOM 3189 N N . GLU A 1 421 ? -24.478 28.124 21.356 1.00 90.44 421 GLU A N 1
ATOM 3190 C CA . GLU A 1 421 ? -24.109 29.454 21.829 1.00 90.44 421 GLU A CA 1
ATOM 3191 C C . GLU A 1 421 ? -24.299 29.596 23.346 1.00 90.44 421 GLU A C 1
ATOM 3193 O O . GLU A 1 421 ? -23.507 30.264 24.007 1.00 90.44 421 GLU A O 1
ATOM 3198 N N . ILE A 1 422 ? -25.327 28.951 23.911 1.00 90.19 422 ILE A N 1
ATOM 3199 C CA . ILE A 1 422 ? -25.691 29.101 25.330 1.00 90.19 422 ILE A CA 1
ATOM 3200 C C . ILE A 1 422 ? -24.876 28.172 26.239 1.00 90.19 422 ILE A C 1
ATOM 3202 O O . ILE A 1 422 ? -24.406 28.595 27.294 1.00 90.19 422 ILE A O 1
ATOM 3206 N N . ILE A 1 423 ? -24.740 26.893 25.872 1.00 89.56 423 ILE A N 1
ATOM 3207 C CA . ILE A 1 423 ? -24.100 25.864 26.713 1.00 89.56 423 ILE A CA 1
ATOM 3208 C C . ILE A 1 423 ? -22.917 25.166 26.032 1.00 89.56 423 ILE A C 1
ATOM 3210 O O . ILE A 1 423 ? -22.364 24.221 26.595 1.00 89.56 423 ILE A O 1
ATOM 3214 N N . GLY A 1 424 ? -22.524 25.607 24.832 1.00 88.81 424 GLY A N 1
ATOM 3215 C CA . GLY A 1 424 ? -21.378 25.056 24.102 1.00 88.81 424 GLY A CA 1
ATOM 3216 C C . GLY A 1 424 ? -21.632 23.705 23.427 1.00 88.81 424 GLY A C 1
ATOM 3217 O O . GLY A 1 424 ? -20.693 23.117 22.888 1.00 88.81 424 GLY A O 1
ATOM 3218 N N . GLN A 1 425 ? -22.865 23.186 23.465 1.00 90.81 425 GLN A N 1
ATOM 3219 C CA . GLN A 1 425 ? -23.192 21.852 22.961 1.00 90.81 425 GLN A CA 1
ATOM 3220 C C . GLN A 1 425 ? -24.629 21.783 22.428 1.00 90.81 425 GLN A C 1
ATOM 3222 O O . GLN A 1 425 ? -25.589 21.853 23.197 1.00 90.81 425 GLN A O 1
ATOM 3227 N N . PHE A 1 426 ? -24.780 21.548 21.124 1.00 89.88 426 PHE A N 1
ATOM 3228 C CA . PHE A 1 426 ? -26.064 21.243 20.486 1.00 89.88 426 PHE A CA 1
ATOM 3229 C C . PHE A 1 426 ? -26.052 19.829 19.872 1.00 89.88 426 PHE A C 1
ATOM 3231 O O . PHE A 1 426 ? -25.069 19.444 19.230 1.00 89.88 426 PHE A O 1
ATOM 3238 N N . PRO A 1 427 ? -27.121 19.020 20.028 1.00 86.69 427 PRO A N 1
ATOM 3239 C CA . PRO A 1 427 ? -27.201 17.701 19.400 1.00 86.69 427 PRO A CA 1
ATOM 3240 C C . PRO A 1 427 ? -26.895 17.745 17.895 1.00 86.69 427 PRO A C 1
ATOM 3242 O O . PRO A 1 427 ? -27.498 18.516 17.157 1.00 86.69 427 PRO A O 1
ATOM 3245 N N . TYR A 1 428 ? -25.976 16.896 17.431 1.00 85.56 428 TYR A N 1
ATOM 3246 C CA . TYR A 1 428 ? -25.542 16.817 16.025 1.00 85.56 428 TYR A CA 1
ATOM 3247 C C . TYR A 1 428 ? -24.757 18.026 15.480 1.00 85.56 428 TYR A C 1
ATOM 3249 O O . TYR A 1 428 ? -24.455 18.047 14.291 1.00 85.56 428 TYR A O 1
ATOM 3257 N N . GLN A 1 429 ? -24.352 18.985 16.319 1.00 89.50 429 GLN A N 1
ATOM 3258 C CA . GLN A 1 429 ? -23.487 20.107 15.915 1.00 89.50 429 GLN A CA 1
ATOM 3259 C C . GLN A 1 429 ? -22.068 19.969 16.466 1.00 89.50 429 GLN A C 1
ATOM 3261 O O . GLN A 1 429 ? -21.496 20.901 17.027 1.00 89.50 429 GLN A O 1
ATOM 3266 N N . SER A 1 430 ? -21.489 18.777 16.334 1.00 88.19 430 SER A N 1
ATOM 3267 C CA . SER A 1 430 ? -20.094 18.606 16.716 1.00 88.19 430 SER A CA 1
ATOM 3268 C C . SER A 1 430 ? -19.182 19.496 15.850 1.00 88.19 430 SER A C 1
ATOM 3270 O O . SER A 1 430 ? -19.332 19.494 14.627 1.00 88.19 430 SER A O 1
ATOM 3272 N N . PRO A 1 431 ? -18.210 20.212 16.448 1.00 85.19 431 PRO A N 1
ATOM 3273 C CA . PRO A 1 431 ? -17.322 21.108 15.707 1.00 85.19 431 PRO A CA 1
ATOM 3274 C C . PRO A 1 431 ? -16.253 20.373 14.882 1.00 85.19 431 PRO A C 1
ATOM 3276 O O . PRO A 1 431 ? -15.607 20.987 14.036 1.00 85.19 431 PRO A O 1
ATOM 3279 N N . SER A 1 432 ? -16.016 19.080 15.131 1.00 86.12 432 SER A N 1
ATOM 3280 C CA . SER A 1 432 ? -14.986 18.302 14.436 1.00 86.12 432 SER A CA 1
ATOM 3281 C C . SER A 1 432 ? -15.309 16.806 14.412 1.00 86.12 432 SER A C 1
ATOM 3283 O O . SER A 1 432 ? -16.157 16.319 15.155 1.00 86.12 432 SER A O 1
ATOM 3285 N N . VAL A 1 433 ? -14.555 16.034 13.627 1.00 80.12 433 VAL A N 1
ATOM 3286 C CA . VAL A 1 433 ? -14.627 14.558 13.636 1.00 80.12 433 VAL A CA 1
ATOM 3287 C C . VAL A 1 433 ? -14.259 13.928 14.991 1.00 80.12 433 VAL A C 1
ATOM 3289 O O . VAL A 1 433 ? -14.510 12.744 15.202 1.00 80.12 433 VAL A O 1
ATOM 3292 N N . PHE A 1 434 ? -13.688 14.704 15.919 1.00 77.94 434 PHE A N 1
ATOM 3293 C CA . PHE A 1 434 ? -13.307 14.263 17.261 1.00 77.94 434 PHE A CA 1
ATOM 3294 C C . PHE A 1 434 ? -14.350 14.581 18.340 1.00 77.94 434 PHE A C 1
ATOM 3296 O O . PHE A 1 434 ? -14.074 14.400 19.520 1.00 77.94 434 PHE A O 1
ATOM 3303 N N . ASN A 1 435 ? -15.563 14.980 17.948 1.00 83.94 435 ASN A N 1
ATOM 3304 C CA . ASN A 1 435 ? -16.644 15.353 18.860 1.00 83.94 435 ASN A CA 1
ATOM 3305 C C . ASN A 1 435 ? -16.385 16.692 19.608 1.00 83.94 435 ASN A C 1
ATOM 3307 O O . ASN A 1 435 ? -15.539 17.481 19.190 1.00 83.94 435 ASN A O 1
ATOM 3311 N N . PHE A 1 436 ? -17.165 17.003 20.655 1.00 86.06 436 PHE A N 1
ATOM 3312 C CA . PHE A 1 436 ? -17.020 18.223 21.479 1.00 86.06 436 PHE A CA 1
ATOM 3313 C C . PHE A 1 436 ? -15.773 18.225 22.380 1.00 86.06 436 PHE A C 1
ATOM 3315 O O . PHE A 1 436 ? -15.273 19.293 22.720 1.00 86.06 436 PHE A O 1
ATOM 3322 N N . TYR A 1 437 ? -15.274 17.045 22.754 1.00 81.88 437 TYR A N 1
ATOM 3323 C CA . TYR A 1 437 ? -14.098 16.861 23.607 1.00 81.88 437 TYR A CA 1
ATOM 3324 C C . TYR A 1 437 ? -13.235 15.731 23.043 1.00 81.88 437 TYR A C 1
ATOM 3326 O O . TYR A 1 437 ? -13.772 14.710 22.606 1.00 81.88 437 TYR A O 1
ATOM 3334 N N . LEU A 1 438 ? -11.910 15.895 23.085 1.00 79.81 438 LEU A N 1
ATOM 3335 C CA . LEU A 1 438 ? -10.974 14.824 22.741 1.00 79.81 438 LEU A CA 1
ATOM 3336 C C . LEU A 1 438 ? -11.062 13.674 23.758 1.00 79.81 438 LEU A C 1
ATOM 3338 O O . LEU A 1 438 ? -11.434 13.869 24.914 1.00 79.81 438 LEU A O 1
ATOM 3342 N N . ALA A 1 439 ? -10.693 12.462 23.338 1.00 72.12 439 ALA A N 1
ATOM 3343 C CA . ALA A 1 439 ? -10.732 11.276 24.205 1.00 72.12 439 ALA A CA 1
ATOM 3344 C C . ALA A 1 439 ? -9.725 11.333 25.376 1.00 72.12 439 ALA A C 1
ATOM 3346 O O . ALA A 1 439 ? -9.872 10.614 26.367 1.00 72.12 439 ALA A O 1
ATOM 3347 N N . ASP A 1 440 ? -8.697 12.163 25.238 1.00 75.94 440 ASP A N 1
ATOM 3348 C CA . ASP A 1 440 ? -7.653 12.481 26.210 1.00 75.94 440 ASP A CA 1
ATOM 3349 C C . ASP A 1 440 ? -7.800 13.904 26.771 1.00 75.94 440 ASP A C 1
ATOM 3351 O O . ASP A 1 440 ? -6.862 14.427 27.362 1.00 75.94 440 ASP A O 1
ATOM 3355 N N . TYR A 1 441 ? -8.969 14.535 26.604 1.00 79.69 441 TYR A N 1
ATOM 3356 C CA . TYR A 1 441 ? -9.223 15.851 27.176 1.00 79.69 441 TYR A CA 1
ATOM 3357 C C . TYR A 1 441 ? -9.147 15.791 28.705 1.00 79.69 441 TYR A C 1
ATOM 3359 O O . TYR A 1 441 ? -10.003 15.196 29.366 1.00 79.69 441 TYR A O 1
ATOM 3367 N N . GLU A 1 442 ? -8.119 16.423 29.263 1.00 72.94 442 GLU A N 1
ATOM 3368 C CA . GLU A 1 442 ? -7.952 16.568 30.701 1.00 72.94 442 GLU A CA 1
ATOM 3369 C C . GLU A 1 442 ? -8.824 17.709 31.213 1.00 72.94 442 GLU A C 1
ATOM 3371 O O . GLU A 1 442 ? -8.772 18.846 30.738 1.00 72.94 442 GLU A O 1
ATOM 3376 N N . LEU A 1 443 ? -9.652 17.393 32.203 1.00 69.69 443 LEU A N 1
ATOM 3377 C CA . LEU A 1 443 ? -10.464 18.395 32.863 1.00 69.69 443 LEU A CA 1
ATOM 3378 C C . LEU A 1 443 ? -9.562 19.263 33.741 1.00 69.69 443 LEU A C 1
ATOM 3380 O O . LEU A 1 443 ? -8.745 18.710 34.479 1.00 69.69 443 LEU A O 1
ATOM 3384 N N . PRO A 1 444 ? -9.727 20.597 33.727 1.00 64.69 444 PRO A N 1
ATOM 3385 C CA . PRO A 1 444 ? -9.058 21.466 34.682 1.00 64.69 444 PRO A CA 1
ATOM 3386 C C . PRO A 1 444 ? -9.616 21.175 36.081 1.00 64.69 444 PRO A C 1
ATOM 3388 O O . PRO A 1 444 ? -10.620 21.744 36.511 1.00 64.69 444 PRO A O 1
ATOM 3391 N N . MET A 1 445 ? -8.993 20.226 36.773 1.00 59.00 445 MET A N 1
ATOM 3392 C CA . MET A 1 445 ? -9.272 19.922 38.169 1.00 59.00 445 MET A CA 1
ATOM 3393 C C . MET A 1 445 ? -8.576 20.982 39.028 1.00 59.00 445 MET A C 1
ATOM 3395 O O . MET A 1 445 ? -7.437 21.348 38.721 1.00 59.00 445 MET A O 1
ATOM 3399 N N . PRO A 1 446 ? -9.204 21.487 40.107 1.00 54.53 446 PRO A N 1
ATOM 3400 C CA . PRO A 1 446 ? -8.473 22.273 41.086 1.00 54.53 446 PRO A CA 1
ATOM 3401 C C . PRO A 1 446 ? -7.305 21.415 41.572 1.00 54.53 446 PRO A C 1
ATOM 3403 O O . PRO A 1 446 ? -7.522 20.291 42.031 1.00 54.53 446 PRO A O 1
ATOM 3406 N N . MET A 1 447 ? -6.079 21.922 41.431 1.00 50.09 447 MET A N 1
ATOM 3407 C CA . MET A 1 447 ? -4.902 21.301 42.035 1.00 50.09 447 MET A CA 1
ATOM 3408 C C . MET A 1 447 ? -5.248 21.029 43.506 1.00 50.09 447 MET A C 1
ATOM 3410 O O . MET A 1 447 ? -5.693 21.969 44.179 1.00 50.09 447 MET A O 1
ATOM 3414 N N . PRO A 1 448 ? -5.097 19.795 44.024 1.00 50.50 448 PRO A N 1
ATOM 3415 C CA . PRO A 1 448 ? -5.123 19.617 45.463 1.00 50.50 448 PRO A CA 1
ATOM 3416 C C . PRO A 1 448 ? -4.083 20.588 46.018 1.00 50.50 448 PRO A C 1
ATOM 3418 O O . PRO A 1 448 ? -2.955 20.625 45.519 1.00 50.50 448 PRO A O 1
ATOM 3421 N N . ALA A 1 449 ? -4.491 21.440 46.963 1.00 48.88 449 ALA A N 1
ATOM 3422 C CA . ALA A 1 449 ? -3.556 22.318 47.649 1.00 48.88 449 ALA A CA 1
ATOM 3423 C C . ALA A 1 449 ? -2.359 21.461 48.068 1.00 48.88 449 ALA A C 1
ATOM 3425 O O . ALA A 1 449 ? -2.562 20.368 48.606 1.00 48.88 449 ALA A O 1
ATOM 3426 N N . ALA A 1 450 ? -1.145 21.917 47.739 1.00 42.19 450 ALA A N 1
ATOM 3427 C CA . ALA A 1 450 ? 0.070 21.231 48.151 1.00 42.19 450 ALA A CA 1
ATOM 3428 C C . ALA A 1 450 ? -0.081 20.870 49.637 1.00 42.19 450 ALA A C 1
ATOM 3430 O O . ALA A 1 450 ? -0.521 21.743 50.398 1.00 42.19 450 ALA A O 1
ATOM 3431 N N . PRO A 1 451 ? 0.189 19.616 50.049 1.00 49.28 451 PRO A N 1
ATOM 3432 C CA . PRO A 1 451 ? 0.202 19.298 51.466 1.00 49.28 451 PRO A CA 1
ATOM 3433 C C . PRO A 1 451 ? 1.097 20.339 52.137 1.00 49.28 451 PRO A C 1
ATOM 3435 O O . PRO A 1 451 ? 2.218 20.581 51.680 1.00 49.28 451 PRO A O 1
ATOM 3438 N N . GLY A 1 452 ? 0.545 21.050 53.126 1.00 51.38 452 GLY A N 1
ATOM 3439 C CA . GLY A 1 452 ? 1.326 22.005 53.905 1.00 51.38 452 GLY A CA 1
ATOM 3440 C C . GLY A 1 452 ? 2.581 21.302 54.427 1.00 51.38 452 GLY A C 1
ATOM 3441 O O . GLY A 1 452 ? 2.522 20.086 54.630 1.00 51.38 452 GLY A O 1
ATOM 3442 N N . PRO A 1 453 ? 3.708 22.018 54.582 1.00 51.53 453 PRO A N 1
ATOM 3443 C CA . PRO A 1 453 ? 4.948 21.406 55.043 1.00 51.53 453 PRO A CA 1
ATOM 3444 C C . PRO A 1 453 ? 4.664 20.567 56.292 1.00 51.53 453 PRO A C 1
ATOM 3446 O O . PRO A 1 453 ? 3.984 21.037 57.209 1.00 51.53 453 PRO A O 1
ATOM 3449 N N . GLU A 1 454 ? 5.116 19.311 56.267 1.00 50.19 454 GLU A N 1
ATOM 3450 C CA . GLU A 1 454 ? 5.024 18.409 57.412 1.00 50.19 454 GLU A CA 1
ATOM 3451 C C . GLU A 1 454 ? 5.605 19.124 58.645 1.00 50.19 454 GLU A C 1
ATOM 3453 O O . GLU A 1 454 ? 6.631 19.801 58.514 1.00 50.19 454 GLU A O 1
ATOM 3458 N N . PRO A 1 455 ? 4.946 19.056 59.819 1.00 58.28 455 PRO A N 1
ATOM 3459 C CA . PRO A 1 455 ? 5.506 19.635 61.032 1.00 58.28 455 PRO A CA 1
ATOM 3460 C C . PRO A 1 455 ? 6.889 19.025 61.278 1.00 58.28 455 PRO A C 1
ATOM 3462 O O . PRO A 1 455 ? 7.051 17.808 61.171 1.00 58.28 455 PRO A O 1
ATOM 3465 N N . GLU A 1 456 ? 7.877 19.882 61.555 1.00 50.22 456 GLU A N 1
ATOM 3466 C CA . GLU A 1 456 ? 9.252 19.453 61.816 1.00 50.22 456 GLU A CA 1
ATOM 3467 C C . GLU A 1 456 ? 9.265 18.359 62.897 1.00 50.22 456 GLU A C 1
ATOM 3469 O O . GLU A 1 456 ? 8.545 18.485 63.895 1.00 50.22 456 GLU A O 1
ATOM 3474 N N . PRO A 1 457 ? 10.044 17.277 62.709 1.00 49.97 457 PRO A N 1
ATOM 3475 C CA . PRO A 1 457 ? 10.140 16.220 63.704 1.00 49.97 457 PRO A CA 1
ATOM 3476 C C . PRO A 1 457 ? 10.682 16.795 65.017 1.00 49.97 457 PRO A C 1
ATOM 3478 O O . PRO A 1 457 ? 11.669 17.535 65.019 1.00 49.97 457 PRO A O 1
ATOM 3481 N N . GLU A 1 458 ? 10.024 16.463 66.131 1.00 56.81 458 GLU A N 1
ATOM 3482 C CA . GLU A 1 458 ? 10.505 16.824 67.466 1.00 56.81 458 GLU A CA 1
ATOM 3483 C C . GLU A 1 458 ? 11.927 16.265 67.675 1.00 56.81 458 GLU A C 1
ATOM 3485 O O . GLU A 1 458 ? 12.206 15.141 67.247 1.00 56.81 458 GLU A O 1
ATOM 3490 N N . PRO A 1 459 ? 12.841 17.030 68.302 1.00 47.88 459 PRO A N 1
ATOM 3491 C CA . PRO A 1 459 ? 14.216 16.589 68.499 1.00 47.88 459 PRO A CA 1
ATOM 3492 C C . PRO A 1 459 ? 14.258 15.329 69.371 1.00 47.88 459 PRO A C 1
ATOM 3494 O O . PRO A 1 459 ? 13.677 15.293 70.457 1.00 47.88 459 PRO A O 1
ATOM 3497 N N . GLU A 1 460 ? 14.958 14.302 68.887 1.00 49.34 460 GLU A N 1
ATOM 3498 C CA . GLU A 1 460 ? 15.174 13.054 69.621 1.00 49.34 460 GLU A CA 1
ATOM 3499 C C . GLU A 1 460 ? 15.927 13.320 70.943 1.00 49.34 460 GLU A C 1
ATOM 3501 O O . GLU A 1 460 ? 16.848 14.145 70.968 1.00 49.34 460 GLU A O 1
ATOM 3506 N N . PRO A 1 461 ? 15.562 12.648 72.051 1.00 50.91 461 PRO A N 1
ATOM 3507 C CA . PRO A 1 461 ? 16.255 12.807 73.325 1.00 50.91 461 PRO A CA 1
ATOM 3508 C C . PRO A 1 461 ? 17.683 12.240 73.257 1.00 50.91 461 PRO A C 1
ATOM 3510 O O . PRO A 1 461 ? 17.906 11.153 72.724 1.00 50.91 461 PRO A O 1
ATOM 3513 N N . GLU A 1 462 ? 18.642 12.985 73.818 1.00 46.66 462 GLU A N 1
ATOM 3514 C CA . GLU A 1 462 ? 20.059 12.606 73.902 1.00 46.66 462 GLU A CA 1
ATOM 3515 C C . GLU A 1 462 ? 20.242 11.224 74.553 1.00 46.66 462 GLU A C 1
ATOM 3517 O O . GLU A 1 462 ? 19.661 10.922 75.595 1.00 46.66 462 GLU A O 1
ATOM 3522 N N . SER A 1 463 ? 21.075 10.383 73.934 1.00 43.72 463 SER A N 1
ATOM 3523 C CA . SER A 1 463 ? 21.383 9.032 74.403 1.00 43.72 463 SER A CA 1
ATOM 3524 C C . SER A 1 463 ? 22.150 9.058 75.728 1.00 43.72 463 SER A C 1
ATOM 3526 O O . SER A 1 463 ? 23.280 9.551 75.783 1.00 43.72 463 SER A O 1
ATOM 3528 N N . GLU A 1 464 ? 21.571 8.473 76.775 1.00 44.47 464 GLU A N 1
ATOM 3529 C CA . GLU A 1 464 ? 22.274 8.170 78.022 1.00 44.47 464 GLU A CA 1
ATOM 3530 C C . GLU A 1 464 ? 23.354 7.095 77.791 1.00 44.47 464 GLU A C 1
ATOM 3532 O O . GLU A 1 464 ? 23.178 6.137 77.038 1.00 44.47 464 GLU A O 1
ATOM 3537 N N . HIS A 1 465 ? 24.511 7.298 78.419 1.00 40.22 465 HIS A N 1
ATOM 3538 C CA . HIS A 1 465 ? 25.713 6.476 78.305 1.00 40.22 465 HIS A CA 1
ATOM 3539 C C . HIS A 1 465 ? 25.629 5.283 79.276 1.00 40.22 465 HIS A C 1
ATOM 3541 O O . HIS A 1 465 ? 25.615 5.496 80.489 1.00 40.22 465 HIS A O 1
ATOM 3547 N N . GLU A 1 466 ? 25.606 4.043 78.776 1.00 43.28 466 GLU A N 1
ATOM 3548 C CA . GLU A 1 466 ? 25.769 2.834 79.603 1.00 43.28 466 GLU A CA 1
ATOM 3549 C C . GLU A 1 466 ? 27.226 2.315 79.559 1.00 43.28 466 GLU A C 1
ATOM 3551 O O . GLU A 1 466 ? 27.851 2.353 78.496 1.00 43.28 466 GLU A O 1
ATOM 3556 N N . PRO A 1 467 ? 27.796 1.856 80.695 1.00 45.75 467 PRO A N 1
ATOM 3557 C CA . PRO A 1 467 ? 29.215 1.505 80.817 1.00 45.75 467 PRO A CA 1
ATOM 3558 C C . PRO A 1 467 ? 29.558 0.068 80.368 1.00 45.75 467 PRO A C 1
ATOM 3560 O O . PRO A 1 467 ? 28.720 -0.831 80.390 1.00 45.75 467 PRO A O 1
ATOM 3563 N N . GLU A 1 468 ? 30.830 -0.129 79.993 1.00 40.53 468 GLU A N 1
ATOM 3564 C CA . GLU A 1 468 ? 31.426 -1.370 79.461 1.00 40.53 468 GLU A CA 1
ATOM 3565 C C . GLU A 1 468 ? 31.364 -2.590 80.413 1.00 40.53 468 GLU A C 1
ATOM 3567 O O . GLU A 1 468 ? 31.527 -2.430 81.626 1.00 40.53 468 GLU A O 1
ATOM 3572 N N . PRO A 1 469 ? 31.227 -3.826 79.881 1.00 44.22 469 PRO A N 1
ATOM 3573 C CA . PRO A 1 469 ? 31.346 -5.061 80.656 1.00 44.22 469 PRO A CA 1
ATOM 3574 C C . PRO A 1 469 ? 32.766 -5.673 80.638 1.00 44.22 469 PRO A C 1
ATOM 3576 O O . PRO A 1 469 ? 33.439 -5.717 79.608 1.00 44.22 469 PRO A O 1
ATOM 3579 N N . GLU A 1 470 ? 33.184 -6.207 81.791 1.00 38.47 470 GLU A N 1
ATOM 3580 C CA . GLU A 1 470 ? 34.420 -6.979 82.035 1.00 38.47 470 GLU A CA 1
ATOM 3581 C C . GLU A 1 470 ? 34.265 -8.502 81.738 1.00 38.47 470 GLU A C 1
ATOM 3583 O O . GLU A 1 470 ? 33.139 -8.986 81.601 1.00 38.47 470 GLU A O 1
ATOM 3588 N N . PRO A 1 471 ? 35.373 -9.272 81.599 1.00 42.31 471 PRO A N 1
ATOM 3589 C CA . PRO A 1 471 ? 35.482 -10.379 80.639 1.00 42.31 471 PRO A CA 1
ATOM 3590 C C . PRO A 1 471 ? 35.134 -11.794 81.151 1.00 42.31 471 PRO A C 1
ATOM 3592 O O . PRO A 1 471 ? 35.116 -12.084 82.346 1.00 42.31 471 PRO A O 1
ATOM 3595 N N . GLU A 1 472 ? 34.904 -12.684 80.177 1.00 40.06 472 GLU A N 1
ATOM 3596 C CA . GLU A 1 472 ? 34.476 -14.087 80.292 1.00 40.06 472 GLU A CA 1
ATOM 3597 C C . GLU A 1 472 ? 35.508 -15.043 80.927 1.00 40.06 472 GLU A C 1
ATOM 3599 O O . GLU A 1 472 ? 36.716 -14.920 80.722 1.00 40.06 472 GLU A O 1
ATOM 3604 N N . ALA A 1 473 ? 34.999 -16.074 81.616 1.00 35.84 473 ALA A N 1
ATOM 3605 C CA . ALA A 1 473 ? 35.755 -17.232 82.092 1.00 35.84 473 ALA A CA 1
ATOM 3606 C C . ALA A 1 473 ? 35.220 -18.546 81.486 1.00 35.84 473 ALA A C 1
ATOM 3608 O O . ALA A 1 473 ? 34.015 -18.783 81.402 1.00 35.84 473 ALA A O 1
ATOM 3609 N N . GLU A 1 474 ? 36.166 -19.389 81.075 1.00 34.41 474 GLU A N 1
ATOM 3610 C CA . GLU A 1 474 ? 36.042 -20.676 80.383 1.00 34.41 474 GLU A CA 1
ATOM 3611 C C . GLU A 1 474 ? 35.319 -21.779 81.195 1.00 34.41 474 GLU A C 1
ATOM 3613 O O . GLU A 1 474 ? 35.455 -21.841 82.415 1.00 34.41 474 GLU A O 1
ATOM 3618 N N . ASN A 1 475 ? 34.651 -22.737 80.523 1.00 31.06 475 ASN A N 1
ATOM 3619 C CA . ASN A 1 475 ? 35.152 -24.107 80.233 1.00 31.06 475 ASN A CA 1
ATOM 3620 C C . ASN A 1 475 ? 34.016 -25.160 80.038 1.00 31.06 475 ASN A C 1
ATOM 3622 O O . ASN A 1 475 ? 33.117 -25.257 80.862 1.00 31.06 475 ASN A O 1
ATOM 3626 N N . ARG A 1 476 ? 34.131 -25.958 78.952 1.00 29.20 476 ARG A N 1
ATOM 3627 C CA . ARG A 1 476 ? 33.957 -27.439 78.778 1.00 29.20 476 ARG A CA 1
ATOM 3628 C C . ARG A 1 476 ? 32.943 -28.249 79.637 1.00 29.20 476 ARG A C 1
ATOM 3630 O O . ARG A 1 476 ? 32.834 -28.023 80.825 1.00 29.20 476 ARG A O 1
ATOM 3637 N N . THR A 1 477 ? 32.288 -29.356 79.236 1.00 31.86 477 THR A N 1
ATOM 3638 C CA . THR A 1 477 ? 32.089 -30.192 78.018 1.00 31.86 477 THR A CA 1
ATOM 3639 C C . THR A 1 477 ? 31.166 -31.385 78.392 1.00 31.86 477 THR A C 1
ATOM 3641 O O . THR A 1 477 ? 31.175 -31.813 79.539 1.00 31.86 477 THR A O 1
ATOM 3644 N N . SER A 1 478 ? 30.499 -31.985 77.388 1.00 33.41 478 SER A N 1
ATOM 3645 C CA . SER A 1 478 ? 30.208 -33.434 77.176 1.00 33.41 478 SER A CA 1
ATOM 3646 C C . SER A 1 478 ? 29.439 -34.316 78.191 1.00 33.41 478 SER A C 1
ATOM 3648 O O . SER A 1 478 ? 29.848 -34.481 79.330 1.00 33.41 478 SER A O 1
ATOM 3650 N N . ASN A 1 479 ? 28.487 -35.096 77.655 1.00 32.06 479 ASN A N 1
ATOM 3651 C CA . ASN A 1 479 ? 28.218 -36.517 77.966 1.00 32.06 479 ASN A CA 1
ATOM 3652 C C . ASN A 1 479 ? 28.324 -37.262 76.611 1.00 32.06 479 ASN A C 1
ATOM 3654 O O . ASN A 1 479 ? 27.823 -36.732 75.626 1.00 32.06 479 ASN A O 1
ATOM 3658 N N . GLY A 1 480 ? 28.938 -38.427 76.393 1.00 33.19 480 GLY A N 1
ATOM 3659 C CA . GLY A 1 480 ? 29.448 -39.483 77.264 1.00 33.19 480 GLY A CA 1
ATOM 3660 C C . GLY A 1 480 ? 28.902 -40.836 76.771 1.00 33.19 480 GLY A C 1
ATOM 3661 O O . GLY A 1 480 ? 27.694 -41.012 76.847 1.00 33.19 480 GLY A O 1
ATOM 3662 N N . THR A 1 481 ? 29.760 -41.750 76.279 1.00 31.19 481 THR A N 1
ATOM 3663 C CA . THR A 1 481 ? 29.723 -43.215 76.554 1.00 31.19 481 THR A CA 1
ATOM 3664 C C . THR A 1 481 ? 30.919 -43.968 75.931 1.00 31.19 481 THR A C 1
ATOM 3666 O O . THR A 1 481 ? 31.023 -44.051 74.711 1.00 31.19 481 THR A O 1
ATOM 3669 N N . ASN A 1 482 ? 31.776 -44.486 76.830 1.00 33.66 482 ASN A N 1
ATOM 3670 C CA . ASN A 1 482 ? 32.624 -45.707 76.885 1.00 33.66 482 ASN A CA 1
ATOM 3671 C C . ASN A 1 482 ? 32.840 -46.543 75.607 1.00 33.66 482 ASN A C 1
ATOM 3673 O O . ASN A 1 482 ? 31.877 -46.887 74.936 1.00 33.66 482 ASN A O 1
ATOM 3677 N N . GLY A 1 483 ? 34.056 -46.967 75.240 1.00 33.75 483 GLY A N 1
ATOM 3678 C CA . GLY A 1 483 ? 35.007 -47.873 75.930 1.00 33.75 483 GLY A CA 1
ATOM 3679 C C . GLY A 1 483 ? 35.459 -48.887 74.849 1.00 33.75 483 GLY A C 1
ATOM 3680 O O . GLY A 1 483 ? 34.641 -49.233 74.003 1.00 33.75 483 GLY A O 1
ATOM 3681 N N . THR A 1 484 ? 36.717 -49.314 74.686 1.00 31.25 484 THR A N 1
ATOM 3682 C CA . THR A 1 484 ? 37.561 -50.019 75.663 1.00 31.25 484 THR A CA 1
ATOM 3683 C C . THR A 1 484 ? 39.025 -50.081 75.164 1.00 31.25 484 THR A C 1
ATOM 3685 O O . THR A 1 484 ? 39.242 -50.505 74.033 1.00 31.25 484 THR A O 1
ATOM 3688 N N . GLU A 1 485 ? 39.957 -49.703 76.057 1.00 36.94 485 GLU A N 1
ATOM 3689 C CA . GLU A 1 485 ? 41.350 -50.181 76.286 1.00 36.94 485 GLU A CA 1
ATOM 3690 C C . GLU A 1 485 ? 42.448 -50.155 75.190 1.00 36.94 485 GLU A C 1
ATOM 3692 O O . GLU A 1 485 ? 42.158 -50.268 74.003 1.00 36.94 485 GLU A O 1
ATOM 3697 N N . PRO A 1 486 ? 43.747 -50.221 75.572 1.00 49.38 486 PRO A N 1
ATOM 3698 C CA . PRO A 1 486 ? 44.398 -49.744 76.803 1.00 49.38 486 PRO A CA 1
ATOM 3699 C C . PRO A 1 486 ? 45.709 -48.953 76.548 1.00 49.38 486 PRO A C 1
ATOM 3701 O O . PRO A 1 486 ? 46.348 -49.041 75.503 1.00 49.38 486 PRO A O 1
ATOM 3704 N N . GLU A 1 487 ? 46.095 -48.192 77.566 1.00 34.19 487 GLU A N 1
ATOM 3705 C CA . GLU A 1 487 ? 47.392 -47.530 77.806 1.00 34.19 487 GLU A CA 1
ATOM 3706 C C . GLU A 1 487 ? 48.553 -48.542 78.065 1.00 34.19 487 GLU A C 1
ATOM 3708 O O . GLU A 1 487 ? 48.253 -49.738 78.156 1.00 34.19 487 GLU A O 1
ATOM 3713 N N . PRO A 1 488 ? 49.840 -48.142 78.287 1.00 54.44 488 PRO A N 1
ATOM 3714 C CA . PRO A 1 488 ? 50.364 -46.774 78.498 1.00 54.44 488 PRO A CA 1
ATOM 3715 C C . PRO A 1 488 ? 51.732 -46.411 77.841 1.00 54.44 488 PRO A C 1
ATOM 3717 O O . PRO A 1 488 ? 52.452 -47.265 77.328 1.00 54.44 488 PRO A O 1
ATOM 3720 N N . GLU A 1 489 ? 52.108 -45.132 78.047 1.00 34.66 489 GLU A N 1
ATOM 3721 C CA . GLU A 1 489 ? 53.470 -44.627 78.377 1.00 34.66 489 GLU A CA 1
ATOM 3722 C C . GLU A 1 489 ? 54.490 -44.306 77.241 1.00 34.66 489 GLU A C 1
ATOM 3724 O O . GLU A 1 489 ? 54.415 -44.868 76.153 1.00 34.66 489 GLU A O 1
ATOM 3729 N N . PRO A 1 490 ? 55.509 -43.443 77.477 1.00 48.72 490 PRO A N 1
ATOM 3730 C CA . PRO A 1 490 ? 55.419 -41.996 77.753 1.00 48.72 490 PRO A CA 1
ATOM 3731 C C . PRO A 1 490 ? 56.448 -41.159 76.936 1.00 48.72 490 PRO A C 1
ATOM 3733 O O . PRO A 1 490 ? 57.478 -41.682 76.527 1.00 48.72 490 PRO A O 1
ATOM 3736 N N . GLU A 1 491 ? 56.184 -39.862 76.733 1.00 37.31 491 GLU A N 1
ATOM 3737 C CA . GLU A 1 491 ? 57.119 -38.698 76.704 1.00 37.31 491 GLU A CA 1
ATOM 3738 C C . GLU A 1 491 ? 56.475 -37.484 76.019 1.00 37.31 491 GLU A C 1
ATOM 3740 O O . GLU A 1 491 ? 55.900 -37.640 74.915 1.00 37.31 491 GLU A O 1
#

InterPro domains:
  IPR014917 Protein of unknown function DUF1800 [PF08811] (285-437)

Secondary structure (DSSP, 8-state):
--S----TTEEE------TT-HHHHHHHHHHHHHTT-SEEEEE-SSSS--EEEEE-S----PPP-TTEEEEE-------S--EEEPPTT-SSPPTT----SHHHHHHHHHHTT---GGGHHHHTSPEEPPTT--SS-SEEEEETTEEEEE--SS----TTEEEEEE-EEEE-TTSPEEPTTSS-EE---BTTSSPPPSEEEEEEEEEEES-SSPPPHHHHHHH---B-PPPSSPPSB--SSEEEES-TT---TT-EEEETTEEEE-EEEEEEETTSS-EEEPPP-S-S-TTSTTHHHHHHHHHHHHHHHHHTSTTHHHHHHHHHHHHHT-SS--HHHHHHHHHHHHHSEETTEESS-STT-HHHHHHHHHHSHHHHSPPPTT-TTTSS-PPPHHHHHHHHHHHTT---TTS-------HHHHHS--TT--SSTT-SS-TT----PPPPP-PPPPPPPPPPPPPPPPPPPPPP-------------------

pLDDT: mean 77.41, std 17.06, range [24.59, 97.5]

Sequence (491 aa):
NAEGGYLRGKVKLDDKNEGDGPQRRAECLAKCRAAGGTGCENVFGHDWNNGCYATMFKVAKHTPRPGFTCWDFKASGKVGHSYVVLSQSTAGCPVGAEIKSINECREAVQSLGLWTDSNRNWINHPWLGRPDRTDVPTGCTWGHSRVHWSTAPTGSPVHWGSPVCRAHVALDDEGQITMPDGSTKFAVRWASGTPPAAGAHMVAVKTRAAFDRVPTKAELQAKLKFGATAPRTKCSKCDGDVRAYGSAGGVDAATVFECDGMYFSNVESVISTMDGQHSFRNPPVFLRATSDPGAERSVTAEVEGLLDHLFHHGNTPVFIGKRLIQRFVTSNPSPQYIQAVGEAFRTGAHSGVTFSGKYGDLGATLAAVLLHPEARGQVPQGGLASHGALREPILKLVHLMRSMEYQDRDRGQVILRELQEIIGQFPYQSPSVFNFYLADYELPMPMPAAPGPEPEPEPEPESEHEPEPEPEAENRTSNGTNGTEPEPEPE

Foldseek 3Di:
DDDDDDPQFKDFQDQDQPADDPVLVVVLVVSLVQAQAQKKKQAHDDPDDGGIIGGNAQDDDDDDDPRIDMGGRPLPDPPLFAKDWFDLQDQEDFPPFADRYLSSLLSNCVVLVLDDPVLVVQSRRAAEADQPAAAHHAAWKDFPSHIHGYPHPTHGGDPGITYMTTDKFAADQVLWTQDSHNPDTGDFCKPLNDHDHGGIFHKHKDKWFLDFAFDAPVVCVVRFLAFDPDDPAPFLACPDQKTWDDDVPTRIQQIWIDHPNTITGRMWIKIATPVRNIIGTPPDDQDPDCPPVCNVVSVVVVVVSVVVCCLPDLCNQLVVLLVLLCVPAFLDDDPVLSVQLSVCQPQCADPPDRDPRHHRNPVSSVCSSCVPCLRVPDQPVVRPLHTTHDDQQVRVVVVVCVVVVPADPVNDDDDDPPCCVVVVDDPPPAPDPCGSAHSPRDDPRPDPPDPDPDPPDDDDDDDDDDDDDDDDDDDDDDDDDDDDDDDDDDD

Organism: NCBI:txid327968

Radius of gyration: 41.31 Å; chains: 1; bounding box: 106×80×138 Å